Protein AF-A0AAD8DT91-F1 (afdb_monomer)

pLDDT: mean 81.97, std 19.21, range [23.48, 98.56]

Radius of gyration: 31.06 Å; Cα contacts (8 Å, |Δi|>4): 840; chains: 1; bounding box: 68×42×95 Å

InterPro domains:
  IPR004943 Lepidopteran low molecular weight lipoprotein [PF03260] (194-339)
  IPR042046 Lepidopteran low molecular weight lipoprotein, N-terminal domain [G3DSA:1.10.10.2400] (188-263)

Organism: Mythimna separata (NCBI:txid271217)

Mean predicted aligned error: 11.0 Å

Nearest PDB structures (foldseek):
  7wns-assembly1_A  TM=8.072E-01  e=9.368E-40  Bombyx mori
  4iy8-assembly2_B  TM=8.816E-01  e=7.339E-16  Bombyx mori
  4pc4-assembly4_D  TM=8.538E-01  e=2.725E-16  Bombyx mori
  4efr-assembly1_A  TM=8.828E-01  e=1.660E-15  Bombyx mori
  5g56-assembly1_A  TM=7.309E-01  e=8.955E-05  Acetivibrio thermocellus

Structure (mmCIF, N/CA/C/O backbone):
data_AF-A0AAD8DT91-F1
#
_entry.id   AF-A0AAD8DT91-F1
#
loop_
_atom_site.group_PDB
_atom_site.id
_atom_site.type_symbol
_atom_site.label_atom_id
_atom_site.label_alt_id
_atom_site.label_comp_id
_atom_site.label_asym_id
_atom_site.label_entity_id
_atom_site.label_seq_id
_atom_site.pdbx_PDB_ins_code
_atom_site.Cartn_x
_atom_site.Cartn_y
_atom_site.Cartn_z
_atom_site.occupancy
_atom_site.B_iso_or_equiv
_atom_site.auth_seq_id
_atom_site.auth_comp_id
_atom_site.auth_asym_id
_atom_site.auth_atom_id
_atom_site.pdbx_PDB_model_num
ATOM 1 N N . MET A 1 1 ? 27.759 5.486 -33.435 1.00 77.12 1 MET A N 1
ATOM 2 C CA . MET A 1 1 ? 26.724 5.601 -34.479 1.00 77.12 1 MET A CA 1
ATOM 3 C C . MET A 1 1 ? 26.834 4.458 -35.484 1.00 77.12 1 MET A C 1
ATOM 5 O O . MET A 1 1 ? 25.907 3.666 -35.541 1.00 77.12 1 MET A O 1
ATOM 9 N N . ASP A 1 2 ? 27.967 4.292 -36.171 1.00 81.19 2 ASP A N 1
ATOM 10 C CA . ASP A 1 2 ? 28.143 3.287 -37.244 1.00 81.19 2 ASP A CA 1
ATOM 11 C C . ASP A 1 2 ? 27.795 1.851 -36.822 1.00 81.19 2 ASP A C 1
ATOM 13 O O . ASP A 1 2 ? 26.945 1.216 -37.438 1.00 81.19 2 ASP A O 1
ATOM 17 N N . LYS A 1 3 ? 28.311 1.396 -35.669 1.00 86.31 3 LYS A N 1
ATOM 18 C CA . LYS A 1 3 ? 27.972 0.076 -35.097 1.00 86.31 3 LYS A CA 1
ATOM 19 C C . LYS A 1 3 ? 26.470 -0.152 -34.904 1.00 86.31 3 LYS A C 1
ATOM 21 O O . LYS A 1 3 ? 26.000 -1.275 -35.008 1.00 86.31 3 LYS A O 1
ATOM 26 N N . TRP A 1 4 ? 25.720 0.897 -34.571 1.00 90.06 4 TRP A N 1
ATOM 27 C CA . TRP A 1 4 ? 24.278 0.791 -34.360 1.00 90.06 4 TRP A CA 1
ATOM 28 C C . TRP A 1 4 ? 23.514 0.749 -35.685 1.00 90.06 4 TRP A C 1
ATOM 30 O O . TRP A 1 4 ? 22.516 0.043 -35.792 1.00 90.06 4 TRP A O 1
ATOM 40 N N . ILE A 1 5 ? 23.975 1.488 -36.697 1.00 87.50 5 ILE A N 1
ATOM 41 C CA . ILE A 1 5 ? 23.363 1.480 -38.031 1.00 87.50 5 ILE A CA 1
ATOM 42 C C . ILE A 1 5 ? 23.438 0.069 -38.621 1.00 87.50 5 ILE A C 1
ATOM 44 O O . ILE A 1 5 ? 22.432 -0.435 -39.123 1.00 87.50 5 ILE A O 1
ATOM 48 N N . GLU A 1 6 ? 24.600 -0.569 -38.479 1.00 91.06 6 GLU A N 1
ATOM 49 C CA . GLU A 1 6 ? 24.898 -1.921 -38.965 1.00 91.06 6 GLU A CA 1
ATOM 50 C C . GLU A 1 6 ? 24.305 -3.040 -38.094 1.00 91.06 6 GLU A C 1
ATOM 52 O O . GLU A 1 6 ? 24.243 -4.191 -38.526 1.00 91.06 6 GLU A O 1
ATOM 57 N N . ALA A 1 7 ? 23.857 -2.725 -36.875 1.00 93.31 7 ALA A N 1
ATOM 58 C CA . ALA A 1 7 ? 23.316 -3.716 -35.956 1.00 93.31 7 ALA A CA 1
ATOM 59 C C . ALA A 1 7 ? 22.024 -4.359 -36.505 1.00 93.31 7 ALA A C 1
ATOM 61 O O . ALA A 1 7 ? 21.139 -3.638 -36.995 1.00 93.31 7 ALA A O 1
ATOM 62 N N . PRO A 1 8 ? 21.862 -5.692 -36.370 1.00 94.69 8 PRO A N 1
ATOM 63 C CA . PRO A 1 8 ? 20.639 -6.380 -36.771 1.00 94.69 8 PRO A CA 1
ATOM 64 C C . PRO A 1 8 ? 19.398 -5.873 -36.028 1.00 94.69 8 PRO A C 1
ATOM 66 O O . PRO A 1 8 ? 19.494 -5.282 -34.945 1.00 94.69 8 PRO A O 1
ATOM 69 N N . SER A 1 9 ? 18.222 -6.151 -36.598 1.00 92.88 9 SER A N 1
ATOM 70 C CA . SER A 1 9 ? 16.928 -5.852 -35.976 1.00 92.88 9 SER A CA 1
ATOM 71 C C . SER A 1 9 ? 16.794 -6.469 -34.577 1.00 92.88 9 SER A C 1
ATOM 73 O O . SER A 1 9 ? 17.447 -7.477 -34.273 1.00 92.88 9 SER A O 1
ATOM 75 N N . PRO A 1 10 ? 15.946 -5.884 -33.712 1.00 94.38 10 PRO A N 1
ATOM 76 C CA . PRO A 1 10 ? 15.688 -6.445 -32.395 1.00 94.38 10 PRO A CA 1
ATOM 77 C C . PRO A 1 10 ? 15.150 -7.877 -32.443 1.00 94.38 10 PRO A C 1
ATOM 79 O O . PRO A 1 10 ? 14.476 -8.279 -33.391 1.00 94.38 10 PRO A O 1
ATOM 82 N N . ASN A 1 11 ? 15.408 -8.645 -31.384 1.00 93.50 11 ASN A N 1
ATOM 83 C CA . ASN A 1 11 ? 14.845 -9.983 -31.243 1.00 93.50 11 ASN A CA 1
ATOM 84 C C . ASN A 1 11 ? 13.404 -9.925 -30.717 1.00 93.50 11 ASN A C 1
ATOM 86 O O . ASN A 1 11 ? 13.180 -9.842 -29.507 1.00 93.50 11 ASN A O 1
ATOM 90 N N . TYR A 1 12 ? 12.439 -10.007 -31.632 1.00 93.31 12 TYR A N 1
ATOM 91 C CA . TYR A 1 12 ? 11.012 -10.078 -31.308 1.00 93.31 12 TYR A CA 1
ATOM 92 C C . TYR A 1 12 ? 10.461 -11.510 -31.182 1.00 93.31 12 TYR A C 1
ATOM 94 O O . TYR A 1 12 ? 9.260 -11.699 -31.011 1.00 93.31 12 TYR A O 1
ATOM 102 N N . GLU A 1 13 ? 11.316 -12.535 -31.220 1.00 92.06 13 GLU A N 1
ATOM 103 C CA . GLU A 1 13 ? 10.913 -13.892 -30.821 1.00 92.06 13 GLU A CA 1
ATOM 104 C C . GLU A 1 13 ? 10.852 -14.011 -29.291 1.00 92.06 13 GLU A C 1
ATOM 106 O O . GLU A 1 13 ? 10.008 -14.714 -28.739 1.00 92.06 13 GLU A O 1
ATOM 111 N N . THR A 1 14 ? 11.734 -13.290 -28.592 1.00 90.19 14 THR A N 1
ATOM 112 C CA . THR A 1 14 ? 11.828 -13.268 -27.121 1.00 90.19 14 THR A CA 1
ATOM 113 C C . THR A 1 14 ? 11.217 -12.016 -26.491 1.00 90.19 14 THR A C 1
ATOM 115 O O . THR A 1 14 ? 10.927 -12.008 -25.290 1.00 90.19 14 THR A O 1
ATOM 118 N N . ASN A 1 15 ? 11.002 -10.963 -27.284 1.00 93.75 15 ASN A N 1
ATOM 119 C CA . ASN A 1 15 ? 10.400 -9.699 -26.866 1.00 93.75 15 ASN A CA 1
ATOM 120 C C . ASN A 1 15 ? 9.135 -9.417 -27.670 1.00 93.75 15 ASN A C 1
ATOM 122 O O . ASN A 1 15 ? 9.029 -9.777 -28.834 1.00 93.75 15 ASN A O 1
ATOM 126 N N . LYS A 1 16 ? 8.176 -8.717 -27.072 1.00 93.88 16 LYS A N 1
ATOM 127 C CA . LYS A 1 16 ? 6.945 -8.344 -27.762 1.00 93.88 16 LYS A CA 1
ATOM 128 C C . LYS A 1 16 ? 7.132 -7.020 -28.483 1.00 93.88 16 LYS A C 1
ATOM 130 O O . LYS A 1 16 ? 7.453 -6.023 -27.840 1.00 93.88 16 LYS A O 1
ATOM 135 N N . ASP A 1 17 ? 6.895 -7.010 -29.787 1.00 92.00 17 ASP A N 1
ATOM 136 C CA . ASP A 1 17 ? 6.927 -5.785 -30.582 1.00 92.00 17 ASP A CA 1
ATOM 137 C C . ASP A 1 17 ? 5.801 -4.830 -30.152 1.00 92.00 17 ASP A C 1
ATOM 139 O O . ASP A 1 17 ? 4.634 -5.217 -30.002 1.00 92.00 17 ASP A O 1
ATOM 143 N N . LYS A 1 18 ? 6.166 -3.582 -29.863 1.00 89.56 18 LYS A N 1
ATOM 144 C CA . LYS A 1 18 ? 5.249 -2.534 -29.408 1.00 89.56 18 LYS A CA 1
ATOM 145 C C . LYS A 1 18 ? 4.935 -1.610 -30.569 1.00 89.56 18 LYS A C 1
ATOM 147 O O . LYS A 1 18 ? 5.721 -1.429 -31.479 1.00 89.56 18 LYS A O 1
ATOM 152 N N . LEU A 1 19 ? 3.802 -0.922 -30.472 1.00 82.12 19 LEU A N 1
ATOM 153 C CA . LEU A 1 19 ? 3.285 -0.085 -31.555 1.00 82.12 19 LEU A CA 1
ATOM 154 C C . LEU A 1 19 ? 4.220 1.062 -31.998 1.00 82.12 19 LEU A C 1
ATOM 156 O O . LEU A 1 19 ? 4.113 1.511 -33.134 1.00 82.12 19 LEU A O 1
ATOM 160 N N . TYR A 1 20 ? 5.113 1.546 -31.125 1.00 78.56 20 TYR A N 1
ATOM 161 C CA . TYR A 1 20 ? 6.019 2.665 -31.427 1.00 78.56 20 TYR A CA 1
ATOM 162 C C . TYR A 1 20 ? 7.489 2.331 -31.103 1.00 78.56 20 TYR A C 1
ATOM 164 O O . TYR A 1 20 ? 8.035 2.870 -30.135 1.00 78.56 20 TYR A O 1
ATOM 172 N N . PRO A 1 21 ? 8.146 1.433 -31.863 1.00 73.06 21 PRO A N 1
ATOM 173 C CA . PRO A 1 21 ? 9.524 1.042 -31.610 1.00 73.06 21 PRO A CA 1
ATOM 174 C C . PRO A 1 21 ? 10.495 1.997 -32.327 1.00 73.06 21 PRO A C 1
ATOM 176 O O . PRO A 1 21 ? 10.643 1.961 -33.545 1.00 73.06 21 PRO A O 1
ATOM 179 N N . TYR A 1 22 ? 11.234 2.830 -31.586 1.00 78.94 22 TYR A N 1
ATOM 180 C CA . TYR A 1 22 ? 12.252 3.734 -32.168 1.00 78.94 22 TYR A CA 1
ATOM 181 C C . TYR A 1 22 ? 13.627 3.062 -32.339 1.00 78.94 22 TYR A C 1
ATOM 183 O O . TYR A 1 22 ? 14.675 3.710 -32.424 1.00 78.94 22 TYR A O 1
ATOM 191 N N . SER A 1 23 ? 13.637 1.734 -32.326 1.00 79.69 23 SER A N 1
ATOM 192 C CA . SER A 1 23 ? 14.831 0.900 -32.434 1.00 79.69 23 SER A CA 1
ATOM 193 C C . SER A 1 23 ? 15.310 0.726 -33.859 1.00 79.69 23 SER A C 1
ATOM 195 O O . SER A 1 23 ? 16.496 0.514 -34.066 1.00 79.69 23 SER A O 1
ATOM 197 N N . GLU A 1 24 ? 14.400 0.776 -34.828 1.00 74.62 24 GLU A N 1
ATOM 198 C CA . GLU A 1 24 ? 14.706 0.509 -36.236 1.00 74.62 24 GLU A CA 1
ATOM 199 C C . GLU A 1 24 ? 14.852 1.790 -37.064 1.00 74.62 24 GLU A C 1
ATOM 201 O O . GLU A 1 24 ? 15.299 1.738 -38.206 1.00 74.62 24 GLU A O 1
ATOM 206 N N . MET A 1 25 ? 14.546 2.950 -36.475 1.00 69.25 25 MET A N 1
ATOM 207 C CA . MET A 1 25 ? 14.649 4.252 -37.130 1.00 69.25 25 MET A CA 1
ATOM 208 C C . MET A 1 25 ? 15.824 5.064 -36.568 1.00 69.25 25 MET A C 1
ATOM 210 O O . MET A 1 25 ? 16.004 5.105 -35.347 1.00 69.25 25 MET A O 1
ATOM 214 N N . PRO A 1 26 ? 16.637 5.720 -37.417 1.00 58.19 26 PRO A N 1
ATOM 215 C CA . PRO A 1 26 ? 17.662 6.645 -36.946 1.00 58.19 26 PRO A CA 1
ATOM 216 C C . PRO A 1 26 ? 17.011 7.854 -36.262 1.00 58.19 26 PRO A C 1
ATOM 218 O O . PRO A 1 26 ? 15.982 8.354 -36.723 1.00 58.19 26 PRO A O 1
ATOM 221 N N . PHE A 1 27 ? 17.627 8.352 -35.185 1.00 55.78 27 PHE A N 1
ATOM 222 C CA . PHE A 1 27 ? 17.237 9.621 -34.571 1.00 55.78 27 PHE A CA 1
ATOM 223 C C . PHE A 1 27 ? 17.592 10.769 -35.527 1.00 55.78 27 PHE A C 1
ATOM 225 O O . PHE A 1 27 ? 18.683 11.329 -35.504 1.00 55.78 27 PHE A O 1
ATOM 232 N N . GLN A 1 28 ? 16.672 11.092 -36.430 1.00 54.91 28 GLN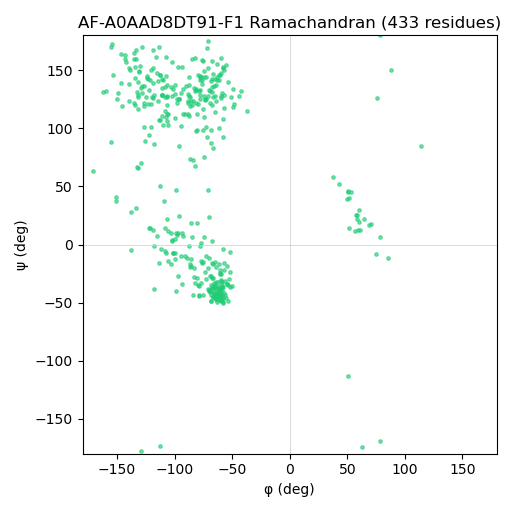 A N 1
ATOM 233 C CA . GLN A 1 28 ? 16.733 12.306 -37.230 1.00 54.91 28 GLN A CA 1
ATOM 234 C C . GLN A 1 28 ? 15.866 13.343 -36.519 1.00 54.91 28 GLN A C 1
ATOM 236 O O . GLN A 1 28 ? 14.695 13.084 -36.243 1.00 54.91 28 GLN A O 1
ATOM 241 N N . LYS A 1 29 ? 16.441 14.511 -36.206 1.00 48.25 29 LYS A N 1
ATOM 242 C CA . LYS A 1 29 ? 15.813 15.628 -35.464 1.00 48.25 29 LYS A CA 1
ATOM 243 C C . LYS A 1 29 ? 14.444 16.090 -36.019 1.00 48.25 29 LYS A C 1
ATOM 245 O O . LYS A 1 29 ? 13.788 16.918 -35.398 1.00 48.25 29 LYS A O 1
ATOM 250 N N . GLU A 1 30 ? 14.014 15.565 -37.165 1.00 44.53 30 GLU A N 1
ATOM 251 C CA . GLU A 1 30 ? 12.785 15.905 -37.887 1.00 44.53 30 GLU A CA 1
ATOM 252 C C . GLU A 1 30 ? 11.558 15.061 -37.510 1.00 44.53 30 GLU A C 1
ATOM 254 O O . GLU A 1 30 ? 10.436 15.421 -37.875 1.00 44.53 30 GLU A O 1
ATOM 259 N N . TYR A 1 31 ? 11.707 13.985 -36.731 1.00 52.16 31 TYR A N 1
ATOM 260 C CA . TYR A 1 31 ? 10.537 13.285 -36.211 1.00 52.16 31 TYR A CA 1
ATOM 261 C C . TYR A 1 31 ? 9.872 14.126 -35.109 1.00 52.16 31 TYR A C 1
ATOM 263 O O . TYR A 1 31 ? 10.294 14.132 -33.952 1.00 52.16 31 TYR A O 1
ATOM 271 N N . LYS A 1 32 ? 8.779 14.821 -35.449 1.00 50.22 32 LYS A N 1
ATOM 272 C CA . LYS A 1 32 ? 7.791 15.283 -34.461 1.00 50.22 32 LYS A CA 1
ATOM 273 C C . LYS A 1 32 ? 7.112 14.055 -33.865 1.00 50.22 32 LYS A C 1
ATOM 275 O O . LYS A 1 32 ? 6.054 13.629 -34.324 1.00 50.22 32 LYS A O 1
ATOM 280 N N . LEU A 1 33 ? 7.756 13.446 -32.879 1.00 64.25 33 LEU A N 1
ATOM 281 C CA . LEU A 1 33 ? 7.252 12.230 -32.269 1.00 64.25 33 LEU A CA 1
ATOM 282 C C . LEU A 1 33 ? 5.997 12.536 -31.466 1.00 64.25 33 LEU A C 1
ATOM 284 O O . LEU A 1 33 ? 5.977 13.379 -30.568 1.00 64.25 33 LEU A O 1
ATOM 288 N N . VAL A 1 34 ? 4.913 11.856 -31.833 1.00 72.62 34 VAL A N 1
ATOM 289 C CA . VAL A 1 34 ? 3.693 11.857 -31.038 1.00 72.62 34 VAL A CA 1
ATOM 290 C C . VAL A 1 34 ? 4.039 11.183 -29.718 1.00 72.62 34 VAL A C 1
ATOM 292 O O . VAL A 1 34 ? 4.351 9.994 -29.687 1.00 72.62 34 VAL A O 1
ATOM 295 N N . LYS A 1 35 ? 3.987 11.945 -28.621 1.00 87.31 35 LYS A N 1
ATOM 296 C CA . LYS A 1 35 ? 4.252 11.396 -27.291 1.00 87.31 35 LYS A CA 1
ATOM 297 C C . LYS A 1 35 ? 3.290 10.243 -27.005 1.00 87.31 35 LYS A C 1
ATOM 299 O O . LYS A 1 35 ? 2.070 10.406 -27.116 1.00 87.31 35 LYS A O 1
ATOM 304 N N . ILE A 1 36 ? 3.831 9.106 -26.592 1.00 89.19 36 ILE A N 1
ATOM 305 C CA . ILE A 1 36 ? 3.058 7.961 -26.134 1.00 89.19 36 ILE A CA 1
ATOM 306 C C . ILE A 1 36 ? 2.608 8.172 -24.679 1.00 89.19 36 ILE A C 1
ATOM 308 O O . ILE A 1 36 ? 3.328 8.790 -23.894 1.00 89.19 36 ILE A O 1
ATOM 312 N N . PRO A 1 37 ? 1.419 7.675 -24.306 1.00 89.12 37 PRO A N 1
ATOM 313 C CA . PRO A 1 37 ? 0.413 7.082 -25.185 1.00 89.12 37 PRO A CA 1
ATOM 314 C C . PRO A 1 37 ? -0.325 8.158 -26.005 1.00 89.12 37 PRO A C 1
ATOM 316 O O . PRO A 1 37 ? -0.528 9.277 -25.537 1.00 89.12 37 PRO A O 1
ATOM 319 N N . ILE A 1 38 ? -0.773 7.829 -27.226 1.00 81.94 38 ILE A N 1
ATOM 320 C CA . ILE A 1 38 ? -1.468 8.798 -28.102 1.00 81.94 38 ILE A CA 1
ATOM 321 C C . ILE A 1 38 ? -2.739 9.339 -27.436 1.00 81.94 38 ILE A C 1
ATOM 323 O O . ILE A 1 38 ? -2.943 10.553 -27.373 1.00 81.94 38 ILE A O 1
ATOM 327 N N . SER A 1 39 ? -3.562 8.452 -26.877 1.00 81.62 39 SER A N 1
ATOM 328 C CA . SER A 1 39 ? -4.748 8.827 -26.105 1.00 81.62 39 SER A CA 1
ATOM 329 C C . SER A 1 39 ? -4.368 9.200 -24.675 1.00 81.62 39 SER A C 1
ATOM 331 O O . SER A 1 39 ? -3.661 8.450 -24.009 1.00 81.62 39 SER A O 1
ATOM 333 N N . VAL A 1 40 ? -4.900 10.319 -24.178 1.00 70.44 40 VAL A N 1
ATOM 334 C CA . VAL A 1 40 ? -4.768 10.736 -22.767 1.00 70.44 40 VAL A CA 1
ATOM 335 C C . VAL A 1 40 ? -5.505 9.814 -21.791 1.00 70.44 40 VAL A C 1
ATOM 337 O O . VAL A 1 40 ? -5.246 9.865 -20.597 1.00 70.44 40 VAL A O 1
ATOM 340 N N . LYS A 1 41 ? -6.421 8.970 -22.288 1.00 75.75 41 LYS A N 1
ATOM 341 C CA . LYS A 1 41 ? -7.136 7.974 -21.474 1.00 75.75 41 LYS A CA 1
ATOM 342 C C . LYS A 1 41 ? -6.365 6.661 -21.329 1.00 75.75 41 LYS A C 1
ATOM 344 O O . LYS A 1 41 ? -6.747 5.825 -20.516 1.00 75.75 41 LYS A O 1
ATOM 349 N N . ASN A 1 42 ? -5.318 6.465 -22.128 1.00 87.12 42 ASN A N 1
ATOM 350 C CA . ASN A 1 42 ? -4.510 5.256 -22.085 1.00 87.12 42 ASN A CA 1
ATOM 351 C C . ASN A 1 42 ? -3.313 5.478 -21.163 1.00 87.12 42 ASN A C 1
ATOM 353 O O . ASN A 1 42 ? -2.821 6.597 -21.031 1.00 87.12 42 ASN A O 1
ATOM 357 N N . LEU A 1 43 ? -2.823 4.393 -20.574 1.00 94.12 43 LEU A N 1
ATOM 358 C CA . LEU A 1 43 ? -1.580 4.367 -19.815 1.00 94.12 43 LEU A CA 1
ATOM 359 C C . LEU A 1 43 ? -0.611 3.393 -20.485 1.00 94.12 43 LEU A C 1
ATOM 361 O O . LEU A 1 43 ? -1.020 2.449 -21.163 1.00 94.12 43 LEU A O 1
ATOM 365 N N . ILE A 1 44 ? 0.680 3.646 -20.320 1.00 95.44 44 ILE A N 1
ATOM 366 C CA . ILE A 1 44 ? 1.740 2.718 -20.694 1.00 95.44 44 ILE A CA 1
ATOM 367 C C . ILE A 1 44 ? 1.939 1.767 -19.518 1.00 95.44 44 ILE A C 1
ATOM 369 O O . ILE A 1 44 ? 2.224 2.203 -18.404 1.00 95.44 44 ILE A O 1
ATOM 373 N N . GLU A 1 45 ? 1.817 0.468 -19.771 1.00 95.62 45 GLU A N 1
ATOM 374 C CA . GLU A 1 45 ? 1.954 -0.550 -18.723 1.00 95.62 45 GLU A CA 1
ATOM 375 C C . GLU A 1 45 ? 3.355 -0.564 -18.103 1.00 95.62 45 GLU A C 1
ATOM 377 O O . GLU A 1 45 ? 3.492 -0.572 -16.879 1.00 95.62 45 GLU A O 1
ATOM 382 N N . HIS A 1 46 ? 4.401 -0.535 -18.938 1.00 97.69 46 HIS A N 1
ATOM 383 C CA . HIS A 1 46 ? 5.774 -0.735 -18.479 1.00 97.69 46 HIS A CA 1
ATOM 384 C C . HIS A 1 46 ? 6.804 0.009 -19.333 1.00 97.69 46 HIS A C 1
ATOM 386 O O . HIS A 1 46 ? 6.885 -0.189 -20.550 1.00 97.69 46 HIS A O 1
ATOM 392 N N . VAL A 1 47 ? 7.619 0.829 -18.670 1.00 97.81 47 VAL A N 1
ATOM 393 C CA . VAL A 1 47 ? 8.840 1.436 -19.210 1.00 97.81 47 VAL A CA 1
ATOM 394 C C . VAL A 1 47 ? 10.039 0.988 -18.369 1.00 97.81 47 VAL A C 1
ATOM 396 O O . VAL A 1 47 ? 10.019 1.137 -17.149 1.00 97.81 47 VAL A O 1
ATOM 399 N N . SER A 1 48 ? 11.079 0.450 -19.010 1.00 97.19 48 SER A N 1
ATOM 400 C CA . SER A 1 48 ? 12.330 0.054 -18.352 1.00 97.19 48 SER A CA 1
ATOM 401 C C . SER A 1 48 ? 13.461 1.007 -18.719 1.00 97.19 48 SER A C 1
ATOM 403 O O . SER A 1 48 ? 13.865 1.082 -19.880 1.00 97.19 48 SER A O 1
ATOM 405 N N . TYR A 1 49 ? 13.974 1.743 -17.739 1.00 95.56 49 TYR A N 1
ATOM 406 C CA . TYR A 1 49 ? 15.134 2.611 -17.887 1.00 95.56 49 TYR A CA 1
ATOM 407 C C . TYR A 1 49 ? 16.419 1.793 -17.847 1.00 95.56 49 TYR A C 1
ATOM 409 O O . TYR A 1 49 ? 16.600 0.940 -16.978 1.00 95.56 49 TYR A O 1
ATOM 417 N N . PHE A 1 50 ? 17.291 2.074 -18.817 1.00 92.94 50 PHE A N 1
ATOM 418 C CA . PHE A 1 50 ? 18.494 1.306 -19.143 1.00 92.94 50 PHE A CA 1
ATOM 419 C C . PHE A 1 50 ? 18.224 -0.147 -19.553 1.00 92.94 50 PHE A C 1
ATOM 421 O O . PHE A 1 50 ? 19.137 -0.970 -19.549 1.00 92.94 50 PHE A O 1
ATOM 428 N N . GLY A 1 51 ? 16.987 -0.453 -19.951 1.00 92.75 51 GLY A N 1
ATOM 429 C CA . GLY A 1 51 ? 16.601 -1.782 -20.401 1.00 92.75 51 GLY A CA 1
ATOM 430 C C . GLY A 1 51 ? 17.197 -2.142 -21.765 1.00 92.75 51 GLY A C 1
ATOM 431 O O . GLY A 1 51 ? 17.447 -1.280 -22.614 1.00 92.75 51 GLY A O 1
ATOM 432 N N . PHE A 1 52 ? 17.390 -3.443 -21.976 1.00 93.56 52 PHE A N 1
ATOM 433 C CA . PHE A 1 52 ? 17.867 -4.040 -23.231 1.00 93.56 52 PHE A CA 1
ATOM 434 C C . PHE A 1 52 ? 16.874 -5.070 -23.802 1.00 93.56 52 PHE A C 1
ATOM 436 O O . PHE A 1 52 ? 17.227 -5.842 -24.688 1.00 93.56 52 PHE A O 1
ATOM 443 N N . GLY A 1 53 ? 15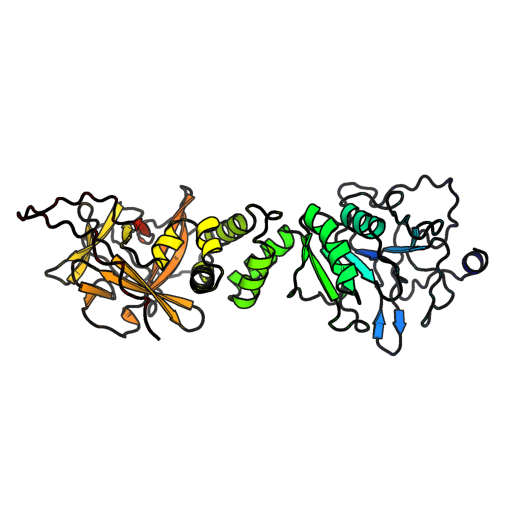.633 -5.085 -23.301 1.00 93.75 53 GLY A N 1
ATOM 444 C CA . GLY A 1 53 ? 14.704 -6.201 -23.490 1.00 93.75 53 GLY A CA 1
ATOM 445 C C . GLY A 1 53 ? 15.005 -7.381 -22.561 1.00 93.75 53 GLY A C 1
ATOM 446 O O . GLY A 1 53 ? 15.926 -7.334 -21.742 1.00 93.75 53 GLY A O 1
ATOM 447 N N . ARG A 1 54 ? 14.203 -8.443 -22.666 1.00 94.31 54 ARG A N 1
ATOM 448 C CA . ARG A 1 54 ? 14.401 -9.687 -21.916 1.00 94.31 54 ARG A CA 1
ATOM 449 C C . ARG A 1 54 ? 15.620 -10.425 -22.449 1.00 94.31 54 ARG A C 1
ATOM 451 O O . ARG A 1 54 ? 15.694 -10.726 -23.637 1.00 94.31 54 ARG A O 1
ATOM 458 N N . ARG A 1 55 ? 16.527 -10.790 -21.546 1.00 91.62 55 ARG A N 1
ATOM 459 C CA . ARG A 1 55 ? 17.700 -11.621 -21.838 1.00 91.62 55 ARG A CA 1
ATOM 460 C C . ARG A 1 55 ? 17.870 -12.689 -20.762 1.00 91.62 55 ARG A C 1
ATOM 462 O O . ARG A 1 55 ? 17.357 -12.563 -19.647 1.00 91.62 55 ARG A O 1
ATOM 469 N N . ILE A 1 56 ? 18.599 -13.747 -21.105 1.00 89.62 56 ILE A N 1
ATOM 470 C CA . ILE A 1 56 ? 19.002 -14.802 -20.173 1.00 89.62 56 ILE A CA 1
ATOM 471 C C . ILE A 1 56 ? 20.526 -14.854 -20.166 1.00 89.62 56 ILE A C 1
ATOM 473 O O . ILE A 1 56 ? 21.141 -15.089 -21.203 1.00 89.62 56 ILE A O 1
ATOM 477 N N . ILE A 1 57 ? 21.123 -14.641 -18.996 1.00 85.75 57 ILE A N 1
ATOM 478 C CA . ILE A 1 57 ? 22.573 -14.660 -18.788 1.00 85.75 57 ILE A CA 1
ATOM 479 C C . ILE A 1 57 ? 22.852 -15.640 -17.655 1.00 85.75 57 ILE A C 1
ATOM 481 O O . ILE A 1 57 ? 22.324 -15.472 -16.558 1.00 85.75 57 ILE A O 1
ATOM 485 N N . ASN A 1 58 ? 23.660 -16.674 -17.902 1.00 88.12 58 ASN A N 1
ATOM 486 C CA . ASN A 1 58 ? 23.993 -17.700 -16.902 1.00 88.12 58 ASN A CA 1
ATOM 487 C C . ASN A 1 58 ? 22.747 -18.296 -16.212 1.00 88.12 58 ASN A C 1
ATOM 489 O O . ASN A 1 58 ? 22.692 -18.393 -14.987 1.00 88.12 58 ASN A O 1
ATOM 493 N N . ASN A 1 59 ? 21.716 -18.642 -16.994 1.00 89.06 59 ASN A N 1
ATOM 494 C CA . ASN A 1 59 ? 20.402 -19.111 -16.521 1.00 89.06 59 ASN A CA 1
ATOM 495 C C . ASN A 1 59 ? 19.632 -18.126 -15.620 1.00 89.06 59 ASN A C 1
ATOM 497 O O . ASN A 1 59 ? 18.624 -18.500 -15.022 1.00 89.06 59 ASN A O 1
ATOM 501 N N . LYS A 1 60 ? 20.059 -16.860 -15.536 1.00 91.38 60 LYS A N 1
ATOM 502 C CA . LYS A 1 60 ? 19.340 -15.800 -14.831 1.00 91.38 60 LYS A CA 1
ATOM 503 C C . LYS A 1 60 ? 18.616 -14.885 -15.820 1.00 91.38 60 LYS A C 1
ATOM 505 O O . LYS A 1 60 ? 19.176 -14.493 -16.840 1.00 91.38 60 LYS A O 1
ATOM 510 N N . THR A 1 61 ? 17.367 -14.546 -15.515 1.00 90.62 61 THR A N 1
ATOM 511 C CA . THR A 1 61 ? 16.554 -13.606 -16.295 1.00 90.62 61 THR A CA 1
ATOM 512 C C . THR A 1 61 ? 16.898 -12.171 -15.904 1.00 90.62 61 THR A C 1
ATOM 514 O O . THR A 1 61 ? 16.917 -11.838 -14.715 1.00 90.62 61 THR A O 1
ATOM 517 N N . ILE A 1 62 ? 17.120 -11.333 -16.916 1.00 91.88 62 ILE A N 1
ATOM 518 C CA . ILE A 1 62 ? 17.312 -9.883 -16.812 1.00 91.88 62 ILE A CA 1
ATOM 519 C C . ILE A 1 62 ? 16.408 -9.174 -17.830 1.00 91.88 62 ILE A C 1
ATOM 521 O O . ILE A 1 62 ? 16.117 -9.724 -18.898 1.00 91.88 62 ILE A O 1
ATOM 525 N N . GLY A 1 63 ? 15.961 -7.962 -17.500 1.00 93.56 63 GLY A N 1
ATOM 526 C CA . GLY A 1 63 ? 15.067 -7.172 -18.342 1.00 93.56 63 GLY A CA 1
ATOM 527 C C . GLY A 1 63 ? 13.694 -7.813 -18.585 1.00 93.56 63 GLY A C 1
ATOM 528 O O . GLY A 1 63 ? 13.332 -8.845 -18.016 1.00 93.56 63 GLY A O 1
ATOM 529 N N . PHE A 1 64 ? 12.897 -7.181 -19.448 1.00 95.69 64 PHE A N 1
ATOM 530 C CA . PHE A 1 64 ? 11.480 -7.509 -19.626 1.00 95.69 64 PHE A CA 1
ATOM 531 C C . PHE A 1 64 ? 11.099 -7.603 -21.101 1.00 95.69 64 PHE A C 1
ATOM 533 O O . PHE A 1 64 ? 11.589 -6.839 -21.928 1.00 95.69 64 PHE A O 1
ATOM 540 N N . ALA A 1 65 ? 10.204 -8.542 -21.420 1.00 95.06 65 ALA A N 1
ATOM 541 C CA . ALA A 1 65 ? 9.817 -8.829 -22.801 1.00 95.06 65 ALA A CA 1
ATOM 542 C C . ALA A 1 65 ? 8.744 -7.867 -23.329 1.00 95.06 65 ALA A C 1
ATOM 544 O O . ALA A 1 65 ? 8.731 -7.556 -24.514 1.00 95.06 65 ALA A O 1
ATOM 545 N N . ASP A 1 66 ? 7.831 -7.405 -22.466 1.00 95.56 66 ASP A N 1
ATOM 546 C CA . ASP A 1 66 ? 6.647 -6.626 -22.855 1.00 95.56 66 ASP A CA 1
ATOM 547 C C . ASP A 1 66 ? 6.707 -5.172 -22.345 1.00 95.56 66 ASP A C 1
ATOM 549 O O . ASP A 1 66 ? 5.749 -4.660 -21.763 1.00 95.56 66 ASP A O 1
ATOM 553 N N . CYS A 1 67 ? 7.820 -4.472 -22.583 1.00 95.56 67 CYS A N 1
ATOM 554 C CA . CYS A 1 67 ? 8.020 -3.078 -22.165 1.00 95.56 67 CYS A CA 1
ATOM 555 C C . CYS A 1 67 ? 8.607 -2.195 -23.280 1.00 95.56 67 CYS A C 1
ATOM 557 O O . CYS A 1 67 ? 9.067 -2.689 -24.312 1.00 95.56 67 CYS A O 1
ATOM 559 N N . TYR A 1 68 ? 8.572 -0.877 -23.064 1.00 96.00 68 TYR A N 1
ATOM 560 C CA . TYR A 1 68 ? 9.436 0.066 -23.780 1.00 96.00 68 TYR A CA 1
ATOM 561 C C . TYR A 1 68 ? 10.767 0.207 -23.035 1.00 96.00 68 TYR A C 1
ATOM 563 O O . TYR A 1 68 ? 10.767 0.334 -21.811 1.00 96.00 68 TYR A O 1
ATOM 571 N N . ASN A 1 69 ? 11.888 0.224 -23.756 1.00 95.44 69 ASN A N 1
ATOM 572 C CA . ASN A 1 69 ? 13.229 0.277 -23.167 1.00 95.44 69 ASN A CA 1
ATOM 573 C C . ASN A 1 69 ? 13.859 1.660 -23.374 1.00 95.44 69 ASN A C 1
ATOM 575 O O . ASN A 1 69 ? 14.219 2.012 -24.493 1.00 95.44 69 ASN A O 1
ATOM 579 N N . VAL A 1 70 ? 14.020 2.457 -22.321 1.00 94.00 70 VAL A N 1
ATOM 580 C CA . VAL A 1 70 ? 14.724 3.745 -22.418 1.00 94.00 70 VAL A CA 1
ATOM 581 C C . VAL A 1 70 ? 16.224 3.491 -22.391 1.00 94.00 70 VAL A C 1
ATOM 583 O O . VAL A 1 70 ? 16.737 2.920 -21.431 1.00 94.00 70 VAL A O 1
ATOM 586 N N . ASN A 1 71 ? 16.934 3.912 -23.434 1.00 91.81 71 ASN A N 1
ATOM 587 C CA . ASN A 1 71 ? 18.382 3.743 -23.526 1.00 91.81 71 ASN A CA 1
ATOM 588 C C . ASN A 1 71 ? 18.996 4.790 -24.461 1.00 91.81 71 ASN A C 1
ATOM 590 O O . ASN A 1 71 ? 18.270 5.492 -25.169 1.00 91.81 71 ASN A O 1
ATOM 594 N N . TYR A 1 72 ? 20.323 4.883 -24.489 1.00 88.75 72 TYR A N 1
ATOM 595 C CA . TYR A 1 72 ? 21.011 5.824 -25.367 1.00 88.75 72 TYR A CA 1
ATOM 596 C C . TYR A 1 72 ? 20.699 5.550 -26.848 1.00 88.75 72 TYR A C 1
ATOM 598 O O . TYR A 1 72 ? 20.516 4.405 -27.275 1.00 88.75 72 TYR A O 1
ATOM 606 N N . GLU A 1 73 ? 20.628 6.615 -27.643 1.00 85.44 73 GLU A N 1
ATOM 607 C CA . GLU A 1 73 ? 20.181 6.606 -29.046 1.00 85.44 73 GLU A CA 1
ATOM 608 C C . GLU A 1 73 ? 20.969 5.673 -29.983 1.00 85.44 73 GLU A C 1
ATOM 610 O O . GLU A 1 73 ? 20.431 5.212 -30.991 1.00 85.44 73 GLU A O 1
ATOM 615 N N . TYR A 1 74 ? 22.204 5.314 -29.627 1.00 88.25 74 TYR A N 1
ATOM 616 C CA . TYR A 1 74 ? 23.029 4.359 -30.376 1.00 88.25 74 TYR A CA 1
ATOM 617 C C . TYR A 1 74 ? 23.400 3.113 -29.566 1.00 88.25 74 TYR A C 1
ATOM 619 O O . TYR A 1 74 ? 24.250 2.334 -29.996 1.00 88.25 74 TYR A O 1
ATOM 627 N N . ALA A 1 75 ? 22.762 2.894 -28.412 1.00 90.00 75 ALA A N 1
ATOM 628 C CA . ALA A 1 75 ? 22.963 1.678 -27.640 1.00 90.00 75 ALA A CA 1
ATOM 629 C C . ALA A 1 75 ? 22.435 0.454 -28.405 1.00 90.00 75 ALA A C 1
ATOM 631 O O . ALA A 1 75 ? 21.336 0.469 -28.974 1.00 90.00 75 ALA A O 1
ATOM 632 N N . ILE A 1 76 ? 23.234 -0.607 -28.374 1.00 93.25 76 ILE A N 1
ATOM 633 C CA . ILE A 1 76 ? 22.902 -1.956 -28.834 1.00 93.25 76 ILE A CA 1
ATOM 634 C C . ILE A 1 76 ? 22.939 -2.898 -27.632 1.00 93.25 76 ILE A C 1
ATOM 636 O O . ILE A 1 76 ? 23.519 -2.566 -26.596 1.00 93.25 76 ILE A O 1
ATOM 640 N N . VAL A 1 77 ? 22.317 -4.064 -27.757 1.00 93.62 77 VAL A N 1
ATOM 641 C CA . VAL A 1 77 ? 22.395 -5.111 -26.737 1.00 93.62 77 VAL A CA 1
ATOM 642 C C . VAL A 1 77 ? 23.858 -5.509 -26.543 1.00 93.62 77 VAL A C 1
ATOM 644 O O . VAL A 1 77 ? 24.555 -5.804 -27.510 1.00 93.62 77 VAL A O 1
ATOM 647 N N . TYR A 1 78 ? 24.335 -5.460 -25.299 1.00 89.69 78 TYR A N 1
ATOM 648 C CA . TYR A 1 78 ? 25.764 -5.584 -24.986 1.00 89.69 78 TYR A CA 1
ATOM 649 C C . TYR A 1 78 ? 26.174 -6.970 -24.466 1.00 89.69 78 TYR A C 1
ATOM 651 O O . TYR A 1 78 ? 27.360 -7.193 -24.265 1.00 89.69 78 TYR A O 1
ATOM 659 N N . ASP A 1 79 ? 25.221 -7.870 -24.204 1.00 89.19 79 ASP A N 1
ATOM 660 C CA . ASP A 1 79 ? 25.493 -9.236 -23.746 1.00 89.19 79 ASP A CA 1
ATOM 661 C C . ASP A 1 79 ? 24.353 -10.207 -24.116 1.00 89.19 79 ASP A C 1
ATOM 663 O O . ASP A 1 79 ? 23.273 -9.801 -24.565 1.00 89.19 79 ASP A O 1
ATOM 667 N N . GLY A 1 80 ? 24.590 -11.496 -23.865 1.00 88.38 80 GLY A N 1
ATOM 668 C CA . GLY A 1 80 ? 23.606 -12.561 -24.040 1.00 88.38 80 GLY A CA 1
ATOM 669 C C . GLY A 1 80 ? 23.425 -12.978 -25.501 1.00 88.38 80 GLY A C 1
ATOM 670 O O . GLY A 1 80 ? 24.184 -12.594 -26.382 1.00 88.38 80 GLY A O 1
ATOM 671 N N . LEU A 1 81 ? 22.396 -13.785 -25.773 1.00 89.56 81 LEU A N 1
ATOM 672 C CA . LEU A 1 81 ? 22.138 -14.328 -27.120 1.00 89.56 81 LEU A CA 1
ATOM 673 C C . LEU A 1 81 ? 21.813 -13.259 -28.176 1.00 89.56 81 LEU A C 1
ATOM 675 O O . LEU A 1 81 ? 21.908 -13.523 -29.372 1.00 89.56 81 LEU A O 1
ATOM 679 N N . ASP A 1 82 ? 21.411 -12.071 -27.730 1.00 92.69 82 ASP A N 1
ATOM 680 C CA . ASP A 1 82 ? 21.053 -10.944 -28.586 1.00 92.69 82 ASP A CA 1
ATOM 681 C C . ASP A 1 82 ? 22.150 -9.877 -28.659 1.00 92.69 82 ASP A C 1
ATOM 683 O O . ASP A 1 82 ? 21.906 -8.802 -29.203 1.00 92.69 82 ASP A O 1
ATOM 687 N N . GLU A 1 83 ? 23.349 -10.159 -28.136 1.00 94.25 83 GLU A N 1
ATOM 688 C CA . GLU A 1 83 ? 24.499 -9.258 -28.217 1.00 94.25 83 GLU A CA 1
ATOM 689 C C . GLU A 1 83 ? 24.726 -8.757 -29.652 1.00 94.25 83 GLU A C 1
ATOM 691 O O . GLU A 1 83 ? 24.663 -9.505 -30.630 1.00 94.25 83 GLU A O 1
ATOM 696 N N . GLY A 1 84 ? 24.955 -7.451 -29.782 1.00 94.38 84 GLY A N 1
ATOM 697 C CA . GLY A 1 84 ? 25.162 -6.781 -31.061 1.00 94.38 84 GLY A CA 1
ATOM 698 C C . GLY A 1 84 ? 23.881 -6.361 -31.787 1.00 94.38 84 GLY A C 1
ATOM 699 O O . GLY A 1 84 ? 23.969 -5.576 -32.729 1.00 94.38 84 GLY A O 1
ATOM 700 N N . LYS A 1 85 ? 22.691 -6.815 -31.365 1.00 95.00 85 LYS A N 1
ATOM 701 C CA . LYS A 1 85 ? 21.411 -6.411 -31.975 1.00 95.00 85 LYS A CA 1
ATOM 702 C C . LYS A 1 85 ? 20.913 -5.065 -31.447 1.00 95.00 85 LYS A C 1
ATOM 704 O O . LYS A 1 85 ? 21.271 -4.613 -30.356 1.00 95.00 85 LYS A O 1
ATOM 709 N N . LYS A 1 86 ? 20.018 -4.427 -32.201 1.00 94.75 86 LYS A N 1
ATOM 710 C CA . LYS A 1 86 ? 19.261 -3.254 -31.738 1.00 94.75 86 LYS A CA 1
ATOM 711 C C . LYS A 1 86 ? 18.361 -3.631 -30.554 1.00 94.75 86 LYS A C 1
ATOM 713 O O . LYS A 1 86 ? 17.798 -4.719 -30.499 1.00 94.75 86 LYS A O 1
ATOM 718 N N . ILE A 1 87 ? 18.205 -2.711 -29.603 1.00 94.69 87 ILE A N 1
ATOM 719 C CA . ILE A 1 87 ? 17.364 -2.903 -28.407 1.00 94.69 87 ILE A CA 1
ATOM 720 C C . ILE A 1 87 ? 15.887 -2.923 -28.820 1.00 94.69 87 ILE A C 1
ATOM 722 O O . ILE A 1 87 ? 15.499 -1.996 -29.516 1.00 94.69 87 ILE A O 1
ATOM 726 N N . PRO A 1 88 ? 15.035 -3.871 -28.400 1.00 94.69 88 PRO A N 1
ATOM 727 C CA . PRO A 1 88 ? 13.607 -3.879 -28.748 1.00 94.69 88 PRO A CA 1
ATOM 728 C C . PRO A 1 88 ? 12.839 -2.711 -28.111 1.00 94.69 88 PRO A C 1
ATOM 730 O O . PRO A 1 88 ? 13.093 -2.347 -26.960 1.00 94.69 88 PRO A O 1
ATOM 733 N N . ASN A 1 89 ? 11.871 -2.138 -28.838 1.00 93.38 89 ASN A N 1
ATOM 734 C CA . ASN A 1 89 ? 10.977 -1.068 -28.355 1.00 93.38 89 ASN A CA 1
ATOM 735 C C . ASN A 1 89 ? 11.697 0.114 -27.682 1.00 93.38 89 ASN A C 1
ATOM 737 O O . ASN A 1 89 ? 11.265 0.615 -26.637 1.00 93.38 89 ASN A O 1
ATOM 741 N N . ARG A 1 90 ? 12.841 0.524 -28.225 1.00 92.38 90 ARG A N 1
ATOM 742 C CA . ARG A 1 90 ? 13.706 1.514 -27.595 1.00 92.38 90 ARG A CA 1
ATOM 743 C C . ARG A 1 90 ? 13.040 2.884 -27.599 1.00 92.38 90 ARG A C 1
ATOM 745 O O . ARG A 1 90 ? 12.476 3.283 -28.608 1.00 92.38 90 ARG A O 1
ATOM 752 N N . ILE A 1 91 ? 13.191 3.623 -26.507 1.00 91.62 91 ILE A N 1
ATOM 753 C CA . ILE A 1 91 ? 12.968 5.065 -26.404 1.00 91.62 91 ILE A CA 1
ATOM 754 C C . ILE A 1 91 ? 14.357 5.721 -26.316 1.00 91.62 91 ILE A C 1
ATOM 756 O O . ILE A 1 91 ? 15.026 5.562 -25.292 1.00 91.62 91 ILE A O 1
ATOM 760 N N . PRO A 1 92 ? 14.839 6.383 -27.382 1.00 88.75 92 PRO A N 1
ATOM 761 C CA . PRO A 1 92 ? 16.204 6.881 -27.436 1.00 88.75 92 PRO A CA 1
ATOM 762 C C . PRO A 1 92 ? 16.352 8.169 -26.624 1.00 88.75 92 PRO A C 1
ATOM 764 O O . PRO A 1 92 ? 15.619 9.137 -26.827 1.00 88.75 92 PRO A O 1
ATOM 767 N N . VAL A 1 93 ? 17.339 8.192 -25.734 1.00 86.69 93 VAL A N 1
ATOM 768 C CA . VAL A 1 93 ? 17.811 9.412 -25.070 1.00 86.69 93 VAL A CA 1
ATOM 769 C C . VAL A 1 93 ? 19.176 9.810 -25.619 1.00 86.69 93 VAL A C 1
ATOM 771 O O . VAL A 1 93 ? 19.987 8.960 -25.988 1.00 86.69 93 VAL A O 1
ATOM 774 N N . ILE A 1 94 ? 19.406 11.114 -25.711 1.00 81.56 94 ILE A N 1
ATOM 775 C CA . ILE A 1 94 ? 20.621 11.680 -26.294 1.00 81.56 94 ILE A CA 1
ATOM 776 C C . ILE A 1 94 ? 21.760 11.573 -25.273 1.00 81.56 94 ILE A C 1
ATOM 778 O O . ILE A 1 94 ? 21.584 11.917 -24.107 1.00 81.56 94 ILE A O 1
ATOM 782 N N . GLU A 1 95 ? 22.929 11.108 -25.712 1.00 71.75 95 GLU A N 1
ATOM 783 C CA . GLU A 1 95 ? 24.117 10.911 -24.859 1.00 71.75 95 GLU A CA 1
ATOM 784 C C . GLU A 1 95 ? 24.990 12.184 -24.738 1.00 71.75 95 GLU A C 1
ATOM 786 O O . GLU A 1 95 ? 25.990 12.193 -24.027 1.00 71.75 95 GLU A O 1
ATOM 791 N N . GLU A 1 96 ? 24.605 13.282 -25.406 1.00 58.97 96 GLU A N 1
ATOM 792 C CA . GLU A 1 96 ? 25.389 14.524 -25.588 1.00 58.97 96 GLU A CA 1
ATOM 793 C C . GLU A 1 96 ? 25.902 15.174 -24.286 1.00 58.97 96 GLU A C 1
ATOM 795 O O . GLU A 1 96 ? 26.864 15.942 -24.328 1.00 58.97 96 GLU A O 1
ATOM 800 N N . SER A 1 97 ? 25.335 14.854 -23.119 1.00 56.28 97 SER A N 1
ATOM 801 C CA . SER A 1 97 ? 26.029 15.034 -21.842 1.00 56.28 97 SER A CA 1
ATOM 802 C C . SER A 1 97 ? 25.503 14.061 -20.788 1.00 56.28 97 SER A C 1
ATOM 804 O O . SER A 1 97 ? 24.305 13.791 -20.715 1.00 56.28 97 SER A O 1
ATOM 806 N N . GLN A 1 98 ? 26.381 13.589 -19.897 1.00 55.59 98 GLN A N 1
ATOM 807 C CA . GLN A 1 98 ? 26.025 12.721 -18.757 1.00 55.59 98 GLN A CA 1
ATOM 808 C C . GLN A 1 98 ? 24.981 13.342 -17.797 1.00 55.59 98 GLN A C 1
ATOM 810 O O . GLN A 1 98 ? 24.538 12.687 -16.859 1.00 55.59 98 GLN A O 1
ATOM 815 N N . PHE A 1 99 ? 24.584 14.596 -18.038 1.00 60.56 99 PHE A N 1
ATOM 816 C CA . PHE A 1 99 ? 23.691 15.412 -17.218 1.00 60.56 99 PHE A CA 1
ATOM 817 C C . PHE A 1 99 ? 22.371 15.760 -17.923 1.00 60.56 99 PHE A C 1
ATOM 819 O O . PHE A 1 99 ? 21.610 16.583 -17.431 1.00 60.56 99 PHE A O 1
ATOM 826 N N . ARG A 1 100 ? 22.082 15.200 -19.105 1.00 72.12 100 ARG A N 1
ATOM 827 C CA . ARG A 1 100 ? 20.809 15.436 -19.802 1.00 72.12 100 ARG A CA 1
ATOM 828 C C . ARG A 1 100 ? 20.126 14.118 -20.122 1.00 72.12 100 ARG A C 1
ATOM 830 O O . ARG A 1 100 ? 20.297 13.560 -21.197 1.00 72.12 100 ARG A O 1
ATOM 837 N N . PHE A 1 101 ? 19.305 13.649 -19.187 1.00 84.62 101 PHE A N 1
ATOM 838 C CA . PHE A 1 101 ? 18.454 12.481 -19.383 1.00 84.62 101 PHE A CA 1
ATOM 839 C C . PHE A 1 101 ? 16.990 12.921 -19.444 1.00 84.62 101 PHE A C 1
ATOM 841 O O . PHE A 1 101 ? 16.433 13.356 -18.442 1.00 84.62 101 PHE A O 1
ATOM 848 N N . SER A 1 102 ? 16.349 12.841 -20.615 1.00 88.12 102 SER A N 1
ATOM 849 C CA . SER A 1 102 ? 14.923 13.163 -20.722 1.00 88.12 102 SER A CA 1
ATOM 850 C C . SER A 1 102 ? 14.213 12.361 -21.801 1.00 88.12 102 SER A C 1
ATOM 852 O O . SER A 1 102 ? 14.619 12.345 -22.962 1.00 88.12 102 SER A O 1
ATOM 854 N N . THR A 1 103 ? 13.080 11.773 -21.426 1.00 92.00 103 THR A N 1
ATOM 855 C CA . THR A 1 103 ? 12.150 11.104 -22.344 1.00 92.00 103 THR A CA 1
ATOM 856 C C . THR A 1 103 ? 10.988 12.012 -22.755 1.00 92.00 103 THR A C 1
ATOM 858 O O . THR A 1 103 ? 10.028 11.551 -23.371 1.00 92.00 103 THR A O 1
ATOM 861 N N . SER A 1 104 ? 11.041 13.309 -22.433 1.00 90.75 104 SER A N 1
ATOM 862 C CA . SER A 1 104 ? 9.914 14.244 -22.581 1.00 90.75 104 SER A CA 1
ATOM 863 C C . SER A 1 104 ? 9.408 14.404 -24.013 1.00 90.75 104 SER A C 1
ATOM 865 O O . SER A 1 104 ? 8.230 14.707 -24.200 1.00 90.75 104 SER A O 1
ATOM 867 N N . ASN A 1 105 ? 10.245 14.147 -25.018 1.00 87.38 105 ASN A N 1
ATOM 868 C CA . ASN A 1 105 ? 9.852 14.144 -26.430 1.00 87.38 105 ASN A CA 1
ATOM 869 C C . ASN A 1 105 ? 9.066 12.889 -26.844 1.00 87.38 105 ASN A C 1
ATOM 871 O O . ASN A 1 105 ? 8.403 12.902 -27.876 1.00 87.38 105 ASN A O 1
ATOM 875 N N . TYR A 1 106 ? 9.105 11.829 -26.036 1.00 88.81 106 TYR A N 1
ATOM 876 C CA . TYR A 1 106 ? 8.567 10.512 -26.374 1.00 88.81 106 TYR A CA 1
ATOM 877 C C . TYR A 1 106 ? 7.437 10.082 -25.450 1.00 88.81 106 TYR A C 1
ATOM 879 O O . TYR A 1 106 ? 6.487 9.467 -25.913 1.00 88.81 106 TYR A O 1
ATOM 887 N N . ILE A 1 107 ? 7.521 10.387 -24.154 1.00 92.81 107 ILE A N 1
ATOM 888 C CA . ILE A 1 107 ? 6.607 9.870 -23.133 1.00 92.81 107 ILE A CA 1
ATOM 889 C C . ILE A 1 107 ? 5.872 11.037 -22.480 1.00 92.81 107 ILE A C 1
ATOM 891 O O . ILE A 1 107 ? 6.493 11.987 -21.989 1.00 92.81 107 ILE A O 1
ATOM 895 N N . LYS A 1 108 ? 4.538 10.965 -22.469 1.00 94.19 108 LYS A N 1
ATOM 896 C CA . LYS A 1 108 ? 3.689 11.931 -21.767 1.00 94.19 108 LYS A CA 1
ATOM 897 C C . LYS A 1 108 ? 3.879 11.823 -20.259 1.00 94.19 108 LYS A C 1
ATOM 899 O O . LYS A 1 108 ? 4.059 10.736 -19.712 1.00 94.19 108 LYS A O 1
ATOM 904 N N . ASP A 1 109 ? 3.769 12.955 -19.588 1.00 95.25 109 ASP A N 1
ATOM 905 C CA . ASP A 1 109 ? 3.805 13.029 -18.134 1.00 95.25 109 ASP A CA 1
ATOM 906 C C . ASP A 1 109 ? 2.669 12.193 -17.533 1.00 95.25 109 ASP A C 1
ATOM 908 O O . ASP A 1 109 ? 1.588 12.073 -18.114 1.00 95.25 109 ASP A O 1
ATOM 912 N N . ASN A 1 110 ? 2.918 11.626 -16.355 1.00 96.06 110 ASN A N 1
ATOM 913 C CA . ASN A 1 110 ? 1.919 10.915 -15.560 1.00 96.06 110 ASN A CA 1
ATOM 914 C C . ASN A 1 110 ? 1.228 9.729 -16.264 1.00 96.06 110 ASN A C 1
ATOM 916 O O . ASN A 1 110 ? 0.096 9.378 -15.924 1.00 96.06 110 ASN A O 1
ATOM 920 N N . SER A 1 111 ? 1.882 9.117 -17.252 1.00 96.44 111 SER A N 1
ATOM 921 C CA . SER A 1 111 ? 1.251 8.153 -18.157 1.00 96.44 111 SER A CA 1
ATOM 922 C C . SER A 1 111 ? 1.732 6.710 -17.996 1.00 96.44 111 SER A C 1
ATOM 924 O O . SER A 1 111 ? 1.188 5.828 -18.658 1.00 96.44 111 SER A O 1
ATOM 926 N N . VAL A 1 112 ? 2.711 6.439 -17.125 1.00 97.56 112 VAL A N 1
ATOM 927 C CA . VAL A 1 112 ? 3.323 5.106 -16.978 1.00 97.56 112 VAL A CA 1
ATOM 928 C C . VAL A 1 112 ? 2.907 4.430 -15.668 1.00 97.56 112 VAL A C 1
ATOM 930 O O . VAL A 1 112 ? 3.083 4.996 -14.592 1.00 97.56 112 VAL A O 1
ATOM 933 N N . LEU A 1 113 ? 2.390 3.201 -15.737 1.00 97.12 113 LEU A N 1
ATOM 934 C CA . LEU A 1 113 ? 1.987 2.421 -14.560 1.00 97.12 113 LEU A CA 1
ATOM 935 C C . LEU A 1 113 ? 3.173 1.776 -13.842 1.00 97.12 113 LEU A C 1
ATOM 937 O O . LEU A 1 113 ? 3.243 1.816 -12.618 1.00 97.12 113 LEU A O 1
ATOM 941 N N . THR A 1 114 ? 4.111 1.194 -14.583 1.00 98.31 114 THR A N 1
ATOM 942 C CA . THR A 1 114 ? 5.297 0.562 -14.000 1.00 98.31 114 THR A CA 1
ATOM 943 C C . THR A 1 114 ? 6.552 1.130 -14.633 1.00 98.31 114 THR A C 1
ATOM 945 O O . THR A 1 114 ? 6.765 1.003 -15.839 1.00 98.31 114 THR A O 1
ATOM 948 N N . VAL A 1 115 ? 7.400 1.738 -13.810 1.00 98.56 115 VAL A N 1
ATOM 949 C CA . VAL A 1 115 ? 8.755 2.122 -14.200 1.00 98.56 115 VAL A CA 1
ATOM 950 C C . VAL A 1 115 ? 9.735 1.171 -13.531 1.00 98.56 115 VAL A C 1
ATOM 952 O O . VAL A 1 115 ? 9.701 0.996 -12.316 1.00 98.56 115 VAL A O 1
ATOM 955 N N . THR A 1 116 ? 10.614 0.549 -14.305 1.00 97.94 116 THR A N 1
ATOM 956 C CA . THR A 1 116 ? 11.746 -0.212 -13.764 1.00 97.94 116 THR A CA 1
ATOM 957 C C . THR A 1 116 ? 13.044 0.482 -14.114 1.00 97.94 116 THR A C 1
ATOM 959 O O . THR A 1 116 ? 13.143 1.091 -15.175 1.00 97.94 116 THR A O 1
ATOM 962 N N . VAL A 1 117 ? 14.035 0.404 -13.233 1.00 95.81 117 VAL A N 1
ATOM 963 C CA . VAL A 1 117 ? 15.351 1.006 -13.457 1.00 95.81 117 VAL A CA 1
ATOM 964 C C . VAL A 1 117 ? 16.416 -0.009 -13.081 1.00 95.81 117 VAL A C 1
ATOM 966 O O . VAL A 1 117 ? 16.479 -0.453 -11.934 1.00 95.81 117 VAL A O 1
ATOM 969 N N . GLU A 1 118 ? 17.249 -0.375 -14.047 1.00 90.38 118 GLU A N 1
ATOM 970 C CA . GLU A 1 118 ? 18.435 -1.203 -13.826 1.00 90.38 118 GLU A CA 1
ATOM 971 C C . GLU A 1 118 ? 19.633 -0.260 -13.641 1.00 90.38 118 GLU A C 1
ATOM 973 O O . GLU A 1 118 ? 20.124 0.324 -14.607 1.00 90.38 118 GLU A O 1
ATOM 978 N N . THR A 1 119 ? 20.076 -0.034 -12.399 1.00 81.69 119 THR A N 1
ATOM 979 C CA . THR A 1 119 ? 21.096 0.998 -12.102 1.00 81.69 119 THR A CA 1
ATOM 980 C C . THR A 1 119 ? 22.533 0.481 -12.185 1.00 81.69 119 THR A C 1
ATOM 982 O O . THR A 1 119 ? 23.477 1.267 -12.192 1.00 81.69 119 THR A O 1
ATOM 985 N N . TYR A 1 120 ? 22.728 -0.838 -12.276 1.00 72.06 120 TYR A N 1
ATOM 986 C CA . TYR A 1 120 ? 24.056 -1.450 -12.275 1.00 72.06 120 TYR A CA 1
ATOM 987 C C . TYR A 1 120 ? 24.934 -0.893 -13.414 1.00 72.06 120 TYR A C 1
ATOM 989 O O . TYR A 1 120 ? 24.620 -1.056 -14.592 1.00 72.06 120 TYR A O 1
ATOM 997 N N . MET A 1 121 ? 26.043 -0.235 -13.048 1.00 66.00 121 MET A N 1
ATOM 998 C CA . MET A 1 121 ? 27.001 0.427 -13.957 1.00 66.00 121 MET A CA 1
ATOM 999 C C . MET A 1 121 ? 26.439 1.618 -14.759 1.00 66.00 121 MET A C 1
ATOM 1001 O O . MET A 1 121 ? 26.991 1.979 -15.802 1.00 66.00 121 MET A O 1
ATOM 1005 N N . ARG A 1 122 ? 25.353 2.247 -14.293 1.00 80.31 122 ARG A N 1
ATOM 1006 C CA . ARG A 1 122 ? 24.761 3.440 -14.917 1.00 80.31 122 ARG A CA 1
ATOM 1007 C C . ARG A 1 122 ? 24.856 4.640 -13.984 1.00 80.31 122 ARG A C 1
ATOM 1009 O O . ARG A 1 122 ? 24.802 4.502 -12.770 1.00 80.31 122 ARG A O 1
ATOM 1016 N N . ILE A 1 123 ? 25.012 5.829 -14.559 1.00 79.62 123 ILE A N 1
ATOM 1017 C CA . ILE A 1 123 ? 25.029 7.070 -13.782 1.00 79.62 123 ILE A CA 1
ATOM 1018 C C . ILE A 1 123 ? 23.579 7.449 -13.483 1.00 79.62 123 ILE A C 1
ATOM 1020 O O . ILE A 1 123 ? 22.830 7.809 -14.391 1.00 79.62 123 ILE A O 1
ATOM 1024 N N . VAL A 1 124 ? 23.188 7.372 -12.211 1.00 86.38 124 VAL A N 1
ATOM 1025 C CA . VAL A 1 124 ? 21.918 7.927 -11.733 1.00 86.38 124 VAL A CA 1
ATOM 1026 C C . VAL A 1 124 ? 22.147 9.386 -11.341 1.00 86.38 124 VAL A C 1
ATOM 1028 O O . VAL A 1 124 ? 22.862 9.677 -10.381 1.00 86.38 124 VAL A O 1
ATOM 1031 N N . CYS A 1 125 ? 21.557 10.304 -12.103 1.00 88.81 125 CYS A N 1
ATOM 1032 C CA . CYS A 1 125 ? 21.605 11.747 -11.871 1.00 88.81 125 CYS A CA 1
ATOM 1033 C C . CYS A 1 125 ? 20.224 12.315 -11.508 1.00 88.81 125 CYS A C 1
ATOM 1035 O O . CYS A 1 125 ? 19.202 11.629 -11.610 1.00 88.81 125 CYS A O 1
ATOM 1037 N N . THR A 1 126 ?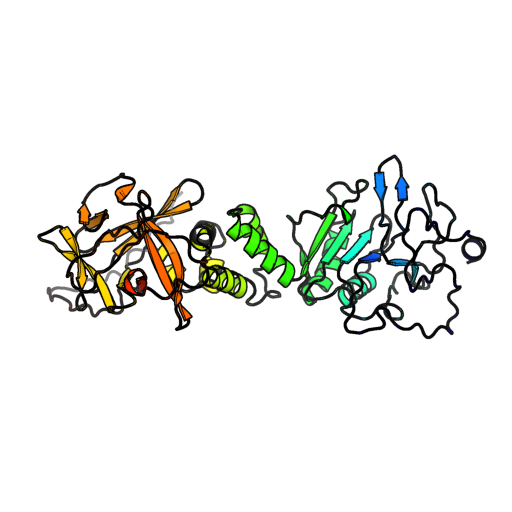 20.196 13.578 -11.085 1.00 91.44 126 THR A N 1
ATOM 1038 C CA . THR A 1 126 ? 18.963 14.283 -10.709 1.00 91.44 126 THR A CA 1
ATOM 1039 C C . THR A 1 126 ? 17.985 14.365 -11.879 1.00 91.44 126 THR A C 1
ATOM 1041 O O . THR A 1 126 ? 16.797 14.124 -11.702 1.00 91.44 126 THR A O 1
ATOM 1044 N N . GLU A 1 127 ? 18.469 14.619 -13.094 1.00 91.50 127 GLU A N 1
ATOM 1045 C CA . GLU A 1 127 ? 17.629 14.723 -14.290 1.00 91.50 127 GLU A CA 1
ATOM 1046 C C . GLU A 1 127 ? 16.939 13.393 -14.620 1.00 91.50 127 GLU A C 1
ATOM 1048 O O . GLU A 1 127 ? 15.768 13.377 -14.998 1.00 91.50 127 GLU A O 1
ATOM 1053 N N . LEU A 1 128 ? 17.627 12.263 -14.414 1.00 92.75 128 LEU A N 1
ATOM 1054 C CA . LEU A 1 128 ? 17.022 10.937 -14.540 1.00 92.75 128 LEU A CA 1
ATOM 1055 C C . LEU A 1 128 ? 15.924 10.728 -13.488 1.00 92.75 128 LEU A C 1
ATOM 1057 O O . LEU A 1 128 ? 14.838 10.259 -13.830 1.00 92.75 128 LEU A O 1
ATOM 1061 N N . ALA A 1 129 ? 16.192 11.068 -12.224 1.00 95.38 129 ALA A N 1
ATOM 1062 C CA . ALA A 1 129 ? 15.2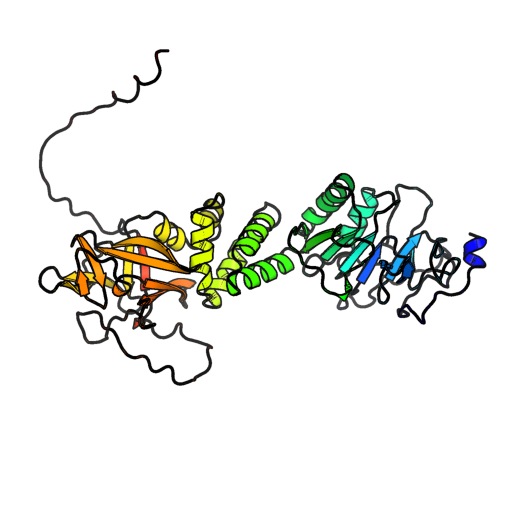09 10.955 -11.146 1.00 95.38 129 ALA A CA 1
ATOM 1063 C C . ALA A 1 129 ? 13.955 11.801 -11.436 1.00 95.38 129 ALA A C 1
ATOM 1065 O O . ALA A 1 129 ? 12.832 11.305 -11.316 1.00 95.38 129 ALA A O 1
ATOM 1066 N N . GLN A 1 130 ? 14.147 13.030 -11.920 1.00 95.81 130 GLN A N 1
ATOM 1067 C CA . GLN A 1 130 ? 13.075 13.926 -12.354 1.00 95.81 130 GLN A CA 1
ATOM 1068 C C . GLN A 1 130 ? 12.295 13.361 -13.541 1.00 95.81 130 GLN A C 1
ATOM 1070 O O . GLN A 1 130 ? 11.068 13.439 -13.562 1.00 95.81 130 GLN A O 1
ATOM 1075 N N . ASP A 1 131 ? 12.967 12.754 -14.522 1.00 96.00 131 ASP A N 1
ATOM 1076 C CA . ASP A 1 131 ? 12.297 12.140 -15.668 1.00 96.00 131 ASP A CA 1
ATOM 1077 C C . ASP A 1 131 ? 11.449 10.927 -15.256 1.00 96.00 131 ASP A C 1
ATOM 1079 O O . ASP A 1 131 ? 10.291 10.827 -15.668 1.00 96.00 131 ASP A O 1
ATOM 1083 N N . ILE A 1 132 ? 11.979 10.060 -14.383 1.00 97.50 132 ILE A N 1
ATOM 1084 C CA . ILE A 1 132 ? 11.247 8.926 -13.794 1.00 97.50 132 ILE A CA 1
ATOM 1085 C C . ILE A 1 132 ? 10.002 9.430 -13.052 1.00 97.50 132 ILE A C 1
ATOM 1087 O O . ILE A 1 132 ? 8.892 8.949 -13.305 1.00 97.50 132 ILE A O 1
ATOM 1091 N N . ALA A 1 133 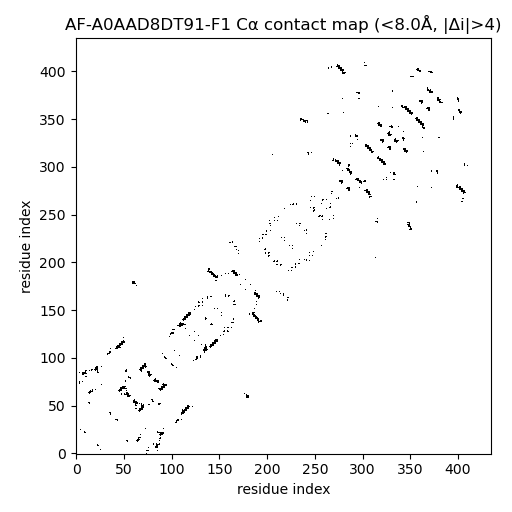? 10.169 10.422 -12.171 1.00 97.62 133 ALA A N 1
ATOM 1092 C CA . ALA A 1 133 ? 9.071 11.021 -11.421 1.00 97.62 133 ALA A CA 1
ATOM 1093 C C . ALA A 1 133 ? 8.042 11.677 -12.354 1.00 97.62 133 ALA A C 1
ATOM 1095 O O . ALA A 1 133 ? 6.835 11.527 -12.158 1.00 97.62 133 ALA A O 1
ATOM 1096 N N . ARG A 1 134 ? 8.480 12.343 -13.426 1.00 97.12 134 ARG A N 1
ATOM 1097 C CA . ARG A 1 134 ? 7.595 12.958 -14.422 1.00 97.12 134 ARG A CA 1
ATOM 1098 C C . ARG A 1 134 ? 6.710 11.921 -15.114 1.00 97.12 134 ARG A C 1
ATOM 1100 O O . ARG A 1 134 ? 5.498 12.135 -15.199 1.00 97.12 134 ARG A O 1
ATOM 1107 N N . VAL A 1 135 ? 7.269 10.803 -15.588 1.00 97.31 135 VAL A N 1
ATOM 1108 C CA . VAL A 1 135 ? 6.518 9.829 -16.405 1.00 97.31 135 VAL A CA 1
ATOM 1109 C C . VAL A 1 135 ? 5.623 8.893 -15.595 1.00 97.31 135 VAL A C 1
ATOM 1111 O O . VAL A 1 135 ? 4.539 8.548 -16.072 1.00 97.31 135 VAL A O 1
ATOM 1114 N N . VAL A 1 136 ? 6.036 8.487 -14.388 1.00 98.12 136 VAL A N 1
ATOM 1115 C CA . VAL A 1 136 ? 5.259 7.547 -13.563 1.00 98.12 136 VAL A CA 1
ATOM 1116 C C . VAL A 1 136 ? 3.907 8.150 -13.186 1.00 98.12 136 VAL A C 1
ATOM 1118 O O . VAL A 1 136 ? 3.799 9.347 -12.943 1.00 98.12 136 VAL A O 1
ATOM 1121 N N . ASN A 1 137 ? 2.847 7.354 -13.166 1.00 97.06 137 ASN A N 1
ATOM 1122 C CA . ASN A 1 137 ? 1.519 7.816 -12.792 1.00 97.06 137 ASN A CA 1
ATOM 1123 C C . ASN A 1 137 ? 1.427 8.036 -11.267 1.00 97.06 137 ASN A C 1
ATOM 1125 O O . ASN A 1 137 ? 1.737 7.140 -10.489 1.00 97.06 137 ASN A O 1
ATOM 1129 N N . SER A 1 138 ? 0.979 9.207 -10.823 1.00 94.94 138 SER A N 1
ATOM 1130 C CA . SER A 1 138 ? 0.889 9.579 -9.405 1.00 94.94 138 SER A CA 1
ATOM 1131 C C . SER A 1 138 ? -0.165 8.789 -8.632 1.00 94.94 138 SER A C 1
ATOM 1133 O O . SER A 1 138 ? -0.039 8.618 -7.427 1.00 94.94 138 SER A O 1
ATOM 1135 N N . GLU A 1 139 ? -1.210 8.303 -9.302 1.00 93.31 139 GLU A N 1
ATOM 1136 C CA . GLU A 1 139 ? -2.358 7.678 -8.639 1.00 93.31 139 GLU A CA 1
ATOM 1137 C C . GLU A 1 139 ? -2.284 6.155 -8.592 1.00 93.31 139 GLU A C 1
ATOM 1139 O O . GLU A 1 139 ? -2.926 5.535 -7.747 1.00 93.31 139 GLU A O 1
ATOM 1144 N N . ARG A 1 140 ? -1.594 5.539 -9.551 1.00 94.00 140 ARG A N 1
ATOM 1145 C CA . ARG A 1 140 ? -1.564 4.080 -9.755 1.00 94.00 140 ARG A CA 1
ATOM 1146 C C . ARG A 1 140 ? -0.172 3.556 -10.078 1.00 94.00 140 ARG A C 1
ATOM 1148 O O . ARG A 1 140 ? 0.009 2.351 -10.242 1.00 94.00 140 ARG A O 1
ATOM 1155 N N . GLY A 1 141 ? 0.790 4.457 -10.237 1.00 96.25 141 GLY A N 1
ATOM 1156 C CA . GLY A 1 141 ? 2.124 4.108 -10.672 1.00 96.25 141 GLY A CA 1
ATOM 1157 C C . GLY A 1 141 ? 2.956 3.468 -9.571 1.00 96.25 141 GLY A C 1
ATOM 1158 O O . GLY A 1 141 ? 2.699 3.626 -8.370 1.00 96.25 141 GLY A O 1
ATOM 1159 N N . LYS A 1 142 ? 3.982 2.751 -10.016 1.00 97.56 142 LYS A N 1
ATOM 1160 C CA . LYS A 1 142 ? 5.044 2.200 -9.185 1.00 97.56 142 LYS A CA 1
ATOM 1161 C C . LYS A 1 142 ? 6.394 2.348 -9.875 1.00 97.56 142 LYS A C 1
ATOM 1163 O O . LYS A 1 142 ? 6.473 2.314 -11.106 1.00 97.56 142 LYS A O 1
ATOM 1168 N N . VAL A 1 143 ? 7.447 2.449 -9.074 1.00 98.44 143 VAL A N 1
ATOM 1169 C CA . VAL A 1 143 ? 8.838 2.427 -9.537 1.00 98.44 143 VAL A CA 1
ATOM 1170 C C . VAL A 1 143 ? 9.575 1.294 -8.838 1.00 98.44 143 VAL A C 1
ATOM 1172 O O . VAL A 1 143 ? 9.470 1.158 -7.623 1.00 98.44 143 VAL A O 1
ATOM 1175 N N . VAL A 1 144 ? 10.322 0.482 -9.583 1.00 97.81 144 VAL A N 1
ATOM 1176 C CA . VAL A 1 144 ? 11.172 -0.574 -9.020 1.00 97.81 144 VAL A CA 1
ATOM 1177 C C . VAL A 1 144 ? 12.607 -0.373 -9.481 1.00 97.81 144 VAL A C 1
ATOM 1179 O O . VAL A 1 144 ? 12.889 -0.361 -10.679 1.00 97.81 144 VAL A O 1
ATOM 1182 N N . LEU A 1 145 ? 13.511 -0.217 -8.521 1.00 96.81 145 LEU A N 1
ATOM 1183 C CA . LEU A 1 145 ? 14.945 -0.085 -8.752 1.00 96.81 145 LEU A CA 1
ATOM 1184 C C . LEU A 1 145 ? 15.613 -1.435 -8.503 1.00 96.81 145 LEU A C 1
ATOM 1186 O O . LEU A 1 145 ? 15.400 -2.025 -7.444 1.00 96.81 145 LEU A O 1
ATOM 1190 N N . TYR A 1 146 ? 16.432 -1.897 -9.443 1.00 95.00 146 TYR A N 1
ATOM 1191 C CA . TYR A 1 146 ? 17.195 -3.139 -9.336 1.00 95.00 146 TYR A CA 1
ATOM 1192 C C . TYR A 1 146 ? 18.686 -2.844 -9.216 1.00 95.00 146 TYR A C 1
ATOM 1194 O O . TYR A 1 146 ? 19.245 -2.121 -10.042 1.00 95.00 146 TYR A O 1
ATOM 1202 N N . GLY A 1 147 ? 19.334 -3.429 -8.204 1.00 91.00 147 GLY A N 1
ATOM 1203 C CA . GLY A 1 147 ? 20.777 -3.277 -7.997 1.00 91.00 147 GLY A CA 1
ATOM 1204 C C . GLY A 1 147 ? 21.231 -1.878 -7.564 1.00 91.00 147 GLY A C 1
ATOM 1205 O O . GLY A 1 147 ? 22.419 -1.584 -7.666 1.00 91.00 147 GLY A O 1
ATOM 1206 N N . ALA A 1 148 ? 20.309 -1.034 -7.092 1.00 91.81 148 ALA A N 1
ATOM 1207 C CA . ALA A 1 148 ? 20.599 0.339 -6.693 1.00 91.81 148 ALA A CA 1
ATOM 1208 C C . ALA A 1 148 ? 21.304 0.428 -5.337 1.00 91.81 148 ALA A C 1
ATOM 1210 O O . ALA A 1 148 ? 20.942 -0.256 -4.379 1.00 91.81 148 ALA A O 1
ATOM 1211 N N . THR A 1 149 ? 22.296 1.310 -5.265 1.00 92.06 149 THR A N 1
ATOM 1212 C CA . THR A 1 149 ? 22.954 1.721 -4.022 1.00 92.06 149 THR A CA 1
ATOM 1213 C C . THR A 1 149 ? 22.058 2.672 -3.229 1.00 92.06 149 THR A C 1
ATOM 1215 O O . THR A 1 149 ? 21.215 3.363 -3.801 1.00 92.06 149 THR A O 1
ATOM 1218 N N . ASP A 1 150 ? 22.271 2.790 -1.918 1.00 91.88 150 ASP A N 1
ATOM 1219 C CA . ASP A 1 150 ? 21.449 3.672 -1.074 1.00 91.88 150 ASP A CA 1
ATOM 1220 C C . ASP A 1 150 ? 21.493 5.141 -1.530 1.00 91.88 150 ASP A C 1
ATOM 1222 O O . ASP A 1 150 ? 20.491 5.850 -1.453 1.00 91.88 150 ASP A O 1
ATOM 1226 N N . ARG A 1 151 ? 22.624 5.595 -2.087 1.00 92.75 151 ARG A N 1
ATOM 1227 C CA . ARG A 1 151 ? 22.745 6.941 -2.667 1.00 92.75 151 ARG A CA 1
ATOM 1228 C C . ARG A 1 151 ? 21.782 7.147 -3.839 1.00 92.75 151 ARG A C 1
ATOM 1230 O O . ARG A 1 151 ? 21.134 8.186 -3.916 1.00 92.75 151 ARG A O 1
ATOM 1237 N N . GLU A 1 152 ? 21.700 6.178 -4.745 1.00 93.25 152 GLU A N 1
ATOM 1238 C CA . GLU A 1 152 ? 20.824 6.236 -5.923 1.00 93.25 152 GLU A CA 1
ATOM 1239 C C . GLU A 1 152 ? 19.351 6.129 -5.520 1.00 93.25 152 GLU A C 1
ATOM 1241 O O . GLU A 1 152 ? 18.504 6.854 -6.042 1.00 93.25 152 GLU A O 1
ATOM 1246 N N . VAL A 1 153 ? 19.060 5.259 -4.548 1.00 95.06 153 VAL A N 1
ATOM 1247 C CA . VAL A 1 153 ? 17.725 5.098 -3.964 1.00 95.06 153 VAL A CA 1
ATOM 1248 C C . VAL A 1 153 ? 17.256 6.408 -3.339 1.00 95.06 153 VAL A C 1
ATOM 1250 O O . VAL A 1 153 ? 16.126 6.810 -3.593 1.00 95.06 153 VAL A O 1
ATOM 1253 N N . ASN A 1 154 ? 18.111 7.095 -2.576 1.00 95.12 154 ASN A N 1
ATOM 1254 C CA . ASN A 1 154 ? 17.775 8.379 -1.958 1.00 95.12 154 ASN A CA 1
ATOM 1255 C C . ASN A 1 154 ? 17.516 9.462 -3.011 1.00 95.12 154 ASN A C 1
ATOM 1257 O O . ASN A 1 154 ? 16.479 10.115 -2.959 1.00 95.12 154 ASN A O 1
ATOM 1261 N N . LEU A 1 155 ? 18.392 9.577 -4.015 1.00 95.12 155 LEU A N 1
ATOM 1262 C CA . LEU A 1 155 ? 18.239 10.556 -5.093 1.00 95.12 155 LEU A CA 1
ATOM 1263 C C . LEU A 1 155 ? 16.909 10.394 -5.846 1.00 95.12 155 LEU A C 1
ATOM 1265 O O . LEU A 1 155 ? 16.200 11.369 -6.076 1.00 95.12 155 LEU A O 1
ATOM 1269 N N . ILE A 1 156 ? 16.546 9.158 -6.202 1.00 96.31 156 ILE A N 1
ATOM 1270 C CA . ILE A 1 156 ? 15.262 8.880 -6.858 1.00 96.31 156 ILE A CA 1
ATOM 1271 C C . ILE A 1 156 ? 14.100 9.072 -5.876 1.00 96.31 156 ILE A C 1
ATOM 1273 O O . ILE A 1 156 ? 13.055 9.605 -6.247 1.00 96.31 156 ILE A O 1
ATOM 1277 N N . SER A 1 157 ? 14.268 8.659 -4.619 1.00 96.44 157 SER A N 1
ATOM 1278 C CA . SER A 1 157 ? 13.236 8.784 -3.594 1.00 96.44 157 SER A CA 1
ATOM 1279 C C . SER A 1 157 ? 12.824 10.231 -3.350 1.00 96.44 157 SER A C 1
ATOM 1281 O O . SER A 1 157 ? 11.647 10.453 -3.069 1.00 96.44 157 SER A O 1
ATOM 1283 N N . ASP A 1 158 ? 13.753 11.182 -3.391 1.00 95.69 158 ASP A N 1
ATOM 1284 C CA . ASP A 1 158 ? 13.460 12.586 -3.105 1.00 95.69 158 ASP A CA 1
ATOM 1285 C C . ASP A 1 158 ? 12.521 13.186 -4.158 1.00 95.69 158 ASP A C 1
ATOM 1287 O O . ASP A 1 158 ? 11.522 13.807 -3.799 1.00 95.69 158 ASP A O 1
ATOM 1291 N N . GLU A 1 159 ? 12.739 12.882 -5.440 1.00 96.56 159 GLU A N 1
ATOM 1292 C CA . GLU A 1 159 ? 11.840 13.292 -6.529 1.00 96.56 159 GLU A CA 1
ATOM 1293 C C . GLU A 1 159 ? 10.500 12.531 -6.496 1.00 96.56 159 GLU A C 1
ATOM 1295 O O . GLU A 1 159 ? 9.431 13.102 -6.727 1.00 96.56 159 GLU A O 1
ATOM 1300 N N . LEU A 1 160 ? 10.516 11.235 -6.160 1.00 97.38 160 LEU A N 1
ATOM 1301 C CA . LEU A 1 160 ? 9.299 10.416 -6.100 1.00 97.38 160 LEU A CA 1
ATOM 1302 C C . LEU A 1 160 ? 8.357 10.803 -4.952 1.00 97.38 160 LEU A C 1
ATOM 1304 O O . LEU A 1 160 ? 7.135 10.771 -5.133 1.00 97.38 160 LEU A O 1
ATOM 1308 N N . LYS A 1 161 ? 8.893 11.213 -3.797 1.00 94.69 161 LYS A N 1
ATOM 1309 C CA . LYS A 1 161 ? 8.091 11.665 -2.646 1.00 94.69 161 LYS A CA 1
ATOM 1310 C C . LYS A 1 161 ? 7.257 12.900 -2.974 1.00 94.69 161 LYS A C 1
ATOM 1312 O O . LYS A 1 161 ? 6.108 12.971 -2.544 1.00 94.69 161 LYS A O 1
ATOM 1317 N N . LEU A 1 162 ? 7.774 13.816 -3.800 1.00 92.44 162 LEU A N 1
ATOM 1318 C CA . LEU A 1 162 ? 7.022 14.985 -4.283 1.00 92.44 162 LEU A CA 1
ATOM 1319 C C . LEU A 1 162 ? 5.771 14.584 -5.079 1.00 92.44 162 LEU A C 1
ATOM 1321 O O . LEU A 1 162 ? 4.789 15.323 -5.119 1.00 92.44 162 LEU A O 1
ATOM 1325 N N . LYS A 1 163 ? 5.782 13.384 -5.670 1.00 93.38 163 LYS A N 1
ATOM 1326 C CA . LYS A 1 163 ? 4.652 12.782 -6.384 1.00 93.38 163 LYS A CA 1
ATOM 1327 C C . LYS A 1 163 ? 3.869 11.764 -5.546 1.00 93.38 163 LYS A C 1
ATOM 1329 O O . LYS A 1 163 ? 3.005 11.071 -6.076 1.00 93.38 163 LYS A O 1
ATOM 1334 N N . GLN A 1 164 ? 4.154 11.680 -4.246 1.00 94.69 164 GLN A N 1
ATOM 1335 C CA . GLN A 1 164 ? 3.550 10.731 -3.306 1.00 94.69 164 GLN A CA 1
ATOM 1336 C C . GLN A 1 164 ? 3.792 9.258 -3.677 1.00 94.69 164 GLN A C 1
ATOM 1338 O O . GLN A 1 164 ? 2.976 8.386 -3.367 1.00 94.69 164 GLN A O 1
ATOM 1343 N N . LEU A 1 165 ? 4.916 8.965 -4.340 1.00 96.94 165 LEU A N 1
ATOM 1344 C CA . LEU A 1 165 ? 5.424 7.604 -4.472 1.00 96.94 165 LEU A CA 1
ATOM 1345 C C . LEU A 1 165 ? 6.417 7.341 -3.341 1.00 96.94 165 LEU A C 1
ATOM 1347 O O . LEU A 1 165 ? 7.494 7.930 -3.288 1.00 96.94 165 LEU A O 1
ATOM 1351 N N . ILE A 1 166 ? 6.042 6.450 -2.427 1.00 96.19 166 ILE A N 1
ATOM 1352 C CA . ILE A 1 166 ? 6.783 6.194 -1.192 1.00 96.19 166 ILE A CA 1
ATOM 1353 C C . ILE A 1 166 ? 7.425 4.814 -1.248 1.00 96.19 166 ILE A C 1
ATOM 1355 O O . ILE A 1 166 ? 6.841 3.854 -1.758 1.00 96.19 166 ILE A O 1
ATOM 1359 N N . TYR A 1 167 ? 8.640 4.721 -0.711 1.00 96.00 167 TYR A N 1
ATOM 1360 C CA . TYR A 1 167 ? 9.354 3.461 -0.568 1.00 96.00 167 TYR A CA 1
ATOM 1361 C C . TYR A 1 167 ? 8.554 2.467 0.288 1.00 96.00 167 TYR A C 1
ATOM 1363 O O . TYR A 1 167 ? 8.108 2.796 1.388 1.00 96.00 167 TYR A O 1
ATOM 1371 N N . CYS A 1 168 ? 8.402 1.243 -0.216 1.00 95.62 168 CYS A N 1
ATOM 1372 C CA . CYS A 1 168 ? 7.710 0.147 0.446 1.00 95.62 168 CYS A CA 1
ATOM 1373 C C . CYS A 1 168 ? 8.676 -1.035 0.644 1.00 95.62 168 CYS A C 1
ATOM 1375 O O . CYS A 1 168 ? 8.917 -1.792 -0.303 1.00 95.62 168 CYS A O 1
ATOM 1377 N N . PRO A 1 169 ? 9.231 -1.226 1.855 1.00 94.00 169 PRO A N 1
ATOM 1378 C CA . PRO A 1 169 ? 10.263 -2.236 2.106 1.00 94.00 169 PRO A CA 1
ATOM 1379 C C . PRO A 1 169 ? 9.743 -3.677 2.060 1.00 94.00 169 PRO A C 1
ATOM 1381 O O . PRO A 1 169 ? 10.523 -4.605 1.879 1.00 94.00 169 PRO A O 1
ATOM 1384 N N . ILE A 1 170 ? 8.432 -3.872 2.211 1.00 94.06 170 ILE A N 1
ATOM 1385 C CA . ILE A 1 170 ? 7.795 -5.196 2.236 1.00 94.06 170 ILE A CA 1
ATOM 1386 C C . ILE A 1 170 ? 7.028 -5.518 0.952 1.00 94.06 170 ILE A C 1
ATOM 1388 O O . ILE A 1 170 ? 6.240 -6.464 0.918 1.00 94.06 170 ILE A O 1
ATOM 1392 N N . TYR A 1 171 ? 7.209 -4.723 -0.107 1.00 93.06 171 TYR A N 1
ATOM 1393 C CA . TYR A 1 171 ? 6.515 -4.981 -1.360 1.00 93.06 171 TYR A CA 1
ATOM 1394 C C . TYR A 1 171 ? 7.028 -6.268 -2.003 1.00 93.06 171 TYR A C 1
ATOM 1396 O O . TYR A 1 171 ? 8.206 -6.381 -2.349 1.00 93.06 171 TYR A O 1
ATOM 1404 N N . LEU A 1 172 ? 6.122 -7.223 -2.202 1.00 91.06 172 LEU A N 1
ATOM 1405 C CA . LEU A 1 172 ? 6.397 -8.441 -2.951 1.00 91.06 172 LEU A CA 1
ATOM 1406 C C . LEU A 1 172 ? 6.195 -8.160 -4.439 1.00 91.06 172 LEU A C 1
ATOM 1408 O O . LEU A 1 172 ? 5.103 -7.773 -4.864 1.00 91.06 172 LEU A O 1
ATOM 1412 N N . LEU A 1 173 ? 7.254 -8.341 -5.231 1.00 92.00 173 LEU A N 1
ATOM 1413 C CA . LEU A 1 173 ? 7.159 -8.167 -6.676 1.00 92.00 173 LEU A CA 1
ATOM 1414 C C . LEU A 1 173 ? 6.271 -9.264 -7.284 1.00 92.00 173 LEU A C 1
ATOM 1416 O O . LEU A 1 173 ? 6.496 -10.445 -7.005 1.00 92.00 173 LEU A O 1
ATOM 1420 N N . PRO A 1 174 ? 5.300 -8.907 -8.142 1.00 92.00 174 PRO A N 1
ATOM 1421 C CA . PRO A 1 174 ? 4.580 -9.899 -8.932 1.00 92.00 174 PRO A CA 1
ATOM 1422 C C . PRO A 1 174 ? 5.541 -10.620 -9.887 1.00 92.00 174 PRO A C 1
ATOM 1424 O O . PRO A 1 174 ? 6.565 -10.057 -10.274 1.00 92.00 174 PRO A O 1
ATOM 1427 N N . ASP A 1 175 ? 5.199 -11.842 -10.300 1.00 90.31 175 ASP A N 1
ATOM 1428 C CA . ASP A 1 175 ? 6.075 -12.719 -11.097 1.00 90.31 175 ASP A CA 1
ATOM 1429 C C . ASP A 1 175 ? 6.611 -12.055 -12.372 1.00 90.31 175 ASP A C 1
ATOM 1431 O O . ASP A 1 175 ? 7.763 -12.251 -12.751 1.00 90.31 175 ASP A O 1
ATOM 1435 N N . ASN A 1 176 ? 5.809 -11.201 -13.011 1.00 90.06 176 ASN A N 1
ATOM 1436 C CA . ASN A 1 176 ? 6.209 -10.475 -14.216 1.00 90.06 176 ASN A CA 1
ATOM 1437 C C . ASN A 1 176 ? 7.268 -9.382 -13.971 1.00 90.06 176 ASN A C 1
ATOM 1439 O O . ASN A 1 176 ? 7.823 -8.860 -14.936 1.00 90.06 176 ASN A O 1
ATOM 1443 N N . LEU A 1 177 ? 7.536 -9.031 -12.711 1.00 94.12 177 LEU A N 1
ATOM 1444 C CA . LEU A 1 177 ? 8.593 -8.111 -12.296 1.00 94.12 177 LEU A CA 1
ATOM 1445 C C . LEU A 1 177 ? 9.772 -8.826 -11.619 1.00 94.12 177 LEU A C 1
ATOM 1447 O O . LEU A 1 177 ? 10.795 -8.200 -11.379 1.00 94.12 177 LEU A O 1
ATOM 1451 N N . GLN A 1 178 ? 9.688 -10.124 -11.329 1.00 92.38 178 GLN A N 1
ATOM 1452 C CA . GLN A 1 178 ? 10.794 -10.833 -10.687 1.00 92.38 178 GLN A CA 1
ATOM 1453 C C . GLN A 1 178 ? 11.930 -11.106 -11.683 1.00 92.38 178 GLN A C 1
ATOM 1455 O O . GLN A 1 178 ? 11.777 -11.850 -12.653 1.00 92.38 178 GLN A O 1
ATOM 1460 N N . LEU A 1 179 ? 13.101 -10.522 -11.417 1.00 91.62 179 LEU A N 1
ATOM 1461 C CA . LEU A 1 179 ? 14.330 -10.751 -12.176 1.00 91.62 179 LEU A CA 1
ATOM 1462 C C . LEU A 1 179 ? 15.295 -11.601 -11.353 1.00 91.62 179 LEU A C 1
ATOM 1464 O O . LEU A 1 179 ? 15.856 -11.138 -10.359 1.00 91.62 179 LEU A O 1
ATOM 1468 N N . THR A 1 180 ? 15.540 -12.839 -11.784 1.00 90.94 180 THR A N 1
ATOM 1469 C CA . THR A 1 180 ? 16.402 -13.764 -11.029 1.00 90.94 180 THR A CA 1
ATOM 1470 C C . THR A 1 180 ? 17.864 -13.313 -10.981 1.00 90.94 180 THR A C 1
ATOM 1472 O O . THR A 1 180 ? 18.610 -13.797 -10.136 1.00 90.94 180 THR A O 1
ATOM 1475 N N . TYR A 1 181 ? 18.286 -12.389 -11.856 1.00 88.56 181 TYR A N 1
ATOM 1476 C CA . TYR A 1 181 ? 19.614 -11.772 -11.793 1.00 88.56 181 TYR A CA 1
ATOM 1477 C C . TYR A 1 181 ? 19.827 -10.964 -10.505 1.00 88.56 181 TYR A C 1
ATOM 1479 O O . TYR A 1 181 ? 20.886 -11.063 -9.890 1.00 88.56 181 TYR A O 1
ATOM 1487 N N . TYR A 1 182 ? 18.809 -10.210 -10.083 1.00 84.88 182 TYR A N 1
ATOM 1488 C CA . TYR A 1 182 ? 18.874 -9.322 -8.920 1.00 84.88 182 TYR A CA 1
ATOM 1489 C C . TYR A 1 182 ? 18.359 -9.969 -7.631 1.00 84.88 182 TYR A C 1
ATOM 1491 O O . TYR A 1 182 ? 18.553 -9.409 -6.555 1.00 84.88 182 TYR A O 1
ATOM 1499 N N . GLU A 1 183 ? 17.731 -11.145 -7.719 1.00 83.50 183 GLU A N 1
ATOM 1500 C CA . GLU A 1 183 ? 17.173 -11.885 -6.581 1.00 83.50 183 GLU A CA 1
ATOM 1501 C C . GLU A 1 183 ? 16.274 -10.983 -5.711 1.00 83.50 183 GLU A C 1
ATOM 1503 O O . GLU A 1 183 ? 15.223 -10.535 -6.168 1.00 83.50 183 GLU A O 1
ATOM 1508 N N . LYS A 1 184 ? 16.682 -10.691 -4.468 1.00 82.06 184 LYS A N 1
ATOM 1509 C CA . LYS A 1 184 ? 15.974 -9.796 -3.534 1.00 82.06 184 LYS A CA 1
ATOM 1510 C C . LYS A 1 184 ? 16.559 -8.380 -3.473 1.00 82.06 184 LYS A C 1
ATOM 1512 O O . LYS A 1 184 ? 16.122 -7.572 -2.658 1.00 82.06 184 LYS A O 1
ATOM 1517 N N . ASN A 1 185 ? 17.547 -8.058 -4.308 1.00 90.44 185 ASN A N 1
ATOM 1518 C CA . ASN A 1 185 ? 18.164 -6.736 -4.350 1.00 90.44 185 ASN A CA 1
ATOM 1519 C C . ASN A 1 185 ? 17.359 -5.768 -5.229 1.00 90.44 185 ASN A C 1
ATOM 1521 O O . ASN A 1 185 ? 17.759 -5.411 -6.342 1.00 90.44 185 ASN A O 1
ATOM 1525 N N . TYR A 1 186 ? 16.206 -5.355 -4.710 1.00 94.38 186 TYR A N 1
ATOM 1526 C CA . TYR A 1 186 ? 15.385 -4.312 -5.307 1.00 94.38 186 TYR A CA 1
ATOM 1527 C C . TYR A 1 186 ? 14.872 -3.323 -4.257 1.00 94.38 186 TYR A C 1
ATOM 1529 O O . TYR A 1 186 ? 14.905 -3.571 -3.047 1.00 94.38 186 TYR A O 1
ATOM 1537 N N . ARG A 1 187 ? 14.392 -2.173 -4.733 1.00 95.94 187 ARG A N 1
ATOM 1538 C CA . ARG A 1 187 ? 13.647 -1.185 -3.944 1.00 95.94 187 ARG A CA 1
ATOM 1539 C C . ARG A 1 187 ? 12.401 -0.789 -4.713 1.00 95.94 187 ARG A C 1
ATOM 1541 O O . ARG A 1 187 ? 12.495 -0.420 -5.880 1.00 95.94 187 ARG A O 1
ATOM 1548 N N . ALA A 1 188 ? 11.242 -0.882 -4.073 1.00 96.88 188 ALA A N 1
ATOM 1549 C CA . ALA A 1 188 ? 9.966 -0.563 -4.696 1.00 96.88 188 ALA A CA 1
ATOM 1550 C C . ALA A 1 188 ? 9.365 0.702 -4.086 1.00 96.88 188 ALA A C 1
ATOM 1552 O O . ALA A 1 188 ? 9.315 0.853 -2.868 1.00 96.88 188 ALA A O 1
ATOM 1553 N N . PHE A 1 189 ? 8.872 1.581 -4.947 1.00 97.94 189 PHE A N 1
ATOM 1554 C CA . PHE A 1 189 ? 8.151 2.792 -4.598 1.00 97.94 189 PHE A CA 1
ATOM 1555 C C . PHE A 1 189 ? 6.746 2.687 -5.160 1.00 97.94 189 PHE A C 1
ATOM 1557 O O . PHE A 1 189 ? 6.557 2.393 -6.342 1.00 97.94 189 PHE A O 1
ATOM 1564 N N . LEU A 1 190 ? 5.762 2.918 -4.309 1.00 97.19 190 LEU A N 1
ATOM 1565 C CA . LEU A 1 190 ? 4.354 2.761 -4.631 1.00 97.19 190 LEU A CA 1
ATOM 1566 C C . LEU A 1 190 ? 3.652 4.094 -4.425 1.00 97.19 190 LEU A C 1
ATOM 1568 O O . LEU A 1 190 ? 3.946 4.793 -3.456 1.00 97.19 190 LEU A O 1
ATOM 1572 N N . SER A 1 191 ? 2.705 4.437 -5.299 1.00 95.94 191 SER A N 1
ATOM 1573 C CA . SER A 1 191 ? 1.831 5.582 -5.027 1.00 95.94 191 SER A CA 1
ATOM 1574 C C . SER A 1 191 ? 1.078 5.408 -3.705 1.00 95.94 191 SER A C 1
ATOM 1576 O O . SER A 1 191 ? 0.758 4.286 -3.294 1.00 95.94 191 SER A O 1
ATOM 1578 N N . ALA A 1 192 ? 0.731 6.523 -3.060 1.00 94.69 192 ALA A N 1
ATOM 1579 C CA . ALA A 1 192 ? -0.054 6.521 -1.828 1.00 94.69 192 ALA A CA 1
ATOM 1580 C C . ALA A 1 192 ? -1.348 5.693 -1.959 1.00 94.69 192 ALA A C 1
ATOM 1582 O O . ALA A 1 192 ? -1.727 4.972 -1.040 1.00 94.69 192 ALA A O 1
ATOM 1583 N N . ASN A 1 193 ? -2.006 5.711 -3.122 1.00 94.50 193 ASN A N 1
ATOM 1584 C CA . ASN A 1 193 ? -3.190 4.890 -3.385 1.00 94.50 193 ASN A CA 1
ATOM 1585 C C . ASN A 1 193 ? -2.899 3.382 -3.406 1.00 94.50 193 ASN A C 1
ATOM 1587 O O . ASN A 1 193 ? -3.700 2.616 -2.871 1.00 94.50 193 ASN A O 1
ATOM 1591 N N . GLU A 1 194 ? -1.789 2.938 -4.003 1.00 94.00 194 GLU A N 1
ATOM 1592 C CA . GLU A 1 194 ? -1.368 1.531 -3.928 1.00 94.00 194 GLU A CA 1
ATOM 1593 C C . GLU A 1 194 ? -1.103 1.130 -2.469 1.00 94.00 194 GLU A C 1
ATOM 1595 O O . GLU A 1 194 ? -1.619 0.110 -2.013 1.00 94.00 194 GLU A O 1
ATOM 1600 N N . LEU A 1 195 ? -0.394 1.972 -1.709 1.00 96.06 195 LEU A N 1
ATOM 1601 C CA . LEU A 1 195 ? -0.105 1.732 -0.290 1.00 96.06 195 LEU A CA 1
ATOM 1602 C C . LEU A 1 195 ? -1.369 1.659 0.565 1.00 96.06 195 LEU A C 1
ATOM 1604 O O . LEU A 1 195 ? -1.494 0.746 1.375 1.00 96.06 195 LEU A O 1
ATOM 1608 N N . LYS A 1 196 ? -2.345 2.551 0.348 1.00 96.81 196 LYS A N 1
ATOM 1609 C CA . LYS A 1 196 ? -3.653 2.495 1.021 1.00 96.81 196 LYS A CA 1
ATOM 1610 C C . LYS A 1 196 ? -4.357 1.161 0.768 1.00 96.81 196 LYS A C 1
ATOM 1612 O O . LYS A 1 196 ? -4.949 0.587 1.683 1.00 96.81 196 LYS A O 1
ATOM 1617 N N . ARG A 1 197 ? -4.302 0.648 -0.468 1.00 95.44 197 ARG A N 1
ATOM 1618 C CA . ARG A 1 197 ? -4.910 -0.648 -0.814 1.00 95.44 197 ARG A CA 1
ATOM 1619 C C . ARG A 1 197 ? -4.174 -1.815 -0.174 1.00 95.44 197 ARG A C 1
ATOM 1621 O O . ARG A 1 197 ? -4.841 -2.724 0.315 1.00 95.44 197 ARG A O 1
ATOM 1628 N N . GLU A 1 198 ? -2.847 -1.787 -0.153 1.00 95.50 198 GLU A N 1
ATOM 1629 C CA . GLU A 1 198 ? -2.054 -2.813 0.525 1.00 95.50 198 GLU A CA 1
ATOM 1630 C C . GLU A 1 198 ? -2.291 -2.787 2.038 1.00 95.50 198 GLU A C 1
ATOM 1632 O O . GLU A 1 198 ? -2.595 -3.831 2.608 1.00 95.50 198 GLU A O 1
ATOM 1637 N N . LEU A 1 199 ? -2.297 -1.614 2.683 1.00 97.62 199 LEU A N 1
ATOM 1638 C CA . LEU A 1 199 ? -2.588 -1.497 4.115 1.00 97.62 199 LEU A CA 1
ATOM 1639 C C . LEU A 1 199 ? -3.975 -2.059 4.443 1.00 97.62 199 LEU A C 1
ATOM 1641 O O . LEU A 1 199 ? -4.110 -2.885 5.343 1.00 97.62 199 LEU A O 1
ATOM 1645 N N . TYR A 1 200 ? -4.996 -1.686 3.664 1.00 98.00 200 TYR A N 1
ATOM 1646 C CA . TYR A 1 200 ? -6.342 -2.240 3.813 1.00 98.00 200 TYR A CA 1
ATOM 1647 C C . TYR A 1 200 ? -6.346 -3.775 3.715 1.00 98.00 200 TYR A C 1
ATOM 1649 O O . TYR A 1 200 ? -6.954 -4.442 4.550 1.00 98.00 200 TYR A O 1
ATOM 1657 N N . ARG A 1 201 ? -5.651 -4.351 2.722 1.00 96.88 201 ARG A N 1
ATOM 1658 C CA . ARG A 1 201 ? -5.546 -5.811 2.541 1.00 96.88 201 ARG A CA 1
ATOM 1659 C C . ARG A 1 201 ? -4.844 -6.486 3.714 1.00 96.88 201 ARG A C 1
ATOM 1661 O O . ARG A 1 201 ? -5.320 -7.523 4.164 1.00 96.88 201 ARG A O 1
ATOM 1668 N N . LYS A 1 202 ? -3.750 -5.905 4.211 1.00 97.31 202 LYS A N 1
ATOM 1669 C CA . LYS A 1 202 ? -2.975 -6.445 5.334 1.00 97.31 202 LYS A CA 1
ATOM 1670 C C . LYS A 1 202 ? -3.761 -6.420 6.638 1.00 97.31 202 LYS A C 1
ATOM 1672 O O . LYS A 1 202 ? -3.853 -7.452 7.295 1.00 97.31 202 LYS A O 1
ATOM 1677 N N . VAL A 1 203 ? -4.440 -5.313 6.944 1.00 97.38 203 VAL A N 1
ATOM 1678 C CA . VAL A 1 203 ? -5.344 -5.242 8.103 1.00 97.38 203 VAL A CA 1
ATOM 1679 C C . VAL A 1 203 ? -6.497 -6.236 7.954 1.00 97.38 203 VAL A C 1
ATOM 1681 O O . VAL A 1 203 ? -6.772 -7.001 8.874 1.00 97.38 203 VAL A O 1
ATOM 1684 N N . ASN A 1 204 ? -7.150 -6.290 6.789 1.00 96.44 204 ASN A N 1
ATOM 1685 C CA . ASN A 1 204 ? -8.255 -7.222 6.561 1.00 96.44 204 ASN A CA 1
ATOM 1686 C C . ASN A 1 204 ? -7.817 -8.698 6.626 1.00 96.44 204 ASN A C 1
ATOM 1688 O O . ASN A 1 204 ? -8.594 -9.536 7.070 1.00 96.44 204 ASN A O 1
ATOM 1692 N N . GLY A 1 205 ? -6.582 -9.009 6.230 1.00 96.00 205 GLY A N 1
ATOM 1693 C CA . GLY A 1 205 ? -5.976 -10.338 6.331 1.00 96.00 205 GLY A CA 1
ATOM 1694 C C . GLY A 1 205 ? -5.321 -10.653 7.680 1.00 96.00 205 GLY A C 1
ATOM 1695 O O . GLY A 1 205 ? -4.677 -11.691 7.779 1.00 96.00 205 GLY A O 1
ATOM 1696 N N . ALA A 1 206 ? -5.455 -9.779 8.687 1.00 95.69 206 ALA A N 1
ATOM 1697 C CA . ALA A 1 206 ? -4.830 -9.905 10.011 1.00 95.69 206 ALA A CA 1
ATOM 1698 C C . ALA A 1 206 ? -3.284 -9.992 10.007 1.00 95.69 206 ALA A C 1
ATOM 1700 O O . ALA A 1 206 ? -2.670 -10.425 10.982 1.00 95.69 206 ALA A O 1
ATOM 1701 N N . ASP A 1 207 ? -2.637 -9.519 8.940 1.00 95.88 207 ASP A N 1
ATOM 1702 C CA . ASP A 1 207 ? -1.181 -9.377 8.839 1.00 95.88 207 ASP A CA 1
ATOM 1703 C C . ASP A 1 207 ? -0.768 -8.014 9.418 1.00 95.88 207 ASP A C 1
ATOM 1705 O O . ASP A 1 207 ? -0.507 -7.036 8.710 1.00 95.88 207 ASP A O 1
ATOM 1709 N N . PHE A 1 208 ? -0.821 -7.924 10.749 1.00 95.38 208 PHE A N 1
ATOM 1710 C CA . PHE A 1 208 ? -0.640 -6.661 11.464 1.00 95.38 208 PHE A CA 1
ATOM 1711 C C . PHE A 1 208 ? 0.809 -6.166 11.486 1.00 95.38 208 PHE A C 1
ATOM 1713 O O . PHE A 1 208 ? 1.029 -4.967 11.626 1.00 95.38 208 PHE A O 1
ATOM 1720 N N . GLU A 1 209 ? 1.785 -7.060 11.330 1.00 94.12 209 GLU A N 1
ATOM 1721 C CA . GLU A 1 209 ? 3.198 -6.682 11.220 1.00 94.12 209 GLU A CA 1
ATOM 1722 C C . GLU A 1 209 ? 3.446 -5.938 9.905 1.00 94.12 209 GLU A C 1
ATOM 1724 O O . GLU A 1 209 ? 3.967 -4.821 9.907 1.00 94.12 209 GLU A O 1
ATOM 1729 N N . ALA A 1 210 ? 2.969 -6.491 8.782 1.00 95.88 210 ALA A N 1
ATOM 1730 C CA . ALA A 1 210 ? 3.011 -5.793 7.503 1.00 95.88 210 ALA A CA 1
ATOM 1731 C C . ALA A 1 210 ? 2.190 -4.494 7.534 1.00 95.88 210 ALA A C 1
ATOM 1733 O O . ALA A 1 210 ? 2.610 -3.482 6.969 1.00 95.88 210 ALA A O 1
ATOM 1734 N N . ALA A 1 211 ? 1.030 -4.504 8.202 1.00 97.06 211 ALA A N 1
ATOM 1735 C CA . ALA A 1 211 ? 0.205 -3.309 8.355 1.00 97.06 211 ALA A CA 1
ATOM 1736 C C . ALA A 1 211 ? 0.940 -2.194 9.117 1.00 97.06 211 ALA A C 1
ATOM 1738 O O . ALA A 1 211 ? 0.901 -1.049 8.675 1.00 97.06 211 ALA A O 1
ATOM 1739 N N . ALA A 1 212 ? 1.652 -2.506 10.204 1.00 95.75 212 ALA A N 1
ATOM 1740 C CA . ALA A 1 212 ? 2.434 -1.522 10.955 1.00 95.75 212 ALA A CA 1
ATOM 1741 C C . ALA A 1 212 ? 3.529 -0.879 10.084 1.00 95.75 212 ALA A C 1
ATOM 1743 O O . ALA A 1 212 ? 3.656 0.343 10.042 1.00 95.75 212 ALA A O 1
ATOM 1744 N N . ILE A 1 213 ? 4.242 -1.676 9.283 1.00 95.69 213 ILE A N 1
ATOM 1745 C CA . ILE A 1 213 ? 5.253 -1.155 8.349 1.00 95.69 213 ILE A CA 1
ATOM 1746 C C . ILE A 1 213 ? 4.619 -0.210 7.313 1.00 95.69 213 ILE A C 1
ATOM 1748 O O . ILE A 1 213 ? 5.120 0.891 7.085 1.00 95.69 213 ILE A O 1
ATOM 1752 N N . LEU A 1 214 ? 3.487 -0.597 6.713 1.00 96.75 214 LEU A N 1
ATOM 1753 C CA . LEU A 1 214 ? 2.762 0.245 5.748 1.00 96.75 214 LEU A CA 1
ATOM 1754 C C . LEU A 1 214 ? 2.173 1.508 6.390 1.00 96.75 214 LEU A C 1
ATOM 1756 O O . LEU A 1 214 ? 2.052 2.536 5.723 1.00 96.75 214 LEU A O 1
ATOM 1760 N N . THR A 1 215 ? 1.838 1.441 7.677 1.00 96.81 215 THR A N 1
ATOM 1761 C CA . THR A 1 215 ? 1.416 2.600 8.471 1.00 96.81 215 THR A CA 1
ATOM 1762 C C . THR A 1 215 ? 2.546 3.607 8.560 1.00 96.81 215 THR A C 1
ATOM 1764 O O . THR A 1 215 ? 2.338 4.766 8.220 1.00 96.81 215 THR A O 1
ATOM 1767 N N . GLY A 1 216 ? 3.755 3.155 8.909 1.00 94.69 216 GLY A N 1
ATOM 1768 C CA . GLY A 1 216 ? 4.954 3.994 8.913 1.00 94.69 216 GLY A CA 1
ATOM 1769 C C . GLY A 1 216 ? 5.256 4.597 7.538 1.00 94.69 216 GLY A C 1
ATOM 1770 O O . GLY A 1 216 ? 5.579 5.778 7.442 1.00 94.69 216 GLY A O 1
ATOM 1771 N N . CYS A 1 217 ? 5.064 3.834 6.453 1.00 94.19 217 CYS A N 1
ATOM 1772 C CA . CYS A 1 217 ? 5.192 4.364 5.093 1.00 94.19 217 CYS A CA 1
ATOM 1773 C C . CYS A 1 217 ? 4.198 5.500 4.807 1.00 94.19 217 CYS A C 1
ATOM 1775 O O . CYS A 1 217 ? 4.572 6.463 4.149 1.00 94.19 217 CYS A O 1
ATOM 1777 N N . LEU A 1 218 ? 2.945 5.404 5.262 1.00 95.12 218 LEU A N 1
ATOM 1778 C CA . LEU A 1 218 ? 1.905 6.414 5.016 1.00 95.12 218 LEU A CA 1
ATOM 1779 C C . LEU A 1 218 ? 1.897 7.554 6.045 1.00 95.12 218 LEU A C 1
ATOM 1781 O O . LEU A 1 218 ? 1.319 8.603 5.770 1.00 95.12 218 LEU A O 1
ATOM 1785 N N . ASN A 1 219 ? 2.535 7.380 7.201 1.00 93.00 219 ASN A N 1
ATOM 1786 C CA . ASN A 1 219 ? 2.602 8.384 8.258 1.00 93.00 219 ASN A CA 1
ATOM 1787 C C . ASN A 1 219 ? 3.712 9.411 7.989 1.00 93.00 219 ASN A C 1
ATOM 1789 O O . ASN A 1 219 ? 4.747 9.443 8.654 1.00 93.00 219 ASN A O 1
ATOM 1793 N N . ASN A 1 220 ? 3.533 10.217 6.948 1.00 88.75 220 ASN A N 1
ATOM 1794 C CA . ASN A 1 220 ? 4.482 11.258 6.577 1.00 88.75 220 ASN A CA 1
ATOM 1795 C C . ASN A 1 220 ? 3.766 12.478 5.980 1.00 88.75 220 ASN A C 1
ATOM 1797 O O . ASN A 1 220 ? 2.623 12.392 5.530 1.00 88.75 220 ASN A O 1
ATOM 1801 N N . ALA A 1 221 ? 4.475 13.607 5.915 1.00 86.81 221 ALA A N 1
ATOM 1802 C CA . ALA A 1 221 ? 3.928 14.889 5.464 1.00 86.81 221 ALA A CA 1
ATOM 1803 C C . ALA A 1 221 ? 3.386 14.889 4.017 1.00 86.81 221 ALA A C 1
ATOM 1805 O O . ALA A 1 221 ? 2.552 15.725 3.680 1.00 86.81 221 ALA A O 1
ATOM 1806 N N . TYR A 1 222 ? 3.826 13.962 3.160 1.00 86.38 222 TYR A N 1
ATOM 1807 C CA . TYR A 1 222 ? 3.395 13.870 1.759 1.00 86.38 222 TYR A CA 1
ATOM 1808 C C . TYR A 1 222 ? 2.104 13.062 1.580 1.00 86.38 222 TYR A C 1
ATOM 1810 O O . TYR A 1 222 ? 1.452 13.174 0.546 1.00 86.38 222 TYR A O 1
ATOM 1818 N N . CYS A 1 223 ? 1.726 12.249 2.569 1.00 85.19 223 CYS A N 1
ATOM 1819 C CA . CYS A 1 223 ? 0.578 11.338 2.514 1.00 85.19 223 CYS A CA 1
ATOM 1820 C C . CYS A 1 223 ? -0.571 11.808 3.425 1.00 85.19 223 CYS A C 1
ATOM 1822 O O . CYS A 1 223 ? -1.242 10.997 4.066 1.00 85.19 223 CYS A O 1
ATOM 1824 N N . GLY A 1 224 ? -0.792 13.126 3.494 1.00 81.88 224 GLY A N 1
ATOM 1825 C CA . GLY A 1 224 ? -1.797 13.742 4.364 1.00 81.88 224 GLY A CA 1
ATOM 1826 C C . GLY A 1 224 ? -3.185 13.110 4.207 1.00 81.88 224 GLY A C 1
ATOM 1827 O O . GLY A 1 224 ? -3.696 12.975 3.099 1.00 81.88 224 GLY A O 1
ATOM 1828 N N . GLY A 1 225 ? -3.783 12.688 5.324 1.00 89.31 225 GLY A N 1
ATOM 1829 C CA . GLY A 1 225 ? -5.114 12.068 5.362 1.00 89.31 225 GLY A CA 1
AT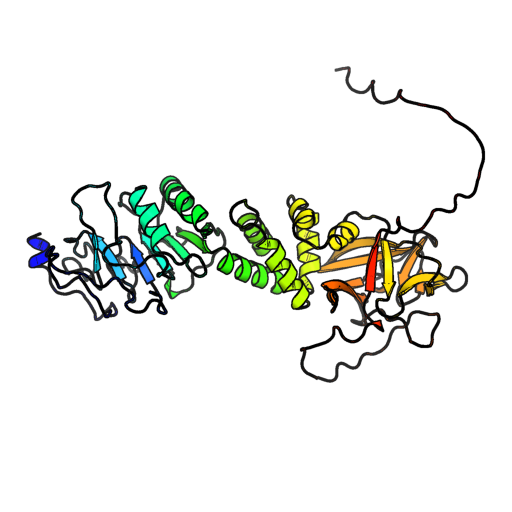OM 1830 C C . GLY A 1 225 ? -5.193 10.617 4.864 1.00 89.31 225 GLY A C 1
ATOM 1831 O O . GLY A 1 225 ? -6.221 9.972 5.068 1.00 89.31 225 GLY A O 1
ATOM 1832 N N . ALA A 1 226 ? -4.125 10.051 4.285 1.00 94.31 226 ALA A N 1
ATOM 1833 C CA . ALA A 1 226 ? -4.163 8.714 3.686 1.00 94.31 226 ALA A CA 1
ATOM 1834 C C . ALA A 1 226 ? -4.511 7.608 4.697 1.00 94.31 226 ALA A C 1
ATOM 1836 O O . ALA A 1 226 ? -5.263 6.684 4.379 1.00 94.31 226 ALA A O 1
ATOM 1837 N N . LEU A 1 227 ? -3.995 7.710 5.926 1.00 96.69 227 LEU A N 1
ATOM 1838 C CA . LEU A 1 227 ? -4.314 6.776 7.008 1.00 96.69 227 LEU A CA 1
ATOM 1839 C C . LEU A 1 227 ? -5.779 6.890 7.440 1.00 96.69 227 LEU A C 1
ATOM 1841 O O . LEU A 1 227 ? -6.462 5.872 7.547 1.00 96.69 227 LEU A O 1
ATOM 1845 N N . SER A 1 228 ? -6.286 8.114 7.603 1.00 95.75 228 SER A N 1
ATOM 1846 C CA . SER A 1 228 ? -7.691 8.372 7.940 1.00 95.75 228 SER A CA 1
ATOM 1847 C C . SER A 1 228 ? -8.646 7.818 6.878 1.00 95.75 228 SER A C 1
ATOM 1849 O O . SER A 1 228 ? -9.690 7.264 7.222 1.00 95.75 228 SER A O 1
ATOM 1851 N N . GLU A 1 229 ? -8.285 7.889 5.592 1.00 96.19 229 GLU A N 1
ATOM 1852 C CA . GLU A 1 229 ? -9.053 7.256 4.512 1.00 96.19 229 GLU A CA 1
ATOM 1853 C C . GLU A 1 229 ? -9.093 5.727 4.638 1.00 96.19 229 GLU A C 1
ATOM 1855 O O . GLU A 1 229 ? -10.152 5.118 4.470 1.00 96.19 229 GLU A O 1
ATOM 1860 N N . VAL A 1 230 ? -7.958 5.087 4.948 1.00 97.62 230 VAL A N 1
ATOM 1861 C CA . VAL A 1 230 ? -7.902 3.627 5.132 1.00 97.62 230 VAL A CA 1
ATOM 1862 C C . VAL A 1 230 ? -8.731 3.204 6.337 1.00 97.62 230 VAL A C 1
ATOM 1864 O O . VAL A 1 230 ? -9.521 2.268 6.218 1.00 97.62 230 VAL A O 1
ATOM 1867 N N . VAL A 1 231 ? -8.605 3.908 7.464 1.00 96.75 231 VAL A N 1
ATOM 1868 C CA . VAL A 1 231 ? -9.417 3.660 8.664 1.00 96.75 231 VAL A CA 1
ATOM 1869 C C . VAL A 1 231 ? -10.899 3.829 8.343 1.00 96.75 231 VAL A C 1
ATOM 1871 O O . VAL A 1 231 ? -11.684 2.922 8.606 1.00 96.75 231 VAL A O 1
ATOM 1874 N N . SER A 1 232 ? -11.282 4.922 7.681 1.00 94.88 232 SER A N 1
ATOM 1875 C CA . SER A 1 232 ? -12.670 5.157 7.264 1.00 94.88 232 SER A CA 1
ATOM 1876 C C . SER A 1 232 ? -13.198 4.016 6.395 1.00 94.88 232 SER A C 1
ATOM 1878 O O . SER A 1 232 ? -14.293 3.515 6.635 1.00 94.88 232 SER A O 1
ATOM 1880 N N . LYS A 1 233 ? -12.402 3.533 5.436 1.00 95.81 233 LYS A N 1
ATOM 1881 C CA . LYS A 1 233 ? -12.772 2.404 4.576 1.00 95.81 233 LYS A CA 1
ATOM 1882 C C . LYS A 1 233 ? -12.889 1.079 5.338 1.00 95.81 233 LYS A C 1
ATOM 1884 O O . LYS A 1 233 ? -13.767 0.275 5.029 1.00 95.81 233 LYS A O 1
ATOM 1889 N N . LEU A 1 234 ? -12.020 0.827 6.320 1.00 95.94 234 LEU A N 1
ATOM 1890 C CA . LEU A 1 234 ? -12.116 -0.346 7.199 1.00 95.94 234 LEU A CA 1
ATOM 1891 C C . LEU A 1 234 ? -13.424 -0.321 8.001 1.00 95.94 234 LEU A C 1
ATOM 1893 O O . LEU A 1 234 ? -14.102 -1.343 8.074 1.00 95.94 234 LEU A O 1
ATOM 1897 N N . LEU A 1 235 ? -13.802 0.847 8.528 1.00 94.44 235 LEU A N 1
ATOM 1898 C CA . LEU A 1 235 ? -15.042 1.045 9.283 1.00 94.44 235 LEU A CA 1
ATOM 1899 C C . LEU A 1 235 ? -16.291 0.924 8.398 1.00 94.44 235 LEU A C 1
ATOM 1901 O O . LEU A 1 235 ? -17.238 0.243 8.773 1.00 94.44 235 LEU A O 1
ATOM 1905 N N . GLN A 1 236 ? -16.284 1.520 7.201 1.00 92.06 236 GLN A N 1
ATOM 1906 C CA . GLN A 1 236 ? -17.378 1.403 6.222 1.00 92.06 236 GLN A CA 1
ATOM 1907 C C . GLN A 1 236 ? -17.645 -0.051 5.817 1.00 92.06 236 GLN A C 1
ATOM 1909 O O . GLN A 1 236 ? -18.791 -0.437 5.594 1.00 92.06 236 GLN A O 1
ATOM 1914 N N . ASN A 1 237 ? -16.587 -0.859 5.745 1.00 92.12 237 ASN A N 1
ATOM 1915 C CA . ASN A 1 237 ? -16.667 -2.267 5.370 1.00 92.12 237 ASN A CA 1
ATOM 1916 C C . ASN A 1 237 ? -16.790 -3.209 6.584 1.00 92.12 237 ASN A C 1
ATOM 1918 O O . ASN A 1 237 ? -16.670 -4.420 6.406 1.00 92.12 237 ASN A O 1
ATOM 1922 N N . ASN A 1 238 ? -17.016 -2.679 7.796 1.00 89.75 238 ASN A N 1
ATOM 1923 C CA . ASN A 1 238 ? -17.158 -3.435 9.051 1.00 89.75 238 ASN A CA 1
ATOM 1924 C C . ASN A 1 238 ? -16.006 -4.433 9.300 1.00 89.75 238 ASN A C 1
ATOM 1926 O O . ASN A 1 238 ? -16.208 -5.572 9.728 1.00 89.75 238 ASN A O 1
ATOM 1930 N N . VAL A 1 239 ? -14.768 -4.038 8.989 1.00 91.69 239 VAL A N 1
ATOM 1931 C CA . VAL A 1 239 ? -13.600 -4.916 9.129 1.00 91.69 239 VAL A CA 1
ATOM 1932 C C . VAL A 1 239 ? -13.222 -5.044 10.606 1.00 91.69 239 VAL A C 1
ATOM 1934 O O . VAL A 1 239 ? -12.502 -4.204 11.139 1.00 91.69 239 VAL A O 1
ATOM 1937 N N . ARG A 1 240 ? -13.647 -6.134 11.263 1.00 90.44 240 ARG A N 1
ATOM 1938 C CA . ARG A 1 240 ? -13.374 -6.435 12.690 1.00 90.44 240 ARG A CA 1
ATOM 1939 C C . ARG A 1 240 ? -11.898 -6.309 13.086 1.00 90.44 240 ARG A C 1
ATOM 1941 O O . ARG A 1 240 ? -11.579 -5.852 14.182 1.00 90.44 240 ARG A O 1
ATOM 1948 N N . HIS A 1 241 ? -10.984 -6.669 12.183 1.00 95.06 241 HIS A N 1
ATOM 1949 C CA . HIS A 1 241 ? -9.540 -6.598 12.424 1.00 95.06 241 HIS A CA 1
ATOM 1950 C C . HIS A 1 241 ? -9.026 -5.175 12.702 1.00 95.06 241 HIS A C 1
ATOM 1952 O O . HIS A 1 241 ? -7.949 -5.037 13.281 1.00 95.06 241 HIS A O 1
ATOM 1958 N N . VAL A 1 242 ? -9.793 -4.124 12.378 1.00 96.12 242 VAL A N 1
ATOM 1959 C CA . VAL A 1 242 ? -9.428 -2.737 12.700 1.00 96.12 242 VAL A CA 1
ATOM 1960 C C . VAL A 1 242 ? -9.260 -2.509 14.206 1.00 96.12 242 VAL A C 1
ATOM 1962 O O . VAL A 1 242 ? -8.396 -1.729 14.591 1.00 96.12 242 VAL A O 1
ATOM 1965 N N . MET A 1 243 ? -10.004 -3.227 15.061 1.00 95.44 243 MET A N 1
ATOM 1966 C CA . MET A 1 243 ? -9.843 -3.135 16.519 1.00 95.44 243 MET A CA 1
ATOM 1967 C C . MET A 1 243 ? -8.470 -3.626 16.961 1.00 95.44 243 MET A C 1
ATOM 1969 O O . MET A 1 243 ? -7.783 -2.955 17.725 1.00 95.44 243 MET A O 1
ATOM 1973 N N . THR A 1 244 ? -8.053 -4.784 16.448 1.00 95.81 244 THR A N 1
ATOM 1974 C CA . THR A 1 244 ? -6.754 -5.374 16.796 1.00 95.81 244 THR A CA 1
ATOM 1975 C C . THR A 1 244 ? -5.616 -4.550 16.212 1.00 95.81 244 THR A C 1
ATOM 1977 O O . THR A 1 244 ? -4.616 -4.323 16.882 1.00 95.81 244 THR A O 1
ATOM 1980 N N . TYR A 1 245 ? -5.780 -4.058 14.985 1.00 97.25 245 TYR A N 1
ATOM 1981 C CA . TYR A 1 245 ? -4.828 -3.150 14.360 1.00 97.25 245 TYR A CA 1
ATOM 1982 C C . TYR A 1 245 ? -4.632 -1.876 15.196 1.00 97.25 245 TYR A C 1
ATOM 1984 O O . TYR A 1 245 ? -3.499 -1.551 15.540 1.00 97.25 245 TYR A O 1
ATOM 1992 N N . ALA A 1 246 ? -5.720 -1.215 15.607 1.00 97.06 246 ALA A N 1
ATOM 1993 C CA . ALA A 1 246 ? -5.658 -0.036 16.468 1.00 97.06 246 ALA A CA 1
ATOM 1994 C C . ALA A 1 246 ? -5.012 -0.347 17.828 1.00 97.06 246 ALA A C 1
ATOM 1996 O O . ALA A 1 246 ? -4.149 0.398 18.282 1.00 97.06 246 ALA A O 1
ATOM 1997 N N . TYR A 1 247 ? -5.377 -1.474 18.449 1.00 95.81 247 TYR A N 1
ATOM 1998 C CA . TYR A 1 247 ? -4.794 -1.914 19.716 1.00 95.81 247 TYR A CA 1
ATOM 1999 C C . TYR A 1 247 ? -3.288 -2.176 19.599 1.00 95.81 247 TYR A C 1
ATOM 2001 O O . TYR A 1 247 ? -2.524 -1.765 20.471 1.00 95.81 247 TYR A O 1
ATOM 2009 N N . LYS A 1 248 ? -2.835 -2.827 18.521 1.00 95.31 248 LYS A N 1
ATOM 2010 C CA . LYS A 1 248 ? -1.405 -3.058 18.291 1.00 95.31 248 LYS A CA 1
ATOM 2011 C C . LYS A 1 248 ? -0.658 -1.737 18.127 1.00 95.31 248 LYS A C 1
ATOM 2013 O O . LYS A 1 248 ? 0.325 -1.550 18.825 1.00 95.31 248 LYS A O 1
ATOM 2018 N N . LEU A 1 249 ? -1.161 -0.804 17.313 1.00 95.94 249 LEU A N 1
ATOM 2019 C CA . LEU A 1 249 ? -0.557 0.532 17.183 1.00 95.94 249 LEU A CA 1
ATOM 2020 C C . LEU A 1 249 ? -0.516 1.293 18.518 1.00 95.94 249 LEU A C 1
ATOM 2022 O O . LEU A 1 249 ? 0.451 1.986 18.814 1.00 95.94 249 LEU A O 1
ATOM 2026 N N . TRP A 1 250 ? -1.556 1.153 19.341 1.00 95.44 250 TRP A N 1
ATOM 2027 C CA . TRP A 1 250 ? -1.638 1.810 20.645 1.00 95.44 250 TRP A CA 1
ATOM 2028 C C . TRP A 1 250 ? -0.580 1.333 21.643 1.00 95.44 250 TRP A C 1
ATOM 2030 O O . TRP A 1 250 ? -0.111 2.120 22.464 1.00 95.44 250 TRP A O 1
ATOM 2040 N N . ASN A 1 251 ? -0.229 0.047 21.579 1.00 91.69 251 ASN A N 1
ATOM 2041 C CA . ASN A 1 251 ? 0.737 -0.594 22.472 1.00 91.69 251 ASN A CA 1
ATOM 2042 C C . ASN A 1 251 ? 2.144 -0.696 21.855 1.00 91.69 251 ASN A C 1
ATOM 2044 O O . ASN A 1 251 ? 3.021 -1.339 22.431 1.00 91.69 251 ASN A O 1
ATOM 2048 N N . THR A 1 252 ? 2.375 -0.068 20.700 1.00 88.12 252 THR A N 1
ATOM 2049 C CA . THR A 1 252 ? 3.700 0.107 20.091 1.00 88.12 252 THR A CA 1
ATOM 2050 C C . THR A 1 252 ? 4.103 1.586 20.103 1.00 88.12 252 THR A C 1
ATOM 2052 O O . THR A 1 252 ? 3.426 2.438 20.679 1.00 88.12 252 THR A O 1
ATOM 2055 N N . CYS A 1 253 ? 5.221 1.926 19.455 1.00 79.38 253 CYS A N 1
ATOM 2056 C CA . CYS A 1 253 ? 5.690 3.307 19.308 1.00 79.38 253 CYS A CA 1
ATOM 2057 C C . CYS A 1 253 ? 4.788 4.192 18.417 1.00 79.38 253 CYS A C 1
ATOM 2059 O O . CYS A 1 253 ? 5.112 5.359 18.220 1.00 79.38 253 CYS A O 1
ATOM 2061 N N . ASP A 1 254 ? 3.662 3.671 17.914 1.00 90.25 254 ASP A N 1
ATOM 2062 C CA . ASP A 1 254 ? 2.772 4.339 16.956 1.00 90.25 254 ASP A CA 1
ATOM 2063 C C . ASP A 1 254 ? 1.450 4.821 17.581 1.00 90.25 254 ASP A C 1
ATOM 2065 O O . ASP A 1 254 ? 0.458 5.048 16.883 1.00 90.25 254 ASP A O 1
ATOM 2069 N N . LYS A 1 255 ? 1.410 5.016 18.907 1.00 93.19 255 LYS A N 1
ATOM 2070 C CA . LYS A 1 255 ? 0.211 5.486 19.625 1.00 93.19 255 LYS A CA 1
ATOM 2071 C C . LYS A 1 255 ? -0.359 6.794 19.051 1.00 93.19 255 LYS A C 1
ATOM 2073 O O . LYS A 1 255 ? -1.577 6.985 19.044 1.00 93.19 255 LYS A O 1
ATOM 2078 N N . HIS A 1 256 ? 0.491 7.694 18.550 1.00 93.75 256 HIS A N 1
ATOM 2079 C CA . HIS A 1 256 ? 0.071 8.946 17.904 1.00 93.75 256 HIS A CA 1
ATOM 2080 C C . HIS A 1 256 ? -0.766 8.713 16.643 1.00 93.75 256 HIS A C 1
ATOM 2082 O O . HIS A 1 256 ? -1.709 9.461 16.412 1.00 93.75 256 HIS A O 1
ATOM 2088 N N . VAL A 1 257 ? -0.521 7.633 15.892 1.00 95.19 257 VAL A N 1
ATOM 2089 C CA . VAL A 1 257 ? -1.318 7.284 14.703 1.00 95.19 257 VAL A CA 1
ATOM 2090 C C . VAL A 1 257 ? -2.783 7.069 15.072 1.00 95.19 257 VAL A C 1
ATOM 2092 O O . VAL A 1 257 ? -3.681 7.549 14.381 1.00 95.19 257 VAL A O 1
ATOM 2095 N N . VAL A 1 258 ? -3.040 6.372 16.183 1.00 96.06 258 VAL A N 1
ATOM 2096 C CA . VAL A 1 258 ? -4.405 6.174 16.692 1.00 96.06 258 VAL A CA 1
ATOM 2097 C C . VAL A 1 258 ? -5.014 7.504 17.125 1.00 96.06 258 VAL A C 1
ATOM 2099 O O . VAL A 1 258 ? -6.195 7.749 16.891 1.00 96.06 258 VAL A O 1
ATOM 2102 N N . ARG A 1 259 ? -4.211 8.395 17.714 1.00 94.50 259 ARG A N 1
ATOM 2103 C CA . ARG A 1 259 ? -4.689 9.707 18.155 1.00 94.50 259 ARG A CA 1
ATOM 2104 C C . ARG A 1 259 ? -5.091 10.633 17.009 1.00 94.50 259 ARG A C 1
ATOM 2106 O O . ARG A 1 259 ? -6.058 11.377 17.134 1.00 94.50 259 ARG A O 1
ATOM 2113 N N . GLU A 1 260 ? -4.360 10.578 15.906 1.00 94.56 260 GLU A N 1
ATOM 2114 C CA . GLU A 1 260 ? -4.515 11.516 14.792 1.00 94.56 260 GLU A CA 1
ATOM 2115 C C . GLU A 1 260 ? -5.459 11.003 13.701 1.00 94.56 260 GLU A C 1
ATOM 2117 O O . GLU A 1 260 ? -6.177 11.789 13.082 1.00 94.56 260 GLU A O 1
ATOM 2122 N N . HIS A 1 261 ? -5.477 9.690 13.452 1.00 95.56 261 HIS A N 1
ATOM 2123 C CA . HIS A 1 261 ? -6.144 9.128 12.274 1.00 95.56 261 HIS A CA 1
ATOM 2124 C C . HIS A 1 261 ? -7.361 8.260 12.574 1.00 95.56 261 HIS A C 1
ATOM 2126 O O . HIS A 1 261 ? -8.142 7.994 11.656 1.00 95.56 261 HIS A O 1
ATOM 2132 N N . PHE A 1 262 ? -7.540 7.818 13.820 1.00 95.50 262 PHE A N 1
ATOM 2133 C CA . PHE A 1 262 ? -8.709 7.039 14.211 1.00 95.50 262 PHE A CA 1
ATOM 2134 C C . PHE A 1 262 ? -9.771 7.932 14.855 1.00 95.50 262 PHE A C 1
ATOM 2136 O O . PHE A 1 262 ? -9.449 8.950 15.468 1.00 95.50 262 PHE A O 1
ATOM 2143 N N . PRO A 1 263 ? -11.053 7.540 14.765 1.00 94.31 263 PRO A N 1
ATOM 2144 C CA . PRO A 1 263 ? -12.115 8.205 15.505 1.00 94.31 263 PRO A CA 1
ATOM 2145 C C . PRO A 1 263 ? -11.796 8.270 17.012 1.00 94.31 263 PRO A C 1
ATOM 2147 O O . PRO A 1 263 ? -11.327 7.266 17.559 1.00 94.31 263 PRO A O 1
ATOM 2150 N N . PRO A 1 264 ? -12.091 9.386 17.712 1.00 92.06 264 PRO A N 1
ATOM 2151 C CA . PRO A 1 264 ? -11.679 9.605 19.108 1.00 92.06 264 PRO A CA 1
ATOM 2152 C C . PRO A 1 264 ? -12.065 8.483 20.077 1.00 92.06 264 PRO A C 1
ATOM 2154 O O . PRO A 1 264 ? -11.341 8.182 21.022 1.00 92.06 264 PRO A O 1
ATOM 2157 N N . VAL A 1 265 ? -13.172 7.792 19.798 1.00 91.69 265 VAL A N 1
ATOM 2158 C CA . VAL A 1 265 ? -13.644 6.651 20.586 1.00 91.69 265 VAL A CA 1
ATOM 2159 C C . VAL A 1 265 ? -12.618 5.517 20.718 1.00 91.69 265 VAL A C 1
ATOM 2161 O O . VAL A 1 265 ? -12.570 4.869 21.759 1.00 91.69 265 VAL A O 1
ATOM 2164 N N . PHE A 1 266 ? -11.754 5.304 19.718 1.00 93.81 266 PHE A N 1
ATOM 2165 C CA . PHE A 1 266 ? -10.669 4.319 19.801 1.00 93.81 266 PHE A CA 1
ATOM 2166 C C . PHE A 1 266 ? -9.636 4.703 20.863 1.00 93.81 266 PHE A C 1
ATOM 2168 O O . PHE A 1 266 ? -9.117 3.832 21.551 1.00 93.81 266 PHE A O 1
ATOM 2175 N N . GLN A 1 267 ? -9.365 5.997 21.037 1.00 91.88 267 GLN A N 1
ATOM 2176 C CA . GLN A 1 267 ? -8.453 6.479 22.075 1.00 91.88 267 GLN A CA 1
ATOM 2177 C C . GLN A 1 267 ? -9.065 6.244 23.456 1.00 91.88 267 GLN A C 1
ATOM 2179 O O . GLN A 1 267 ? -8.443 5.619 24.308 1.00 91.88 267 GLN A O 1
ATOM 2184 N N . HIS A 1 268 ? -10.329 6.641 23.640 1.00 88.44 268 HIS A N 1
ATOM 2185 C CA . HIS A 1 268 ? -11.055 6.440 24.898 1.00 88.44 268 HIS A CA 1
ATOM 2186 C C . HIS A 1 268 ? -11.136 4.965 25.309 1.00 88.44 268 HIS A C 1
ATOM 2188 O O . HIS A 1 268 ? -11.019 4.648 26.491 1.00 88.44 268 HIS A O 1
ATOM 2194 N N . LEU A 1 269 ? -11.284 4.065 24.333 1.00 90.38 269 LEU A N 1
ATOM 2195 C CA . LEU A 1 269 ? -11.272 2.619 24.543 1.00 90.38 269 LEU A CA 1
ATOM 2196 C C . LEU A 1 269 ? -9.952 2.098 25.121 1.00 90.38 269 LEU A C 1
ATOM 2198 O O . LEU A 1 269 ? -9.967 1.165 25.922 1.00 90.38 269 LEU A O 1
ATOM 2202 N N . PHE A 1 270 ? -8.820 2.667 24.706 1.00 90.81 270 PHE A N 1
ATOM 2203 C CA . PHE A 1 270 ? -7.496 2.152 25.051 1.00 90.81 270 PHE A CA 1
ATOM 2204 C C . PHE A 1 270 ? -6.748 2.980 26.108 1.00 90.81 270 PHE A C 1
ATOM 2206 O O . PHE A 1 270 ? -5.771 2.488 26.671 1.00 90.81 270 PHE A O 1
ATOM 2213 N N . ASP A 1 271 ? -7.180 4.208 26.414 1.00 87.38 271 ASP A N 1
ATOM 2214 C CA . ASP A 1 271 ? -6.624 5.016 27.515 1.00 87.38 271 ASP A CA 1
ATOM 2215 C C . ASP A 1 271 ? -7.050 4.476 28.897 1.00 87.38 271 ASP A C 1
ATOM 2217 O O . ASP A 1 271 ? -6.521 4.906 29.919 1.00 87.38 271 ASP A O 1
ATOM 2221 N N . GLY A 1 272 ? -7.984 3.516 28.953 1.00 79.81 272 GLY A N 1
ATOM 2222 C CA . GLY A 1 272 ? -8.452 2.913 30.206 1.00 79.81 272 GLY A CA 1
ATOM 2223 C C . GLY A 1 272 ? -9.296 3.861 31.063 1.00 79.81 272 GLY A C 1
ATOM 2224 O O . GLY A 1 272 ? -9.467 3.621 32.260 1.00 79.81 272 GLY A O 1
ATOM 2225 N N . GLY A 1 273 ? -9.800 4.940 30.457 1.00 83.56 273 GLY A N 1
ATOM 2226 C CA . GLY A 1 273 ? -10.697 5.900 31.085 1.00 83.56 273 GLY A CA 1
ATOM 2227 C C . GLY A 1 273 ? -12.099 5.341 31.334 1.00 83.56 273 GLY A C 1
ATOM 2228 O O . GLY A 1 273 ? -12.445 4.223 30.947 1.00 83.56 273 GLY A O 1
ATOM 2229 N N . CYS A 1 274 ? -12.914 6.153 32.000 1.00 87.75 274 CYS A N 1
ATOM 2230 C CA . CYS A 1 274 ? -14.305 5.850 32.299 1.00 87.75 274 CYS A CA 1
ATOM 2231 C C . CYS A 1 274 ? -15.191 6.157 31.080 1.00 87.75 274 CYS A C 1
ATOM 2233 O O . CYS A 1 274 ? -15.225 7.296 30.604 1.00 87.75 274 CYS A O 1
ATOM 2235 N N . ILE A 1 275 ? -15.918 5.158 30.575 1.00 89.94 275 ILE A N 1
ATOM 2236 C CA . ILE A 1 275 ? -16.779 5.312 29.398 1.00 89.94 275 ILE A CA 1
ATOM 2237 C C . ILE A 1 275 ? -18.229 4.908 29.668 1.00 89.94 275 ILE A C 1
ATOM 2239 O O . ILE A 1 275 ? -18.509 3.952 30.383 1.00 89.94 275 ILE A O 1
ATOM 2243 N N . ALA A 1 276 ? -19.178 5.592 29.045 1.00 90.38 276 ALA A N 1
ATOM 2244 C CA . ALA A 1 276 ? -20.566 5.160 28.986 1.00 90.38 276 ALA A CA 1
ATOM 2245 C C . ALA A 1 276 ? -20.798 4.288 27.741 1.00 90.38 276 ALA A C 1
ATOM 2247 O O . ALA A 1 276 ? -20.352 4.633 26.646 1.00 90.38 276 ALA A O 1
ATOM 2248 N N . ILE A 1 277 ? -21.525 3.178 27.910 1.00 90.38 277 ILE A N 1
ATOM 2249 C CA . ILE A 1 277 ? -21.940 2.268 26.830 1.00 90.38 277 ILE A CA 1
ATOM 2250 C C . ILE A 1 277 ? -23.431 2.492 26.575 1.00 90.38 277 ILE A C 1
ATOM 2252 O O . ILE A 1 277 ? -24.264 2.043 27.363 1.00 90.38 277 ILE A O 1
ATOM 2256 N N . ILE A 1 278 ? -23.769 3.213 25.509 1.00 89.56 278 ILE A N 1
ATOM 2257 C CA . ILE A 1 278 ? -25.120 3.729 25.252 1.00 89.56 278 ILE A CA 1
ATOM 2258 C C . ILE A 1 278 ? -25.740 2.997 24.066 1.00 89.56 278 ILE A C 1
ATOM 2260 O O . ILE A 1 278 ? -25.135 2.908 23.002 1.00 89.56 278 ILE A O 1
ATOM 2264 N N . ASN A 1 279 ? -26.952 2.476 24.227 1.00 88.25 279 ASN A N 1
ATOM 2265 C CA . ASN A 1 279 ? -27.676 1.854 23.127 1.00 88.25 279 ASN A CA 1
ATOM 2266 C C . ASN A 1 279 ? -28.053 2.904 22.073 1.00 88.25 279 ASN A C 1
ATOM 2268 O O . ASN A 1 279 ? -28.698 3.901 22.398 1.00 88.25 279 ASN A O 1
ATOM 2272 N N . ASN A 1 280 ? -27.690 2.657 20.816 1.00 85.94 280 ASN A N 1
ATOM 2273 C CA . ASN A 1 280 ? -27.855 3.623 19.733 1.00 85.94 280 ASN A CA 1
ATOM 2274 C C . ASN A 1 280 ? -29.330 3.897 19.379 1.00 85.94 280 ASN A C 1
ATOM 2276 O O . ASN A 1 280 ? -29.656 4.990 18.929 1.00 85.94 280 ASN A O 1
ATOM 2280 N N . GLN A 1 281 ? -30.236 2.933 19.577 1.00 84.75 281 GLN A N 1
ATOM 2281 C CA . GLN A 1 281 ? -31.660 3.132 19.287 1.00 84.75 281 GLN A CA 1
ATOM 2282 C C . GLN A 1 281 ? -32.416 3.812 20.429 1.00 84.75 281 GLN A C 1
ATOM 2284 O O . GLN A 1 281 ? -33.251 4.681 20.183 1.00 84.75 281 GLN A O 1
ATOM 2289 N N . ASN A 1 282 ? -32.161 3.388 21.668 1.00 81.56 282 ASN A N 1
ATOM 2290 C CA . ASN A 1 282 ? -33.000 3.756 22.811 1.00 81.56 282 ASN A CA 1
ATOM 2291 C C . ASN A 1 282 ? -32.430 4.904 23.660 1.00 81.56 282 ASN A C 1
ATOM 2293 O O . ASN A 1 282 ? -33.119 5.351 24.585 1.00 81.56 282 ASN A O 1
ATOM 2297 N N . ASP A 1 283 ? -31.193 5.331 23.379 1.00 84.94 283 ASP A N 1
ATOM 2298 C CA . ASP A 1 283 ? -30.416 6.302 24.164 1.00 84.94 283 ASP A CA 1
ATOM 2299 C C . ASP A 1 283 ? -30.381 5.939 25.661 1.00 84.94 283 ASP A C 1
ATOM 2301 O O . ASP A 1 283 ? -30.652 6.731 26.564 1.00 84.94 283 ASP A O 1
ATOM 2305 N N . GLN A 1 284 ? -30.131 4.656 25.923 1.00 85.75 284 GLN A N 1
ATOM 2306 C CA . GLN A 1 284 ? -30.075 4.076 27.262 1.00 85.75 284 GLN A CA 1
ATOM 2307 C C . GLN A 1 284 ? -28.655 3.605 27.550 1.00 85.75 284 GLN A C 1
ATOM 2309 O O . GLN A 1 284 ? -28.108 2.786 26.810 1.00 85.75 284 GLN A O 1
ATOM 2314 N N . ALA A 1 285 ? -28.067 4.106 28.634 1.00 86.81 285 ALA A N 1
ATOM 2315 C CA . ALA A 1 285 ? -26.764 3.667 29.099 1.00 86.81 285 ALA A CA 1
ATOM 2316 C C . ALA A 1 285 ? -26.872 2.312 29.799 1.00 86.81 285 ALA A C 1
ATOM 2318 O O . ALA A 1 285 ? -27.825 2.040 30.529 1.00 86.81 285 ALA A O 1
ATOM 2319 N N . THR A 1 286 ? -25.878 1.461 29.582 1.00 86.56 286 THR A N 1
ATOM 2320 C CA . THR A 1 286 ? -25.793 0.160 30.241 1.00 86.56 286 THR A CA 1
ATOM 2321 C C . THR A 1 286 ? -25.393 0.357 31.699 1.00 86.56 286 THR A C 1
ATOM 2323 O O . THR A 1 286 ? -24.357 0.955 31.979 1.00 86.56 286 THR A O 1
ATOM 2326 N N . VAL A 1 287 ? -26.181 -0.172 32.631 1.00 85.44 287 VAL A N 1
ATOM 2327 C CA . VAL A 1 287 ? -25.904 -0.157 34.075 1.00 85.44 287 VAL A CA 1
ATOM 2328 C C . VAL A 1 287 ? -26.135 -1.540 34.677 1.00 85.44 287 VAL A C 1
ATOM 2330 O O . VAL A 1 287 ? -26.864 -2.350 34.111 1.00 85.44 287 VAL A O 1
ATOM 2333 N N . ILE A 1 288 ? -25.548 -1.808 35.843 1.00 83.31 288 ILE A N 1
ATOM 2334 C CA . ILE A 1 288 ? -25.832 -3.021 36.621 1.00 83.31 288 ILE A CA 1
ATOM 2335 C C . ILE A 1 288 ? -26.760 -2.659 37.772 1.00 83.31 288 ILE A C 1
ATOM 2337 O O . ILE A 1 288 ? -26.480 -1.758 38.564 1.00 83.31 288 ILE A O 1
ATOM 2341 N N . GLU A 1 289 ? -27.867 -3.382 37.894 1.00 81.00 289 GLU A N 1
ATOM 2342 C CA . GLU A 1 289 ? -28.756 -3.242 39.036 1.00 81.00 289 GLU A CA 1
ATOM 2343 C C . GLU A 1 289 ? -28.134 -3.879 40.291 1.00 81.00 289 GLU A C 1
ATOM 2345 O O . GLU A 1 289 ? -27.809 -5.065 40.311 1.00 81.00 289 GLU A O 1
ATOM 2350 N N . GLN A 1 290 ? -28.004 -3.106 41.375 1.00 77.62 290 GLN A N 1
ATOM 2351 C CA . GLN A 1 290 ? -27.320 -3.549 42.600 1.00 77.62 290 GLN A CA 1
ATOM 2352 C C . GLN A 1 290 ? -27.944 -4.799 43.240 1.00 77.62 290 GLN A C 1
ATOM 2354 O O . GLN A 1 290 ? -27.218 -5.641 43.766 1.00 77.62 290 GLN A O 1
ATOM 2359 N N . LYS A 1 291 ? -29.278 -4.927 43.196 1.00 78.94 291 LYS A N 1
ATOM 2360 C CA . LYS A 1 291 ? -30.010 -6.026 43.849 1.00 78.94 291 LYS A CA 1
ATOM 2361 C C . LYS A 1 291 ? -29.957 -7.329 43.060 1.00 78.94 291 LYS A C 1
ATOM 2363 O O . LYS A 1 291 ? -29.788 -8.388 43.649 1.00 78.94 291 LYS A O 1
ATOM 2368 N N . THR A 1 292 ? -30.148 -7.252 41.746 1.00 77.62 292 THR A N 1
ATOM 2369 C CA . THR A 1 292 ? -30.309 -8.435 40.887 1.00 77.62 292 THR A CA 1
ATOM 2370 C C . THR A 1 292 ? -29.033 -8.812 40.151 1.00 77.62 292 THR A C 1
ATOM 2372 O O . THR A 1 292 ? -28.998 -9.881 39.555 1.00 77.62 292 THR A O 1
ATOM 2375 N N . THR A 1 293 ? -28.035 -7.919 40.152 1.00 80.25 293 THR A N 1
ATOM 2376 C CA . THR A 1 293 ? -26.804 -7.981 39.348 1.00 80.25 293 THR A CA 1
ATOM 2377 C C . THR A 1 293 ? -27.041 -8.086 37.843 1.00 80.25 293 THR A C 1
ATOM 2379 O O . THR A 1 293 ? -26.100 -8.323 37.087 1.00 80.25 293 THR A O 1
ATOM 2382 N N . LYS A 1 294 ? -28.281 -7.867 37.388 1.00 83.38 294 LYS A N 1
ATOM 2383 C CA . LYS A 1 294 ? -28.634 -7.866 35.973 1.00 83.38 294 LYS A CA 1
ATOM 2384 C C . LYS A 1 294 ? -28.214 -6.558 35.330 1.00 83.38 294 LYS A C 1
ATOM 2386 O O . LYS A 1 294 ? -28.344 -5.482 35.921 1.00 83.38 294 LYS A O 1
ATOM 2391 N N . ALA A 1 295 ? -27.726 -6.666 34.105 1.00 83.06 295 ALA A N 1
ATOM 2392 C CA . ALA A 1 295 ? -27.395 -5.512 33.300 1.00 83.06 295 ALA A CA 1
ATOM 2393 C C . ALA A 1 295 ? -28.668 -4.989 32.605 1.00 83.06 295 ALA A C 1
ATOM 2395 O O . ALA A 1 295 ? -29.467 -5.767 32.079 1.00 83.06 295 ALA A O 1
ATOM 2396 N N . ARG A 1 296 ? -28.885 -3.671 32.623 1.00 83.94 296 ARG A N 1
ATOM 2397 C CA . ARG A 1 296 ? -30.069 -3.014 32.049 1.00 83.94 296 ARG A CA 1
ATOM 2398 C C . ARG A 1 296 ? -29.753 -1.675 31.404 1.00 83.94 296 ARG A C 1
ATOM 2400 O O . ARG A 1 296 ? -28.717 -1.082 31.685 1.00 83.94 296 ARG A O 1
ATOM 2407 N N . GLY A 1 297 ? -30.675 -1.194 30.575 1.00 82.75 297 GLY A N 1
ATOM 2408 C CA . GLY A 1 297 ? -30.654 0.168 30.056 1.00 82.75 297 GLY A CA 1
ATOM 2409 C C . GLY A 1 297 ? -31.229 1.165 31.064 1.00 82.75 297 GLY A C 1
ATOM 2410 O O . GLY A 1 297 ? -32.300 0.943 31.627 1.00 82.75 297 GLY A O 1
ATOM 2411 N N . ASP A 1 298 ? -30.542 2.283 31.277 1.00 80.81 298 ASP A N 1
ATOM 2412 C CA . ASP A 1 298 ? -31.008 3.397 32.104 1.00 80.81 298 ASP A CA 1
ATOM 2413 C C . ASP A 1 298 ? -30.794 4.724 31.357 1.00 80.81 298 ASP A C 1
ATOM 2415 O O . ASP A 1 298 ? -29.727 4.982 30.803 1.00 80.81 298 ASP A O 1
ATOM 2419 N N . ARG A 1 299 ? -31.832 5.568 31.304 1.00 80.31 299 ARG A N 1
ATOM 2420 C CA . ARG A 1 299 ? -31.769 6.891 30.651 1.00 80.31 299 ARG A CA 1
ATOM 2421 C C . ARG A 1 299 ? -31.175 7.974 31.551 1.00 80.31 299 ARG A C 1
ATOM 2423 O O . ARG A 1 299 ? -30.785 9.026 31.062 1.00 80.31 299 ARG A O 1
ATOM 2430 N N . ARG A 1 300 ? -31.178 7.759 32.869 1.00 75.62 300 ARG A N 1
ATOM 2431 C CA . ARG A 1 300 ? -30.788 8.766 33.867 1.00 75.62 300 ARG A CA 1
ATOM 2432 C C . ARG A 1 300 ? -29.358 8.558 34.335 1.00 75.62 300 ARG A C 1
ATOM 2434 O O . ARG A 1 300 ? -28.626 9.522 34.513 1.00 75.62 300 ARG A O 1
ATOM 2441 N N . ASN A 1 301 ? -28.972 7.299 34.523 1.00 69.62 301 ASN A N 1
ATOM 2442 C CA . ASN A 1 301 ? -27.667 6.942 35.058 1.00 69.62 301 ASN A CA 1
ATOM 2443 C C . ASN A 1 301 ? -26.719 6.537 33.937 1.00 69.62 301 ASN A C 1
ATOM 2445 O O . ASN A 1 301 ? -26.831 5.451 33.380 1.00 69.62 301 ASN A O 1
ATOM 2449 N N . LYS A 1 302 ? -25.735 7.387 33.665 1.00 67.12 302 LYS A N 1
ATOM 2450 C CA . LYS A 1 302 ? -24.618 7.094 32.761 1.00 67.12 302 LYS A CA 1
ATOM 2451 C C . LYS A 1 302 ? -23.386 6.663 33.563 1.00 67.12 302 LYS A C 1
ATOM 2453 O O . LYS A 1 302 ? -22.292 7.178 33.365 1.00 67.12 302 LYS A O 1
ATOM 2458 N N . LEU A 1 303 ? -23.588 5.751 34.518 1.00 70.00 303 LEU A N 1
ATOM 2459 C CA . LEU A 1 303 ? -22.491 5.204 35.316 1.00 70.00 303 LEU A CA 1
ATOM 2460 C C . LEU A 1 303 ? -21.499 4.518 34.381 1.00 70.00 303 LEU A C 1
ATOM 2462 O O . LEU A 1 303 ? -21.885 3.695 33.548 1.00 70.00 303 LEU A O 1
ATOM 2466 N N . GLY A 1 304 ? -20.233 4.897 34.502 1.00 82.31 304 GLY A N 1
ATOM 2467 C CA . GLY A 1 304 ? -19.240 4.491 33.534 1.00 82.31 304 GLY A CA 1
ATOM 2468 C C . GLY A 1 304 ? -18.630 3.118 33.795 1.00 82.31 304 GLY A C 1
ATOM 2469 O O . GLY A 1 304 ? -18.666 2.541 34.889 1.00 82.31 304 GLY A O 1
ATOM 2470 N N . TRP A 1 305 ? -18.073 2.603 32.716 1.00 89.62 305 TRP A N 1
ATOM 2471 C CA . TRP A 1 305 ? -17.391 1.338 32.585 1.00 89.62 305 TRP A CA 1
ATOM 2472 C C . TRP A 1 305 ? -15.916 1.616 32.353 1.00 89.62 305 TRP A C 1
ATOM 2474 O O . TRP A 1 305 ? -15.558 2.534 31.617 1.00 89.62 305 TRP A O 1
ATOM 2484 N N . LYS A 1 306 ? -15.059 0.793 32.941 1.00 90.69 306 LYS A N 1
ATOM 2485 C CA . LYS A 1 306 ? -13.657 0.707 32.560 1.00 90.69 306 LYS A CA 1
ATOM 2486 C C . LYS A 1 306 ? -13.510 -0.453 31.584 1.00 90.69 306 LYS A C 1
ATOM 2488 O O . LYS A 1 306 ? -13.930 -1.572 31.886 1.00 90.69 306 LYS A O 1
ATOM 2493 N N . ILE A 1 307 ? -12.952 -0.177 30.410 1.00 91.50 307 ILE A N 1
ATOM 2494 C CA . ILE A 1 307 ? -12.685 -1.198 29.397 1.00 91.50 307 ILE A CA 1
ATOM 2495 C C . ILE A 1 307 ? -11.228 -1.629 29.489 1.00 91.50 307 ILE A C 1
ATOM 2497 O O . ILE A 1 307 ? -10.321 -0.805 29.398 1.00 91.50 307 ILE A O 1
ATOM 2501 N N . SER A 1 308 ? -11.022 -2.934 29.641 1.00 90.69 308 SER A N 1
ATOM 2502 C CA . SER A 1 308 ? -9.696 -3.544 29.707 1.00 90.69 308 SER A CA 1
ATOM 2503 C C . SER A 1 308 ? -9.476 -4.428 28.477 1.00 90.69 308 SER A C 1
ATOM 2505 O O . SER A 1 308 ? -10.096 -5.492 28.389 1.00 90.69 308 SER A O 1
ATOM 2507 N N . PRO A 1 309 ? -8.639 -4.011 27.511 1.00 92.31 309 PRO A N 1
ATOM 2508 C CA . PRO A 1 309 ? -8.307 -4.831 26.353 1.00 92.31 309 PRO A CA 1
ATOM 2509 C C . PRO A 1 309 ? -7.342 -5.972 26.714 1.00 92.31 309 PRO A C 1
ATOM 2511 O O . PRO A 1 309 ? -6.431 -5.799 27.521 1.00 92.31 309 PRO A O 1
ATOM 2514 N N . ILE A 1 310 ? -7.517 -7.128 26.078 1.00 90.81 310 ILE A N 1
ATOM 2515 C CA . ILE A 1 310 ? -6.700 -8.338 26.223 1.00 90.81 310 ILE A CA 1
ATOM 2516 C C . ILE A 1 310 ? -6.355 -8.837 24.824 1.00 90.81 310 ILE A C 1
ATOM 2518 O O . ILE A 1 310 ? -7.247 -9.013 24.000 1.00 90.81 310 ILE A O 1
ATOM 2522 N N . LEU A 1 311 ? -5.076 -9.079 24.546 1.00 90.19 311 LEU A N 1
ATOM 2523 C CA . LEU A 1 311 ? -4.654 -9.704 23.295 1.00 90.19 311 LEU A CA 1
ATOM 2524 C C . LEU A 1 311 ? -4.649 -11.226 23.454 1.00 90.19 311 LEU A C 1
ATOM 2526 O O . LEU A 1 311 ? -3.936 -11.746 24.307 1.00 90.19 311 LEU A O 1
ATOM 2530 N N . ASP A 1 312 ? -5.418 -11.918 22.621 1.00 87.94 312 ASP A N 1
ATOM 2531 C CA . ASP A 1 312 ? -5.565 -13.375 22.630 1.00 87.94 312 ASP A CA 1
ATOM 2532 C C . ASP A 1 312 ? -5.605 -13.883 21.180 1.00 87.94 312 ASP A C 1
ATOM 2534 O O . ASP A 1 312 ? -6.393 -13.382 20.379 1.00 87.94 312 ASP A O 1
ATOM 2538 N N . ASP A 1 313 ? -4.709 -14.797 20.794 1.00 86.12 313 ASP A N 1
ATOM 2539 C CA . ASP A 1 313 ? -4.595 -15.348 19.428 1.00 86.12 313 ASP A CA 1
ATOM 2540 C C . ASP A 1 313 ? -4.721 -14.309 18.287 1.00 86.12 313 ASP A C 1
ATOM 2542 O O . ASP A 1 313 ? -5.508 -14.447 17.346 1.00 86.12 313 ASP A O 1
ATOM 2546 N N . ASN A 1 314 ? -3.927 -13.229 18.355 1.00 86.44 314 ASN A N 1
ATOM 2547 C CA . ASN A 1 314 ? -3.957 -12.121 17.383 1.00 86.44 314 ASN A CA 1
ATOM 2548 C C . ASN A 1 314 ? -5.328 -11.428 17.252 1.00 86.44 314 ASN A C 1
ATOM 2550 O O . ASN A 1 314 ? -5.621 -10.810 16.227 1.00 86.44 314 ASN A O 1
ATOM 2554 N N . LYS A 1 315 ? -6.155 -11.480 18.295 1.00 89.44 315 LYS A N 1
ATOM 2555 C CA . LYS A 1 315 ? -7.417 -10.752 18.400 1.00 89.44 315 LYS A CA 1
ATOM 2556 C C . LYS A 1 315 ? -7.432 -9.959 19.695 1.00 89.44 315 LYS A C 1
ATOM 2558 O O . LYS A 1 315 ? -7.028 -10.452 20.743 1.00 89.44 315 LYS A O 1
ATOM 2563 N N . VAL A 1 316 ? -7.893 -8.715 19.629 1.00 92.38 316 VAL A N 1
ATOM 2564 C CA . VAL A 1 316 ? -8.181 -7.950 20.843 1.00 92.38 316 VAL A CA 1
ATOM 2565 C C . VAL A 1 316 ? -9.578 -8.302 21.351 1.00 92.38 316 VAL A C 1
ATOM 2567 O O . VAL A 1 316 ? -10.570 -8.190 20.629 1.00 92.38 316 VAL A O 1
ATOM 2570 N N . LEU A 1 317 ? -9.626 -8.741 22.599 1.00 92.94 317 LEU A N 1
ATOM 2571 C CA . LEU A 1 317 ? -10.819 -8.977 23.396 1.00 92.94 317 LEU A CA 1
ATOM 2572 C C . LEU A 1 317 ? -10.923 -7.883 24.458 1.00 92.94 317 LEU A C 1
ATOM 2574 O O . LEU A 1 317 ? -9.942 -7.212 24.766 1.00 92.94 317 LEU A O 1
ATOM 2578 N N . PHE A 1 318 ? -12.102 -7.699 25.035 1.00 92.19 318 PHE A N 1
ATOM 2579 C CA . PHE A 1 318 ? -12.353 -6.651 26.019 1.00 92.19 318 PHE A CA 1
ATOM 2580 C C . PHE A 1 318 ? -13.062 -7.215 27.237 1.00 92.19 318 PHE A C 1
ATOM 2582 O O . PHE A 1 318 ? -13.984 -8.009 27.094 1.00 92.19 318 PHE A O 1
ATOM 2589 N N . ARG A 1 319 ? -12.676 -6.760 28.428 1.00 91.69 319 ARG A N 1
ATOM 2590 C CA . ARG A 1 319 ? -13.442 -6.952 29.663 1.00 91.69 319 ARG A CA 1
ATOM 2591 C C . ARG A 1 319 ? -14.088 -5.635 30.058 1.00 91.69 319 ARG A C 1
ATOM 2593 O O . ARG A 1 319 ? -13.452 -4.583 29.981 1.00 91.69 319 ARG A O 1
ATOM 2600 N N . LEU A 1 320 ? -15.349 -5.700 30.476 1.00 91.25 320 LEU A N 1
ATOM 2601 C CA . LEU A 1 320 ? -16.157 -4.529 30.815 1.00 91.25 320 LEU A CA 1
ATOM 2602 C C . LEU A 1 320 ? -16.384 -4.492 32.321 1.00 91.25 320 LEU A C 1
ATOM 2604 O O . LEU A 1 320 ? -17.205 -5.245 32.842 1.00 91.25 320 LEU A O 1
ATOM 2608 N N . TYR A 1 321 ? -15.650 -3.626 33.014 1.00 90.25 321 TYR A N 1
ATOM 2609 C CA . TYR A 1 321 ? -15.731 -3.468 34.461 1.00 90.25 321 TYR A CA 1
ATOM 2610 C C . TYR A 1 321 ? -16.630 -2.291 34.826 1.00 90.25 321 TYR A C 1
ATOM 2612 O O . TYR A 1 321 ? -16.380 -1.156 34.425 1.00 90.25 321 TYR A O 1
ATOM 2620 N N . ASN A 1 322 ? -17.675 -2.537 35.602 1.00 88.62 322 ASN A N 1
ATOM 2621 C CA . ASN A 1 322 ? -18.554 -1.491 36.090 1.00 88.62 322 ASN A CA 1
ATOM 2622 C C . ASN A 1 322 ? -18.005 -0.891 37.383 1.00 88.62 322 ASN A C 1
ATOM 2624 O O . ASN A 1 322 ? -17.898 -1.579 38.397 1.00 88.62 322 ASN A O 1
ATOM 2628 N N . ILE A 1 323 ? -17.722 0.409 37.358 1.00 87.62 323 ILE A N 1
ATOM 2629 C CA . ILE A 1 323 ? -17.059 1.099 38.470 1.00 87.62 323 ILE A CA 1
ATOM 2630 C C . ILE A 1 323 ? -17.971 1.172 39.701 1.00 87.62 323 ILE A C 1
ATOM 2632 O O . ILE A 1 323 ? -17.514 0.984 40.820 1.00 87.62 323 ILE A O 1
ATOM 2636 N N . ALA A 1 324 ? -19.273 1.387 39.502 1.00 85.00 324 ALA A N 1
ATOM 2637 C CA . ALA A 1 324 ? -20.221 1.585 40.598 1.00 85.00 324 ALA A CA 1
ATOM 2638 C C . ALA A 1 324 ? -20.549 0.308 41.383 1.00 85.00 324 ALA A C 1
ATOM 2640 O O . ALA A 1 324 ? -20.919 0.379 42.553 1.00 85.00 324 ALA A O 1
ATOM 2641 N N . THR A 1 325 ? -20.493 -0.853 40.729 1.00 84.94 325 THR A N 1
ATOM 2642 C CA . THR A 1 325 ? -20.837 -2.141 41.351 1.00 84.94 325 THR A CA 1
ATOM 2643 C C . THR A 1 325 ? -19.631 -3.033 41.602 1.00 84.94 325 THR A C 1
ATOM 2645 O O . THR A 1 325 ? -19.802 -4.079 42.227 1.00 84.94 325 THR A O 1
ATOM 2648 N N . GLU A 1 326 ? -18.449 -2.616 41.138 1.00 87.50 326 GLU A N 1
ATOM 2649 C CA . GLU A 1 326 ? -17.187 -3.355 41.213 1.00 87.50 326 GLU A CA 1
ATOM 2650 C C . GLU A 1 326 ? -17.294 -4.771 40.629 1.00 87.50 326 GLU A C 1
ATOM 2652 O O . GLU A 1 326 ? -16.895 -5.764 41.240 1.00 87.50 326 GLU A O 1
ATOM 2657 N N . LYS A 1 327 ? -17.926 -4.882 39.455 1.00 86.56 327 LYS A N 1
ATOM 2658 C CA . LYS A 1 327 ? -18.213 -6.167 38.801 1.00 86.56 327 LYS A CA 1
ATOM 2659 C C . LYS A 1 327 ? -17.964 -6.115 37.304 1.00 86.56 327 LYS A C 1
ATOM 2661 O O . LYS A 1 327 ? -18.167 -5.083 36.667 1.00 86.56 327 LYS A O 1
ATOM 2666 N N . TYR A 1 328 ? -17.602 -7.259 36.740 1.00 87.19 328 TYR A N 1
ATOM 2667 C CA . TYR A 1 328 ? -17.489 -7.457 35.300 1.00 87.19 328 TYR A CA 1
ATOM 2668 C C . TYR A 1 328 ? -18.822 -7.872 34.688 1.00 87.19 328 TYR A C 1
ATOM 2670 O O . TYR A 1 328 ? -19.575 -8.628 35.302 1.00 87.19 328 TYR A O 1
ATOM 2678 N N . LEU A 1 329 ? -19.097 -7.407 33.467 1.00 86.19 329 LEU A N 1
ATOM 2679 C CA . LEU A 1 329 ? -20.231 -7.883 32.678 1.00 86.19 329 LEU A CA 1
ATOM 2680 C C . LEU A 1 329 ? -19.991 -9.327 32.204 1.00 86.19 329 LEU A C 1
ATOM 2682 O O . LEU A 1 329 ? -18.940 -9.630 31.648 1.00 86.19 329 LEU A O 1
ATOM 2686 N N . GLN A 1 330 ? -20.993 -10.188 32.369 1.00 83.81 330 GLN A N 1
ATOM 2687 C CA . GLN A 1 330 ? -21.008 -11.593 31.949 1.00 83.81 330 GLN A CA 1
ATOM 2688 C C . GLN A 1 330 ? -22.415 -11.992 31.508 1.00 83.81 330 GLN A C 1
ATOM 2690 O O . GLN A 1 330 ? -23.325 -11.943 32.330 1.00 83.81 330 GLN A O 1
ATOM 2695 N N . HIS A 1 331 ? -22.620 -12.407 30.253 1.00 73.12 331 HIS A N 1
ATOM 2696 C CA . HIS A 1 331 ? -23.906 -12.939 29.750 1.00 73.12 331 HIS A CA 1
ATOM 2697 C C . HIS A 1 331 ? -25.160 -12.228 30.333 1.00 73.12 331 HIS A C 1
ATOM 2699 O O . HIS A 1 331 ? -25.990 -12.833 31.006 1.00 73.12 331 HIS A O 1
ATOM 2705 N N . ALA A 1 332 ? -25.258 -10.905 30.140 1.00 68.75 332 ALA A N 1
ATOM 2706 C CA . ALA A 1 332 ? -26.292 -9.986 30.661 1.00 68.75 332 ALA A CA 1
ATOM 2707 C C . ALA A 1 332 ? -26.440 -9.860 32.204 1.00 68.75 332 ALA A C 1
ATOM 2709 O O . ALA A 1 332 ? -27.386 -9.246 32.705 1.00 68.75 332 ALA A O 1
ATOM 2710 N N . SER A 1 333 ? -25.483 -10.374 32.968 1.00 71.50 333 SER A N 1
ATOM 2711 C CA . SER A 1 333 ? -25.365 -10.283 34.429 1.00 71.50 333 SER A CA 1
ATOM 2712 C C . SER A 1 333 ? -23.971 -9.793 34.842 1.00 71.50 333 SER A C 1
ATOM 2714 O O . SER A 1 333 ? -23.162 -9.450 33.979 1.00 71.50 333 SER A O 1
ATOM 2716 N N . ALA A 1 334 ? -23.684 -9.705 36.143 1.00 71.62 334 ALA A N 1
ATOM 2717 C CA . ALA A 1 334 ? -22.388 -9.241 36.621 1.00 71.62 334 ALA A CA 1
ATOM 2718 C C . ALA A 1 334 ? -21.835 -10.020 37.820 1.00 71.62 334 ALA A C 1
ATOM 2720 O O . ALA A 1 334 ? -22.560 -10.281 38.788 1.00 71.62 334 ALA A O 1
ATOM 2721 N N . ALA A 1 335 ? -20.529 -10.300 37.785 1.00 75.06 335 ALA A N 1
ATOM 2722 C CA . ALA A 1 335 ? -19.789 -11.040 38.810 1.00 75.06 335 ALA A CA 1
ATOM 2723 C C . ALA A 1 335 ? -18.511 -10.299 39.246 1.00 75.06 335 ALA A C 1
ATOM 2725 O O . ALA A 1 335 ? -17.976 -9.484 38.496 1.00 75.06 335 ALA A O 1
ATOM 2726 N N . LYS A 1 336 ? -18.050 -10.550 40.482 1.00 64.62 336 LYS A N 1
ATOM 2727 C CA . LYS A 1 336 ? -16.879 -9.872 41.076 1.00 64.62 336 LYS A CA 1
ATOM 2728 C C . LYS A 1 336 ? -15.549 -10.383 40.519 1.00 64.62 336 LYS A C 1
ATOM 2730 O O . LYS A 1 336 ? -14.705 -9.573 40.165 1.00 64.62 336 LYS A O 1
ATOM 2735 N N . ASP A 1 337 ? -15.419 -11.699 40.379 1.00 62.38 337 ASP A N 1
ATOM 2736 C CA . ASP A 1 337 ? -14.205 -12.358 39.905 1.00 62.38 337 ASP A CA 1
ATOM 2737 C C . ASP A 1 337 ? -14.543 -13.313 38.772 1.00 62.38 337 ASP A C 1
ATOM 2739 O O . ASP A 1 337 ? -15.513 -14.070 38.840 1.00 62.38 337 ASP A O 1
ATOM 2743 N N . SER A 1 338 ? -13.740 -13.259 37.718 1.00 54.72 338 SER A N 1
ATOM 2744 C CA . SER A 1 338 ? -13.821 -14.196 36.611 1.00 54.72 338 SER A CA 1
ATOM 2745 C C . SER A 1 338 ? -12.541 -14.149 35.804 1.00 54.72 338 SER A C 1
ATOM 2747 O O . SER A 1 338 ? -12.063 -13.079 35.449 1.00 54.72 338 SER A 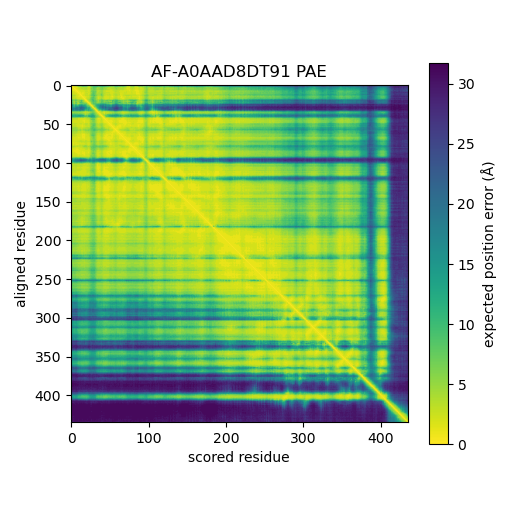O 1
ATOM 2749 N N . GLU A 1 339 ? -11.989 -15.317 35.519 1.00 60.22 339 GLU A N 1
ATOM 2750 C CA . GLU A 1 339 ? -11.034 -15.520 34.425 1.00 60.22 339 GLU A CA 1
ATOM 2751 C C . GLU A 1 339 ? -11.696 -16.324 33.292 1.00 60.22 339 GLU A C 1
ATOM 2753 O O . GLU A 1 339 ? -11.032 -16.861 32.406 1.00 60.22 339 GLU A O 1
ATOM 2758 N N . GLU A 1 340 ? -13.026 -16.445 33.327 1.00 63.72 340 GLU A N 1
ATOM 2759 C CA . GLU A 1 340 ? -13.788 -17.253 32.387 1.00 63.72 340 GLU A CA 1
ATOM 2760 C C . GLU A 1 340 ? -13.926 -16.540 31.039 1.00 63.72 340 GLU A C 1
ATOM 2762 O O . GLU A 1 340 ? -14.155 -15.337 30.974 1.00 63.72 340 GLU A O 1
ATOM 2767 N N . LEU A 1 341 ? -13.901 -17.301 29.939 1.00 65.69 341 LEU A N 1
ATOM 2768 C CA . LEU A 1 341 ? -14.147 -16.793 28.577 1.00 65.69 341 LEU A CA 1
ATOM 2769 C C . LEU A 1 341 ? -15.455 -15.983 28.446 1.00 65.69 341 LEU A C 1
ATOM 2771 O O . LEU A 1 341 ? -15.571 -15.131 27.570 1.00 65.69 341 LEU A O 1
ATOM 2775 N N . ARG A 1 342 ? -16.402 -16.227 29.356 1.00 71.44 342 ARG A N 1
ATOM 2776 C CA . ARG A 1 342 ? -17.726 -15.606 29.480 1.00 71.44 342 ARG A CA 1
ATOM 2777 C C . ARG A 1 342 ? -17.722 -14.114 29.813 1.00 71.44 342 ARG A C 1
ATOM 2779 O O . ARG A 1 342 ? -18.766 -13.472 29.692 1.00 71.44 342 ARG A O 1
ATOM 2786 N N . ASP A 1 343 ? -16.592 -13.565 30.255 1.00 80.50 343 ASP A N 1
ATOM 2787 C CA . ASP A 1 343 ? -16.439 -12.133 30.550 1.00 80.50 343 ASP A CA 1
ATOM 2788 C C . ASP A 1 343 ? -15.688 -11.346 29.465 1.00 80.50 343 ASP A C 1
ATOM 2790 O O . ASP A 1 343 ? -15.442 -10.143 29.619 1.00 80.50 343 ASP A O 1
ATOM 2794 N N . LYS A 1 344 ? -15.329 -12.024 28.368 1.00 88.56 344 LYS A N 1
ATOM 2795 C CA . LYS A 1 344 ? -14.590 -11.451 27.249 1.00 88.56 344 LYS A CA 1
ATOM 2796 C C . LYS A 1 344 ? -15.532 -11.097 26.106 1.00 88.56 344 LYS A C 1
ATOM 2798 O O . LYS A 1 344 ? -16.401 -11.875 25.712 1.00 88.56 344 LYS A O 1
ATOM 2803 N N . PHE A 1 345 ? -15.299 -9.926 25.531 1.00 90.50 345 PHE A N 1
ATOM 2804 C CA . PHE A 1 345 ? -16.121 -9.364 24.472 1.00 90.50 345 PHE A CA 1
ATOM 2805 C C . PHE A 1 345 ? -15.302 -9.036 23.226 1.00 90.50 345 PHE A C 1
ATOM 2807 O O . PHE A 1 345 ? -14.183 -8.531 23.318 1.00 90.50 345 PHE A O 1
ATOM 2814 N N . CYS A 1 346 ? -15.894 -9.253 22.054 1.00 91.19 346 CYS A N 1
ATOM 2815 C CA . CYS A 1 346 ? -15.382 -8.799 20.764 1.00 91.19 346 CYS A CA 1
ATOM 2816 C C . CYS A 1 346 ? -16.135 -7.547 20.323 1.00 91.19 346 CYS A C 1
ATOM 2818 O O . CYS A 1 346 ? -17.363 -7.498 20.388 1.00 91.19 346 CYS A O 1
ATOM 2820 N N . PHE A 1 347 ? -15.413 -6.533 19.855 1.00 92.62 347 PHE A N 1
ATOM 2821 C CA . PHE A 1 347 ? -16.016 -5.295 19.367 1.00 92.62 347 PHE A CA 1
ATOM 2822 C C . PHE A 1 347 ? -15.911 -5.262 17.841 1.00 92.62 347 PHE A C 1
ATOM 2824 O O . PHE A 1 347 ? -14.833 -5.440 17.277 1.00 92.62 347 PHE A O 1
ATOM 2831 N N . GLU A 1 348 ? -17.028 -5.031 17.161 1.00 91.62 348 GLU A N 1
ATOM 2832 C CA . GLU A 1 348 ? -17.074 -4.794 15.719 1.00 91.62 348 GLU A CA 1
ATOM 2833 C C . GLU A 1 348 ? -17.500 -3.346 15.479 1.00 91.62 348 GLU A C 1
ATOM 2835 O O . GLU A 1 348 ? -18.667 -3.010 15.707 1.00 91.62 348 GLU A O 1
ATOM 2840 N N . PRO A 1 349 ? -16.577 -2.475 15.052 1.00 92.56 349 PRO A N 1
ATOM 2841 C CA . PRO A 1 349 ? -16.903 -1.092 14.776 1.00 92.56 349 PRO A CA 1
ATOM 2842 C C . PRO A 1 349 ? -17.602 -0.965 13.423 1.00 92.56 349 PRO A C 1
ATOM 2844 O O . PRO A 1 349 ? -17.259 -1.648 12.456 1.00 92.56 349 PRO A O 1
ATOM 2847 N N . LEU A 1 350 ? -18.549 -0.039 13.359 1.00 90.31 350 LEU A N 1
ATOM 2848 C CA . LEU A 1 350 ? -19.299 0.324 12.164 1.00 90.31 350 LEU A CA 1
ATOM 2849 C C . LEU A 1 350 ? -19.560 1.831 12.141 1.00 90.31 350 LEU A C 1
ATOM 2851 O O . LEU A 1 350 ? -19.533 2.494 13.180 1.00 90.31 350 LEU A O 1
ATOM 2855 N N . LEU A 1 351 ? -19.851 2.372 10.961 1.00 87.75 351 LEU A N 1
ATOM 2856 C CA . LEU A 1 351 ? -20.353 3.740 10.828 1.00 87.75 351 LEU A CA 1
ATOM 2857 C C . LEU A 1 351 ? -21.880 3.736 10.778 1.00 87.75 351 LEU A C 1
ATOM 2859 O O . LEU A 1 351 ? -22.491 2.995 10.006 1.00 87.75 351 LEU A O 1
ATOM 2863 N N . THR A 1 352 ? -22.499 4.580 11.597 1.00 82.94 352 THR A N 1
ATOM 2864 C CA . THR A 1 352 ? -23.933 4.864 11.527 1.00 82.94 352 THR A CA 1
ATOM 2865 C C . THR A 1 352 ? -24.253 5.716 10.295 1.00 82.94 352 THR A C 1
ATOM 2867 O O . THR A 1 352 ? -23.372 6.295 9.657 1.00 82.94 352 THR A O 1
ATOM 2870 N N . ILE A 1 353 ? -25.546 5.861 9.985 1.00 76.69 353 ILE A N 1
ATOM 2871 C CA . ILE A 1 353 ? -26.029 6.749 8.911 1.00 76.69 353 ILE A CA 1
ATOM 2872 C C . ILE A 1 353 ? -25.616 8.210 9.163 1.00 76.69 353 ILE A C 1
ATOM 2874 O O . ILE A 1 353 ? -25.375 8.954 8.217 1.00 76.69 353 ILE A O 1
ATOM 2878 N N . SER A 1 354 ? -25.490 8.617 10.431 1.00 79.50 354 SER A N 1
ATOM 2879 C CA . SER A 1 354 ? -25.015 9.949 10.820 1.00 79.50 354 SER A CA 1
ATOM 2880 C C . SER A 1 354 ? -23.491 10.116 10.730 1.00 79.50 354 SER A C 1
ATOM 2882 O O . SER A 1 354 ? -22.987 11.196 11.021 1.00 79.50 354 SER A O 1
ATOM 2884 N N . GLY A 1 355 ? -22.748 9.072 10.345 1.00 81.06 355 GLY A N 1
ATOM 2885 C CA . GLY A 1 355 ? -21.284 9.083 10.289 1.00 81.06 355 GLY A CA 1
ATOM 2886 C C . GLY A 1 355 ? -20.602 8.911 11.650 1.00 81.06 355 GLY A C 1
ATOM 2887 O O . GLY A 1 355 ? -19.379 9.009 11.734 1.00 81.06 355 GLY A O 1
ATOM 2888 N N . GLN A 1 356 ? -21.362 8.639 12.713 1.00 88.44 356 GLN A N 1
ATOM 2889 C CA . GLN A 1 356 ? -20.819 8.330 14.033 1.00 88.44 356 GLN A CA 1
ATOM 2890 C C . GLN A 1 356 ? -20.311 6.885 14.071 1.00 88.44 356 GLN A C 1
ATOM 2892 O O . GLN A 1 356 ? -20.897 5.992 13.461 1.00 88.44 356 GLN A O 1
ATOM 2897 N N . VAL A 1 357 ? -19.230 6.629 14.809 1.00 91.44 357 VAL A N 1
ATOM 2898 C CA . VAL A 1 357 ? -18.785 5.253 15.060 1.00 91.44 357 VAL A CA 1
ATOM 2899 C C . VAL A 1 357 ? -19.661 4.623 16.135 1.00 91.44 357 VAL A C 1
ATOM 2901 O O . VAL A 1 357 ? -19.769 5.150 17.242 1.00 91.44 357 VAL A O 1
ATOM 2904 N N . ALA A 1 358 ? -20.239 3.475 15.806 1.00 92.62 358 ALA A N 1
ATOM 2905 C CA . ALA A 1 358 ? -20.920 2.590 16.737 1.00 92.62 358 ALA A CA 1
ATOM 2906 C C . ALA A 1 358 ? -20.218 1.230 16.775 1.00 92.62 358 ALA A C 1
ATOM 2908 O O . ALA A 1 358 ? -19.395 0.910 15.917 1.00 92.62 358 ALA A O 1
ATOM 2909 N N . PHE A 1 359 ? -20.568 0.416 17.762 1.00 92.94 359 PHE A N 1
ATOM 2910 C CA . PHE A 1 359 ? -20.003 -0.911 17.954 1.00 92.94 359 PHE A CA 1
ATOM 2911 C C . PHE A 1 359 ? -21.111 -1.942 18.097 1.00 92.94 359 PHE A C 1
ATOM 2913 O O . PHE A 1 359 ? -22.064 -1.736 18.847 1.00 92.94 359 PHE A O 1
ATOM 2920 N N . LYS A 1 360 ? -20.964 -3.083 17.429 1.00 91.88 360 LYS A N 1
ATOM 2921 C CA . LYS A 1 360 ? -21.610 -4.319 17.876 1.00 91.88 360 LYS A CA 1
ATOM 2922 C C . LYS A 1 360 ? -20.672 -4.981 18.876 1.00 91.88 360 LYS A C 1
ATOM 2924 O O . LYS A 1 360 ? -19.490 -5.166 18.588 1.00 91.88 360 LYS A O 1
ATOM 2929 N N . ILE A 1 361 ? -21.192 -5.289 20.056 1.00 91.00 361 ILE A N 1
ATOM 2930 C CA . ILE A 1 361 ? -20.437 -5.912 21.144 1.00 91.00 361 ILE A CA 1
ATOM 2931 C C . ILE A 1 361 ? -20.895 -7.361 21.218 1.00 91.00 361 ILE A C 1
ATOM 2933 O O . ILE A 1 361 ? -22.079 -7.597 21.421 1.00 91.00 361 ILE A O 1
ATOM 2937 N N . PHE A 1 362 ? -19.993 -8.317 21.032 1.00 88.50 362 PHE A N 1
ATOM 2938 C CA . PHE A 1 362 ? -20.301 -9.747 21.028 1.00 88.50 362 PHE A CA 1
ATOM 2939 C C . PHE A 1 362 ? -19.675 -10.435 22.228 1.00 88.50 362 PHE A C 1
ATOM 2941 O O . PHE A 1 362 ? -18.559 -10.089 22.613 1.00 88.50 362 PHE A O 1
ATOM 2948 N N . TYR A 1 363 ? -20.357 -11.440 22.763 1.00 84.81 363 TYR A N 1
ATOM 2949 C CA . TYR A 1 363 ? -19.730 -12.407 23.660 1.00 84.81 363 TYR A CA 1
ATOM 2950 C C . TYR A 1 363 ? -18.725 -13.255 22.880 1.00 84.81 363 TYR A C 1
ATOM 2952 O O . TYR A 1 363 ? -19.010 -13.669 21.755 1.00 84.81 363 TYR A O 1
ATOM 2960 N N . PHE A 1 364 ? -17.541 -13.479 23.452 1.00 82.25 364 PHE A N 1
ATOM 2961 C CA . PHE A 1 364 ? -16.479 -14.226 22.777 1.00 82.25 364 PHE A CA 1
ATOM 2962 C C . PHE A 1 364 ? -16.840 -15.700 22.530 1.00 82.25 364 PHE A C 1
ATOM 2964 O O . PHE A 1 364 ? -16.451 -16.252 21.506 1.00 82.25 364 PHE A O 1
ATOM 2971 N N . ASP A 1 365 ? -17.571 -16.328 23.451 1.00 78.62 365 ASP A N 1
ATOM 2972 C CA . ASP A 1 365 ? -17.910 -17.754 23.420 1.00 78.62 365 ASP A CA 1
ATOM 2973 C C . ASP A 1 365 ? -19.121 -18.094 22.538 1.00 78.62 365 ASP A C 1
ATOM 2975 O O . ASP A 1 365 ? -19.168 -19.187 21.978 1.00 78.62 365 ASP A O 1
ATOM 2979 N N . ASP A 1 366 ? -20.051 -17.152 22.362 1.00 70.75 366 ASP A N 1
ATOM 2980 C CA . ASP A 1 366 ? -21.359 -17.443 21.762 1.00 70.75 366 ASP A CA 1
ATOM 2981 C C . ASP A 1 366 ? -21.648 -16.702 20.441 1.00 70.75 366 ASP A C 1
ATOM 2983 O O . ASP A 1 366 ? -22.722 -16.893 19.872 1.00 70.75 366 ASP A O 1
ATOM 2987 N N . ASP A 1 367 ? -20.743 -15.840 19.946 1.00 72.62 367 ASP A N 1
ATOM 2988 C CA . ASP A 1 367 ? -20.918 -14.997 18.735 1.00 72.62 367 ASP A CA 1
ATOM 2989 C C . ASP A 1 367 ? -22.232 -14.166 18.723 1.00 72.62 367 ASP A C 1
ATOM 2991 O O . ASP A 1 367 ? -22.639 -13.586 17.709 1.00 72.62 367 ASP A O 1
ATOM 2995 N N . LYS A 1 368 ? -22.901 -14.067 19.879 1.00 78.94 368 LYS A N 1
ATOM 2996 C CA . LYS A 1 368 ? -24.168 -13.361 20.074 1.00 78.94 368 LYS A CA 1
ATOM 2997 C C . LYS A 1 368 ? -23.909 -11.898 20.420 1.00 78.94 368 LYS A C 1
ATOM 2999 O O . LYS A 1 368 ? -23.127 -11.623 21.336 1.00 78.94 368 LYS A O 1
ATOM 3004 N N . PRO A 1 369 ? -24.560 -10.945 19.728 1.00 83.38 369 PRO A N 1
ATOM 3005 C CA . PRO A 1 369 ? -24.430 -9.539 20.065 1.00 83.38 369 PRO A CA 1
ATOM 3006 C C . PRO A 1 369 ? -25.184 -9.219 21.359 1.00 83.38 369 PRO A C 1
ATOM 3008 O O . PRO A 1 369 ? -26.277 -9.726 21.610 1.00 83.38 369 PRO A O 1
ATOM 3011 N N . LEU A 1 370 ? -24.627 -8.309 22.148 1.00 82.06 370 LEU A N 1
ATOM 3012 C CA . LEU A 1 370 ? -25.301 -7.648 23.251 1.00 82.06 370 LEU A CA 1
ATOM 3013 C C . LEU A 1 370 ? -26.460 -6.811 22.695 1.00 82.06 370 LEU A C 1
ATOM 3015 O O . LEU A 1 370 ? -26.248 -5.935 21.850 1.00 82.06 370 LEU A O 1
ATOM 3019 N N . GLN A 1 371 ? -27.676 -7.066 23.178 1.00 80.94 371 GLN A N 1
ATOM 3020 C CA . GLN A 1 371 ? -28.887 -6.378 22.731 1.00 80.94 371 GLN A CA 1
ATOM 3021 C C . GLN A 1 371 ? -29.723 -5.871 23.902 1.00 80.94 371 GLN A C 1
ATOM 3023 O O . GLN A 1 371 ? -29.795 -6.496 24.965 1.00 80.94 371 GLN A O 1
ATOM 3028 N N . LEU A 1 372 ? -30.407 -4.750 23.663 1.00 68.81 372 LEU A N 1
ATOM 3029 C CA . LEU A 1 372 ? -31.426 -4.208 24.555 1.00 68.81 372 LEU A CA 1
ATOM 3030 C C . LEU A 1 372 ? -32.824 -4.455 23.944 1.00 68.81 372 LEU A C 1
ATOM 3032 O O . LEU A 1 372 ? -33.122 -3.885 22.890 1.00 68.81 372 LEU A O 1
ATOM 3036 N N . PRO A 1 373 ? -33.673 -5.316 24.538 1.00 62.22 373 PRO A N 1
ATOM 3037 C CA . PRO A 1 373 ? -34.997 -5.627 23.994 1.00 62.22 373 PRO A CA 1
ATOM 3038 C C . PRO A 1 373 ? -35.963 -4.435 24.049 1.00 62.22 373 PRO A C 1
ATOM 3040 O O . PRO A 1 373 ? -35.817 -3.537 24.873 1.00 62.22 373 PRO A O 1
ATOM 3043 N N . VAL A 1 374 ? -36.992 -4.465 23.194 1.00 54.12 374 VAL A N 1
ATOM 3044 C CA . VAL A 1 374 ? -38.012 -3.401 23.052 1.00 54.12 374 VAL A CA 1
ATOM 3045 C C . VAL A 1 374 ? -38.888 -3.248 24.299 1.00 54.12 374 VAL A C 1
ATOM 3047 O O . VAL A 1 374 ? -39.267 -2.131 24.635 1.00 54.12 374 VAL A O 1
ATOM 3050 N N . ASP A 1 375 ? -39.152 -4.355 24.999 1.00 55.00 375 ASP A N 1
ATOM 3051 C CA . ASP A 1 375 ? -40.130 -4.431 26.094 1.00 55.00 375 ASP A CA 1
ATOM 3052 C C . ASP A 1 375 ? -39.512 -4.876 27.433 1.00 55.00 375 ASP A C 1
ATOM 3054 O O . ASP A 1 375 ? -40.230 -5.262 28.355 1.00 55.00 375 ASP A O 1
ATOM 3058 N N . ALA A 1 376 ? -38.179 -4.869 27.555 1.00 50.28 376 ALA A N 1
ATOM 3059 C CA . ALA A 1 376 ? -37.496 -5.343 28.756 1.00 50.28 376 ALA A CA 1
ATOM 3060 C C . ALA A 1 376 ? -36.552 -4.288 29.341 1.00 50.28 376 ALA A C 1
ATOM 3062 O O . ALA A 1 376 ? -35.608 -3.845 28.691 1.00 50.28 376 ALA A O 1
ATOM 3063 N N . ASP A 1 377 ? -36.725 -4.006 30.633 1.00 56.41 377 ASP A N 1
ATOM 3064 C CA . ASP A 1 377 ? -35.777 -3.260 31.471 1.00 56.41 377 ASP A CA 1
ATOM 3065 C C . ASP A 1 377 ? -34.487 -4.064 31.755 1.00 56.41 377 ASP A C 1
ATOM 3067 O O . ASP A 1 377 ? -33.848 -3.855 32.779 1.00 56.41 377 ASP A O 1
ATOM 3071 N N . CYS A 1 378 ? -34.109 -5.042 30.926 1.00 56.97 378 CYS A N 1
ATOM 3072 C CA . CYS A 1 378 ? -32.961 -5.934 31.130 1.00 56.97 378 CYS A CA 1
ATOM 3073 C C . CYS A 1 378 ? -32.328 -6.304 29.782 1.00 56.97 378 CYS A C 1
ATOM 3075 O O . CYS A 1 378 ? -33.041 -6.606 28.826 1.00 56.97 378 CYS A O 1
ATOM 3077 N N . LEU A 1 379 ? -30.995 -6.331 29.723 1.00 56.59 379 LEU A N 1
ATOM 3078 C CA . LEU A 1 379 ? -30.240 -6.853 28.581 1.00 56.59 379 LEU A CA 1
ATOM 3079 C C . LEU A 1 379 ? -30.548 -8.342 28.368 1.00 56.59 379 LEU A C 1
ATOM 3081 O O . LEU A 1 379 ? -30.756 -9.079 29.334 1.00 56.59 379 LEU A O 1
ATOM 3085 N N . GLN A 1 380 ? -30.568 -8.791 27.112 1.00 58.38 380 GLN A N 1
ATOM 3086 C CA . GLN A 1 380 ? -30.783 -10.201 26.770 1.00 58.38 380 GLN A CA 1
ATOM 3087 C C . GLN A 1 380 ? -29.790 -10.691 25.714 1.00 58.38 380 GLN A C 1
ATOM 3089 O O . GLN A 1 380 ? -29.316 -9.929 24.873 1.00 58.38 380 GLN A O 1
ATOM 3094 N N . LEU A 1 381 ? -29.532 -11.999 25.757 1.00 47.94 381 LEU A N 1
ATOM 3095 C CA . LEU A 1 381 ? -28.971 -12.779 24.658 1.00 47.94 381 LEU A CA 1
ATOM 3096 C C . LEU A 1 381 ? -30.137 -13.266 23.790 1.00 47.94 381 LEU A C 1
ATOM 3098 O O . LEU A 1 381 ? -31.059 -13.884 24.321 1.00 47.94 381 LEU A O 1
ATOM 3102 N N . GLN A 1 382 ? -30.107 -13.035 22.478 1.00 45.12 382 GLN A N 1
ATOM 3103 C CA . GLN A 1 382 ? -31.044 -13.676 21.547 1.00 45.12 382 GLN A CA 1
ATOM 3104 C C . GLN A 1 382 ? -30.296 -14.445 20.457 1.00 45.12 382 GLN A C 1
ATOM 3106 O O . GLN A 1 382 ? -29.249 -14.011 19.975 1.00 45.12 382 GLN A O 1
ATOM 3111 N N . ASP A 1 383 ? -30.852 -15.596 20.070 1.00 29.80 383 ASP A N 1
ATOM 3112 C CA . ASP A 1 383 ? -30.430 -16.356 18.895 1.00 29.80 383 ASP A CA 1
ATOM 3113 C C . ASP A 1 383 ? -30.804 -15.569 17.636 1.00 29.80 383 ASP A C 1
ATOM 3115 O O . ASP A 1 383 ? -31.946 -15.601 17.176 1.00 29.80 383 ASP A O 1
ATOM 3119 N N . VAL A 1 384 ? -29.847 -14.850 17.053 1.00 33.19 384 VAL A N 1
ATOM 3120 C CA . VAL A 1 384 ? -30.022 -14.333 15.696 1.00 33.19 384 VAL A CA 1
ATOM 3121 C C . VAL A 1 384 ? -29.707 -15.477 14.741 1.00 33.19 384 VAL A C 1
ATOM 3123 O O . VAL A 1 384 ? -28.546 -15.773 14.464 1.00 33.19 384 VAL A O 1
ATOM 3126 N N . ALA A 1 385 ? -30.748 -16.146 14.245 1.00 23.48 385 ALA A N 1
ATOM 3127 C CA . ALA A 1 385 ? -30.612 -17.083 13.142 1.00 23.48 385 ALA A CA 1
ATOM 3128 C C . ALA A 1 385 ? -30.023 -16.337 11.934 1.00 23.48 385 ALA A C 1
ATOM 3130 O O . ALA A 1 385 ? -30.696 -15.528 11.295 1.00 23.48 385 ALA A O 1
ATOM 3131 N N . VAL A 1 386 ? -28.758 -16.611 11.611 1.00 29.05 386 VAL A N 1
ATOM 3132 C CA . VAL A 1 386 ? -28.135 -16.188 10.353 1.00 29.05 386 VAL A CA 1
ATOM 3133 C C . VAL A 1 386 ? -28.693 -17.084 9.245 1.00 29.05 386 VAL A C 1
ATOM 3135 O O . VAL A 1 386 ? -28.044 -18.018 8.782 1.00 29.05 386 VAL A O 1
ATOM 3138 N N . ALA A 1 387 ? -29.941 -16.840 8.842 1.00 23.67 387 ALA A N 1
ATOM 3139 C CA . ALA A 1 387 ? -30.441 -17.335 7.568 1.00 23.67 387 ALA A CA 1
ATOM 3140 C C . ALA A 1 387 ? -29.785 -16.499 6.461 1.00 23.67 387 ALA A C 1
ATOM 3142 O O . ALA A 1 387 ? -29.819 -15.270 6.501 1.00 23.67 387 ALA A O 1
ATOM 3143 N N . GLY A 1 388 ? -29.130 -17.174 5.516 1.00 25.52 388 GLY A N 1
ATOM 3144 C CA . GLY A 1 388 ? -28.315 -16.572 4.463 1.00 25.52 388 GLY A CA 1
ATOM 3145 C C . GLY A 1 388 ? -29.074 -15.588 3.575 1.00 25.52 388 GLY A C 1
ATOM 3146 O O . GLY A 1 388 ? -29.625 -15.972 2.548 1.00 25.52 388 GLY A O 1
ATOM 3147 N N . GLN A 1 389 ? -29.029 -14.312 3.943 1.00 25.19 389 GLN A N 1
ATOM 3148 C CA . GLN A 1 389 ? -29.279 -13.191 3.049 1.00 25.19 389 GLN A CA 1
ATOM 3149 C C . GLN A 1 389 ? -28.029 -12.318 2.973 1.00 25.19 389 GLN A C 1
ATOM 3151 O O . GLN A 1 389 ? -27.315 -12.118 3.957 1.00 25.19 389 GLN A O 1
ATOM 3156 N N . ASP A 1 390 ? -27.749 -11.880 1.751 1.00 27.16 390 ASP A N 1
ATOM 3157 C CA . ASP A 1 390 ? -26.540 -11.200 1.313 1.00 27.16 390 ASP A CA 1
ATOM 3158 C C . ASP A 1 390 ? -26.040 -10.132 2.295 1.00 27.16 390 ASP A C 1
ATOM 3160 O O . ASP A 1 390 ? -26.784 -9.273 2.765 1.00 27.16 390 ASP A O 1
ATOM 3164 N N . ARG A 1 391 ? -24.732 -10.182 2.587 1.00 35.97 391 ARG A N 1
ATOM 3165 C CA . ARG A 1 391 ? -23.994 -9.315 3.527 1.00 35.97 391 ARG A CA 1
ATOM 3166 C C . ARG A 1 391 ? -23.826 -7.872 3.025 1.00 35.97 391 ARG A C 1
ATOM 3168 O O . ARG A 1 391 ? -22.741 -7.300 3.108 1.00 35.97 391 ARG A O 1
ATOM 3175 N N . VAL A 1 392 ? -24.894 -7.264 2.525 1.00 30.80 392 VAL A N 1
ATOM 3176 C CA . VAL A 1 392 ? -24.956 -5.846 2.171 1.00 30.80 392 VAL A CA 1
ATOM 3177 C C . VAL A 1 392 ? -26.094 -5.217 2.975 1.00 30.80 392 VAL A C 1
ATOM 3179 O O . VAL A 1 392 ? -27.248 -5.250 2.572 1.00 30.80 392 VAL A O 1
ATOM 3182 N N . GLY A 1 393 ? -25.748 -4.649 4.135 1.00 34.28 393 GLY A N 1
ATOM 3183 C CA . GLY A 1 393 ? -26.641 -3.799 4.932 1.00 34.28 393 GLY A CA 1
ATOM 3184 C C . GLY A 1 393 ? -27.045 -4.372 6.293 1.00 34.28 393 GLY A C 1
ATOM 3185 O O . GLY A 1 393 ? -28.126 -4.920 6.440 1.00 34.28 393 GLY A O 1
ATOM 3186 N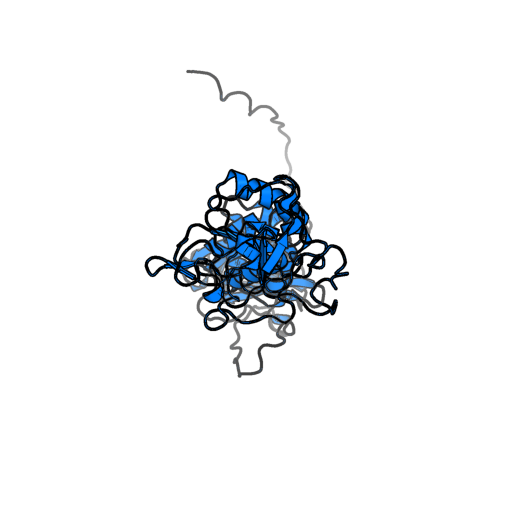 N . SER A 1 394 ? -26.226 -4.186 7.337 1.00 37.94 394 SER A N 1
ATOM 3187 C CA . SER A 1 394 ? -26.659 -4.456 8.727 1.00 37.94 394 SER A CA 1
ATOM 3188 C C . SER A 1 394 ? -26.308 -3.345 9.723 1.00 37.94 394 SER A C 1
ATOM 3190 O O . SER A 1 394 ? -26.120 -3.599 10.913 1.00 37.94 394 SER A O 1
ATOM 3192 N N . ALA A 1 395 ? -26.287 -2.095 9.249 1.00 42.19 395 ALA A N 1
ATOM 3193 C CA . ALA A 1 395 ? -26.402 -0.910 10.105 1.00 42.19 395 ALA A CA 1
ATOM 3194 C C . ALA A 1 395 ? -27.859 -0.654 10.569 1.00 42.19 395 ALA A C 1
ATOM 3196 O O . ALA A 1 395 ? -28.117 0.333 11.249 1.00 42.19 395 ALA A O 1
ATOM 3197 N N . GLN A 1 396 ? -28.820 -1.507 10.181 1.00 47.81 396 GLN A N 1
ATOM 3198 C CA . GLN A 1 396 ? -30.254 -1.251 10.371 1.00 47.81 396 GLN A CA 1
ATOM 3199 C C . GLN A 1 396 ? -30.831 -1.687 11.725 1.00 47.81 396 GLN A C 1
ATOM 3201 O O . GLN A 1 396 ? -31.871 -1.158 12.106 1.00 47.81 396 GLN A O 1
ATOM 3206 N N . ASP A 1 397 ? -30.185 -2.582 12.480 1.00 64.12 397 ASP A N 1
ATOM 3207 C CA . ASP A 1 397 ? -30.695 -2.963 13.804 1.00 64.12 397 ASP A CA 1
ATOM 3208 C C . ASP A 1 397 ? -30.015 -2.164 14.923 1.00 64.12 397 ASP A C 1
ATOM 3210 O O . ASP A 1 397 ? -29.030 -2.598 15.533 1.00 64.12 397 ASP A O 1
ATOM 3214 N N . GLY A 1 398 ? -30.553 -0.971 15.185 1.00 62.75 398 GLY A N 1
ATOM 3215 C CA . GLY A 1 398 ? -30.103 -0.080 16.256 1.00 62.75 398 GLY A CA 1
ATOM 3216 C C . GLY A 1 398 ? -30.132 -0.708 17.659 1.00 62.75 398 GLY A C 1
ATOM 3217 O O . GLY A 1 398 ? -29.453 -0.206 18.551 1.00 62.75 398 GLY A O 1
ATOM 3218 N N . ARG A 1 399 ? -30.840 -1.833 17.855 1.00 70.00 399 ARG A N 1
ATOM 3219 C CA . ARG A 1 399 ? -30.916 -2.559 19.138 1.00 70.00 399 ARG A CA 1
ATOM 3220 C C . ARG A 1 399 ? -29.611 -3.241 19.521 1.00 70.00 399 ARG A C 1
ATOM 3222 O O . ARG A 1 399 ? -29.352 -3.437 20.705 1.00 70.00 399 ARG A O 1
ATOM 3229 N N . SER A 1 400 ? -28.809 -3.601 18.521 1.00 82.75 400 SER A N 1
ATOM 3230 C CA . SER A 1 400 ? -27.546 -4.333 18.675 1.00 82.75 400 SER A CA 1
ATOM 3231 C C . SER A 1 400 ? -26.307 -3.445 18.554 1.00 82.75 400 SER A C 1
ATOM 3233 O O . SER A 1 400 ? -25.184 -3.951 18.566 1.00 82.75 400 SER A O 1
ATOM 3235 N N . THR A 1 401 ? -26.495 -2.129 18.410 1.00 88.88 401 THR A N 1
ATOM 3236 C CA . THR A 1 401 ? -25.400 -1.177 18.220 1.00 88.88 401 THR A CA 1
ATOM 3237 C C . THR A 1 401 ? -25.273 -0.225 19.401 1.00 88.88 401 THR A C 1
ATOM 3239 O O . THR A 1 401 ? -26.257 0.237 19.981 1.00 88.88 401 THR A O 1
ATOM 3242 N N . TRP A 1 402 ? -24.026 0.054 19.761 1.00 90.56 402 TRP A N 1
ATOM 3243 C CA . TRP A 1 402 ? -23.654 0.751 20.982 1.00 90.56 402 TRP A CA 1
ATOM 3244 C C . TRP A 1 402 ? -22.727 1.920 20.661 1.00 90.56 402 TRP A C 1
ATOM 3246 O O . TRP A 1 402 ? -21.736 1.763 19.948 1.00 90.56 402 TRP A O 1
ATOM 3256 N N . ILE A 1 403 ? -23.048 3.092 21.194 1.00 91.31 403 ILE A N 1
ATOM 3257 C CA . ILE A 1 403 ? -22.202 4.280 21.178 1.00 91.31 403 ILE A CA 1
ATOM 3258 C C . ILE A 1 403 ? -21.375 4.295 22.458 1.00 91.31 403 ILE A C 1
ATOM 3260 O O . ILE A 1 403 ? -21.903 4.093 23.552 1.00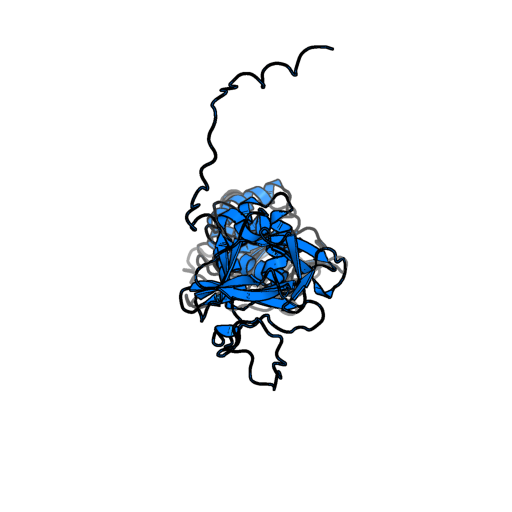 91.31 403 ILE A O 1
ATOM 3264 N N . LEU A 1 404 ? -20.078 4.553 22.318 1.00 91.00 404 LEU A N 1
ATOM 3265 C CA . LEU A 1 404 ? -19.157 4.677 23.441 1.00 91.00 404 LEU A CA 1
ATOM 3266 C C . LEU A 1 404 ? -18.703 6.134 23.555 1.00 91.00 404 LEU A C 1
ATOM 3268 O O . LEU A 1 404 ? -18.264 6.723 22.568 1.00 91.00 404 LEU A O 1
ATOM 3272 N N . THR A 1 405 ? -18.813 6.713 24.748 1.00 87.50 405 THR A N 1
ATOM 3273 C CA . THR A 1 405 ? -18.444 8.114 25.026 1.00 87.50 405 THR A CA 1
ATOM 3274 C C . THR A 1 405 ? -17.797 8.240 26.401 1.00 87.50 405 THR A C 1
ATOM 3276 O O . THR A 1 405 ? -18.034 7.393 27.259 1.00 87.50 405 THR A O 1
ATOM 3279 N N . THR A 1 406 ? -16.997 9.280 26.638 1.00 81.25 406 THR A N 1
ATOM 3280 C CA . THR A 1 406 ? -16.453 9.578 27.973 1.00 81.25 406 THR A CA 1
ATOM 3281 C C . THR A 1 406 ? -17.579 9.864 28.968 1.00 81.25 406 THR A C 1
ATOM 3283 O O . THR A 1 406 ? -18.598 10.465 28.615 1.00 81.25 406 THR A O 1
ATOM 3286 N N . ALA A 1 407 ? -17.417 9.399 30.208 1.00 68.19 407 ALA A N 1
ATOM 3287 C CA . ALA A 1 407 ? -18.424 9.563 31.258 1.00 68.19 407 ALA A CA 1
ATOM 3288 C C . ALA A 1 407 ? -18.482 10.994 31.842 1.00 68.19 407 ALA A C 1
ATOM 3290 O O . ALA A 1 407 ? -19.489 11.356 32.442 1.00 68.19 407 ALA A O 1
ATOM 3291 N N . ASP A 1 408 ? -17.469 11.832 31.590 1.00 50.06 408 ASP A N 1
ATOM 3292 C CA . ASP A 1 408 ? -17.294 13.165 32.202 1.00 50.06 408 ASP A CA 1
ATOM 3293 C C . ASP A 1 408 ? -18.235 14.268 31.659 1.00 50.06 408 ASP A C 1
ATOM 3295 O O . ASP A 1 408 ? -18.117 15.432 32.029 1.00 50.06 408 ASP A O 1
ATOM 3299 N N . GLN A 1 409 ? -19.210 13.932 30.804 1.00 41.06 409 GLN A N 1
ATOM 3300 C CA . GLN A 1 409 ? -20.319 14.835 30.433 1.00 41.06 409 GLN A CA 1
ATOM 3301 C C . GLN A 1 409 ? -21.596 14.590 31.255 1.00 41.06 409 GLN A C 1
ATOM 3303 O O . GLN A 1 409 ? -22.711 14.868 30.807 1.00 41.06 409 GLN A O 1
ATOM 3308 N N . VAL A 1 410 ? -21.453 14.032 32.455 1.00 41.69 410 VAL A N 1
ATOM 3309 C CA . VAL A 1 410 ? -22.563 13.674 33.339 1.00 41.69 410 VAL A CA 1
ATOM 3310 C C . VAL A 1 410 ? -22.284 14.332 34.677 1.00 41.69 410 VAL A C 1
ATOM 3312 O O . VAL A 1 410 ? -21.428 13.867 35.417 1.00 41.69 410 VAL A O 1
ATOM 3315 N N . GLU A 1 411 ? -22.965 15.454 34.924 1.00 28.33 411 GLU A N 1
ATOM 3316 C CA . GLU A 1 411 ? -22.821 16.301 36.112 1.00 28.33 411 GLU A CA 1
ATOM 3317 C C . GLU A 1 411 ? -22.583 15.483 37.390 1.00 28.33 411 GLU A C 1
ATOM 3319 O O . GLU A 1 411 ? -23.466 14.761 37.866 1.00 28.33 411 GLU A O 1
ATOM 3324 N N . GLU A 1 412 ? -21.397 15.645 37.978 1.00 28.14 412 GLU A N 1
ATOM 3325 C CA . GLU A 1 412 ? -21.158 15.306 39.373 1.00 28.14 412 GLU A CA 1
ATOM 3326 C C . GLU A 1 412 ? -22.075 16.181 40.233 1.00 28.14 412 GLU A C 1
ATOM 3328 O O . GLU A 1 412 ? -21.784 17.342 40.520 1.00 28.14 412 GLU A O 1
ATOM 3333 N N . LYS A 1 413 ? -23.202 15.627 40.691 1.00 28.14 413 LYS A N 1
ATOM 3334 C CA . LYS A 1 413 ? -23.800 16.115 41.934 1.00 28.14 413 LYS A CA 1
ATOM 3335 C C . LYS A 1 413 ? -22.906 15.648 43.070 1.00 28.14 413 LYS A C 1
ATOM 3337 O O . LYS A 1 413 ? -23.048 14.533 43.572 1.00 28.14 413 LYS A O 1
ATOM 3342 N N . SER A 1 414 ? -21.967 16.518 43.419 1.00 29.14 414 SER A N 1
ATOM 3343 C CA . SER A 1 414 ? -21.172 16.450 44.631 1.00 29.14 414 SER A CA 1
ATOM 3344 C C . SER A 1 414 ? -22.087 16.227 45.836 1.00 29.14 414 SER A C 1
ATOM 3346 O O . SER A 1 414 ? -23.006 16.993 46.127 1.00 29.14 414 SER A O 1
ATOM 3348 N N . VAL A 1 415 ? -21.838 15.125 46.535 1.00 31.27 415 VAL A N 1
ATOM 3349 C CA . VAL A 1 415 ? -22.244 14.973 47.926 1.00 31.27 415 VAL A CA 1
ATOM 3350 C C . VAL A 1 415 ? -21.278 15.842 48.722 1.00 31.27 415 VAL A C 1
ATOM 3352 O O . VAL A 1 415 ? -20.092 15.527 48.799 1.00 31.27 415 VAL A O 1
ATOM 3355 N N . GLU A 1 416 ? -21.783 16.946 49.273 1.00 29.94 416 GLU A N 1
ATOM 3356 C CA . GLU A 1 416 ? -21.097 17.730 50.299 1.00 29.94 416 GLU A CA 1
ATOM 3357 C C . GLU A 1 416 ? -20.604 16.799 51.411 1.00 29.94 416 GLU A C 1
ATOM 3359 O O . GLU A 1 416 ? -21.392 16.145 52.102 1.00 29.94 416 GLU A O 1
ATOM 3364 N N . LYS A 1 417 ? -19.287 16.763 51.604 1.00 31.84 417 LYS A N 1
ATOM 3365 C CA . LYS A 1 417 ? -18.704 16.537 52.921 1.00 31.84 417 LYS A CA 1
ATOM 3366 C C . LYS A 1 417 ? -17.622 17.576 53.153 1.00 31.84 417 LYS A C 1
ATOM 3368 O O . LYS A 1 417 ? -16.636 17.642 52.428 1.00 31.84 417 LYS A O 1
ATOM 3373 N N . ASP A 1 418 ? -17.892 18.381 54.168 1.00 28.61 418 ASP A N 1
ATOM 3374 C CA . ASP A 1 418 ? -17.065 19.449 54.694 1.00 28.61 418 ASP A CA 1
ATOM 3375 C C . ASP A 1 418 ? -15.663 19.003 55.134 1.00 28.61 418 ASP A C 1
ATOM 3377 O O . ASP A 1 418 ? -15.490 17.932 55.724 1.00 28.61 418 ASP A O 1
ATOM 3381 N N . ASN A 1 419 ? -14.752 19.978 54.997 1.00 27.98 419 ASN A N 1
ATOM 3382 C CA . ASN A 1 419 ? -13.512 20.235 55.748 1.00 27.98 419 ASN A CA 1
ATOM 3383 C C . ASN A 1 419 ? -12.199 19.567 55.285 1.00 27.98 419 ASN A C 1
ATOM 3385 O O . ASN A 1 419 ? -12.185 18.411 54.883 1.00 27.98 419 ASN A O 1
ATOM 3389 N N . PRO A 1 420 ? -11.047 20.228 55.527 1.00 32.34 420 PRO A N 1
ATOM 3390 C CA . PRO A 1 420 ? -10.672 21.543 55.015 1.00 32.34 420 PRO A CA 1
ATOM 3391 C C . PRO A 1 420 ? -9.276 21.512 54.351 1.00 32.34 420 PRO A C 1
ATOM 3393 O O . PRO A 1 420 ? -8.518 20.553 54.442 1.00 32.34 420 PRO A O 1
ATOM 3396 N N . ILE A 1 421 ? -8.971 22.623 53.691 1.00 33.62 421 ILE A N 1
ATOM 3397 C CA . ILE A 1 421 ? -7.747 22.983 52.968 1.00 33.62 421 ILE A CA 1
ATOM 3398 C C . ILE A 1 421 ? -6.457 22.629 53.732 1.00 33.62 421 ILE A C 1
ATOM 3400 O O . ILE A 1 421 ? -6.248 23.121 54.840 1.00 33.62 421 ILE A O 1
ATOM 3404 N N . LEU A 1 422 ? -5.554 21.902 53.067 1.00 30.73 422 LEU A N 1
ATOM 3405 C CA . LEU A 1 422 ? -4.102 22.001 53.240 1.00 30.73 422 LEU A CA 1
ATOM 3406 C C . LEU A 1 422 ? -3.464 22.017 51.844 1.00 30.73 422 LEU A C 1
ATOM 3408 O O . LEU A 1 422 ? -3.732 21.156 51.008 1.00 30.73 422 LEU A O 1
ATOM 3412 N N . SER A 1 423 ? -2.722 23.086 51.579 1.00 38.03 423 SER A N 1
ATOM 3413 C CA . SER A 1 423 ? -1.987 23.364 50.352 1.00 38.03 423 SER A CA 1
ATOM 3414 C C . SER A 1 423 ? -0.568 22.818 50.480 1.00 38.03 423 SER A C 1
ATOM 3416 O O . SER A 1 423 ? 0.205 23.397 51.237 1.00 38.03 423 SER A O 1
ATOM 3418 N N . ASP A 1 424 ? -0.213 21.792 49.712 1.00 35.19 424 ASP A N 1
ATOM 3419 C CA . ASP A 1 424 ? 1.165 21.296 49.659 1.00 35.19 424 ASP A CA 1
ATOM 3420 C C . ASP A 1 424 ? 1.718 21.461 48.237 1.00 35.19 424 ASP A C 1
ATOM 3422 O O . ASP A 1 424 ? 1.660 20.578 47.384 1.00 35.19 424 ASP A O 1
ATOM 3426 N N . GLU A 1 425 ? 2.255 22.659 48.004 1.00 36.91 425 GLU A N 1
ATOM 3427 C CA . GLU A 1 425 ? 3.186 23.002 46.921 1.00 36.91 425 GLU A CA 1
ATOM 3428 C C . GLU A 1 425 ? 4.636 22.576 47.266 1.00 36.91 425 GLU A C 1
ATOM 3430 O O . GLU A 1 425 ? 5.594 23.035 46.651 1.00 36.91 425 GLU A O 1
ATOM 3435 N N . GLU A 1 426 ? 4.835 21.670 48.229 1.00 38.94 426 GLU A N 1
ATOM 3436 C CA . GLU A 1 426 ? 6.156 21.281 48.741 1.00 38.94 426 GLU A CA 1
ATOM 3437 C C . GLU A 1 426 ? 6.322 19.754 48.842 1.00 38.94 426 GLU A C 1
ATOM 3439 O O . GLU A 1 426 ? 6.485 19.212 49.928 1.00 38.94 426 GLU A O 1
ATOM 3444 N N . GLU A 1 427 ? 6.337 19.025 47.719 1.00 34.53 427 GLU A N 1
ATOM 3445 C CA . GLU A 1 427 ? 6.846 17.637 47.743 1.00 34.53 427 GLU A CA 1
ATOM 3446 C C . GLU A 1 427 ? 7.467 17.145 46.418 1.00 34.53 427 GLU A C 1
ATOM 3448 O O . GLU A 1 427 ? 7.331 15.988 46.040 1.00 34.53 427 GLU A O 1
ATOM 3453 N N . PHE A 1 428 ? 8.189 18.009 45.686 1.00 31.25 428 PHE A N 1
ATOM 3454 C CA . PHE A 1 428 ? 8.967 17.586 44.498 1.00 31.25 428 PHE A CA 1
ATOM 3455 C C . PHE A 1 428 ? 10.371 18.202 44.374 1.00 31.25 428 PHE A C 1
ATOM 3457 O O . PHE A 1 428 ? 10.935 18.300 43.285 1.00 31.25 428 PHE A O 1
ATOM 3464 N N . ALA A 1 429 ? 10.991 18.556 45.500 1.00 36.16 429 ALA A N 1
ATOM 3465 C CA . ALA A 1 429 ? 12.384 18.995 45.543 1.00 36.16 429 ALA A CA 1
ATOM 3466 C C . ALA A 1 429 ? 13.159 18.264 46.646 1.00 36.16 429 ALA A C 1
ATOM 3468 O O . ALA A 1 429 ? 13.541 18.888 47.623 1.00 36.16 429 ALA A O 1
ATOM 3469 N N . ASN A 1 430 ? 13.354 16.943 46.521 1.00 35.94 430 ASN A N 1
ATOM 3470 C CA . ASN A 1 430 ? 14.381 16.197 47.274 1.00 35.94 430 ASN A CA 1
ATOM 3471 C C . ASN A 1 430 ? 14.536 14.752 46.772 1.00 35.94 430 ASN A C 1
ATOM 3473 O O . ASN A 1 430 ? 14.273 13.802 47.499 1.00 35.94 430 ASN A O 1
ATOM 3477 N N . LEU A 1 431 ? 14.963 14.563 45.520 1.00 33.84 431 LEU A N 1
ATOM 3478 C CA . LEU A 1 431 ? 15.310 13.221 45.027 1.00 33.84 431 LEU A CA 1
ATOM 3479 C C . LEU A 1 431 ? 16.380 13.237 43.926 1.00 33.84 431 LEU A C 1
ATOM 3481 O O . LEU A 1 431 ? 16.277 12.491 42.970 1.00 33.84 431 LEU A O 1
ATOM 3485 N N . TYR A 1 432 ? 17.413 14.076 44.064 1.00 37.34 432 TYR A N 1
ATOM 3486 C CA . TYR A 1 432 ? 18.713 13.883 43.401 1.00 37.34 432 TYR A CA 1
ATOM 3487 C C . TYR A 1 432 ? 19.806 14.596 44.207 1.00 37.34 432 TYR A C 1
ATOM 3489 O O . TYR A 1 432 ? 20.098 15.764 43.972 1.00 37.34 432 TYR A O 1
ATOM 3497 N N . ASN A 1 433 ? 20.375 13.892 45.186 1.00 32.75 433 ASN A N 1
ATOM 3498 C CA . ASN A 1 433 ? 21.690 14.179 45.757 1.00 32.75 433 ASN A CA 1
ATOM 3499 C C . ASN A 1 433 ? 22.232 12.917 46.456 1.00 32.75 433 ASN A C 1
ATOM 3501 O O . ASN A 1 433 ? 21.523 12.338 47.278 1.00 32.75 433 ASN A O 1
ATOM 3505 N N . TYR A 1 434 ? 23.496 12.596 46.143 1.00 34.03 434 TYR A N 1
ATOM 3506 C CA . TYR A 1 434 ? 24.376 11.515 46.640 1.00 34.03 434 TYR A CA 1
ATOM 3507 C C . TYR A 1 434 ? 24.079 10.099 46.101 1.00 34.03 434 TYR A C 1
ATOM 3509 O O . TYR A 1 434 ? 22.944 9.640 46.167 1.00 34.03 434 TYR A O 1
ATOM 3517 N N . ASP A 1 435 ? 25.017 9.346 45.514 1.00 39.72 435 ASP A N 1
ATOM 3518 C CA . ASP A 1 435 ? 26.491 9.421 45.396 1.00 39.72 435 ASP A CA 1
ATOM 3519 C C . ASP A 1 435 ? 26.962 9.041 43.978 1.00 39.72 435 ASP A C 1
ATOM 3521 O O . ASP A 1 435 ? 26.314 8.161 43.358 1.00 39.72 435 ASP A O 1
#

Solvent-accessible surface area (backbone atoms only — not comparable to full-atom values): 24292 Å² total; per-residue (Å²): 100,70,72,43,74,73,26,48,75,44,66,59,91,69,22,53,86,52,101,75,46,52,45,86,52,81,94,53,95,79,66,85,54,77,37,38,52,83,50,88,91,48,66,40,68,36,40,26,38,65,34,54,29,44,45,58,51,96,93,21,39,40,68,47,31,78,38,37,13,32,33,49,68,54,58,47,23,84,57,54,94,55,44,56,17,26,25,40,26,20,46,64,26,65,73,92,42,99,78,51,48,60,53,72,67,47,43,39,68,50,27,24,36,30,37,37,36,55,40,69,98,51,91,82,46,70,44,45,23,45,39,53,46,44,28,32,19,51,67,71,10,32,41,38,36,32,59,59,51,71,70,53,49,48,56,35,43,60,44,22,39,81,50,31,27,38,69,40,96,82,70,78,72,56,76,93,68,62,36,62,67,49,65,85,46,60,50,40,26,33,6,55,56,50,48,41,51,49,32,48,50,25,35,72,67,67,37,50,70,63,22,51,55,47,45,60,57,40,69,45,91,68,37,72,64,47,57,31,52,39,47,50,51,37,30,72,67,50,42,46,45,54,52,33,48,48,51,51,34,54,78,45,98,41,36,62,55,44,66,74,40,41,64,69,55,62,45,53,52,69,70,52,44,52,27,23,50,24,33,62,62,77,64,20,18,48,41,68,41,88,88,76,30,36,27,19,62,31,78,82,51,57,59,30,28,36,42,46,76,43,84,53,95,93,36,53,32,33,33,48,33,32,67,90,76,61,23,32,47,33,90,46,26,52,44,75,79,81,92,54,63,64,39,31,29,37,61,34,49,32,52,45,97,86,68,46,71,30,27,35,42,22,41,61,82,71,76,36,48,51,30,54,51,96,89,45,82,39,38,44,85,61,89,78,80,84,69,96,65,78,98,75,84,79,80,77,58,36,50,39,27,31,34,64,42,71,31,87,84,55,83,80,79,75,78,87,76,87,86,79,93,80,87,79,94,77,85,85,87,86,88,87,81,90,134

Secondary structure (DSSP, 8-state):
-HHHHSSPPP-TTTSPPPSS-TTSS---TT----PBSSSTT--EEEEEET---SEEETTEEES-SSSEEEEETT-B--SSTTTTSBPTTEEEE--S-TT----TTTB-TT-EEEEEEE-TTS---HHHHHHHHHHB-TTT-EEEEES--HHHHHHHHHHHHHTTEEE-TTPPPPGGG--TTTTT-EEEEEEHHHHHHHHHHHHHTT-HHHHHHHHHHHSSTTSTTHHHHHHHHHHHTT-THHHHHHHHHHTTTTHHHHHHHS-HHHHHHHTT-EEEEEETTTTEEEEE-TTT-BEEEESS----EEEEEEEETTEEEEEEEETTTTEEEETTEEES---SGGG-EEEEEEE-TTS-EEEEEEETTT-PBPB--TT-SS-B----------SS--S--GGG-EEEEEGGGS----------------SSS-S----

Sequence (435 aa):
MDKWIEAPSPNYETNKDKLYPYSEMPFQKEYKLVKIPISVKNLIEHVSYFGFGRRIINNKTIGFADCYNVNYEYAIVYDGLDEGKKIPNRIPVIEESQFRFSTSNYIKDNSVLTVTVETYMRIVCTELAQDIARVVNSERGKVVLYGATDREVNLISDELKLKQLIYCPIYLLPDNLQLTYYEKNYRAFLSANELKRELYRKVNGADFEAAAILTGCLNNAYCGGALSEVVSKLLQNNVRHVMTYAYKLWNTCDKHVVREHFPPVFQHLFDGGCIAIINNQNDQATVIEQKTTKARGDRRNKLGWKISPILDDNKVLFRLYNIATEKYLQHASAAKDSEELRDKFCFEPLLTISGQVAFKIFYFDDDKPLQLPVDADCLQLQDVAVAGQDRVGSAQDGRSTWILTTADQVEEKSVEKDNPILSDEEEFANLYNYD

Foldseek 3Di:
DVLLQPFAADPCVQAPADPAACQNPQPDVPPQACAPPVDPPAAFAEEEEQAQAWAADPNWIDHARYYAYEDARRDHACDHPRHSHTRHNYQHDHVPDLADGASVSHHQFQRYAEYEYEPVPHDQDLNNLLRSLRRAHLQRHKYKYAPDDPVSVVSNQVSNLLSQFWKQLPDDDDPNPDTRVRHSRMIMTGHLNVLLVVLLVCLLVLVLVSNVSSLVRCPDPSNPLSLLVSQLVCQALLRLSSLLSLVVCCPDPNVVSCVPRPDCLSVVQNVQAWKWKAQQPPRFTWDQDQPQQFIFTHNQDRQTWGWDWDQDPSAIKIWTAGPVNCFTDFQRGTDNDDPDLRRIWRWGWHAAPVRAIKTFIARPPPRFTWFHDPPDRGIHTDDPPPPDDDPDDDSPPSRRIIDMDHPVVRDPPDDDDDDDDDDPPDDDPDDDDDD